Protein 2AFW (pdb70)

Nearest PDB structures (foldseek):
  2zed-assembly2_B  TM=1.003E+00  e=6.566E-69  Homo sapiens
  2zeh-assembly2_B  TM=1.003E+00  e=1.584E-68  Homo sapiens
  2zef-assembly2_B  TM=1.003E+00  e=3.205E-68  Homo sapiens
  2zeg-assembly2_B  TM=1.003E+00  e=3.022E-68  Homo sapiens
  2zee-assembly2_B  TM=1.003E+00  e=7.292E-68  Homo sapiens

GO terms:
  GO:0008270 zinc ion binding (F, IDA)
  GO:0016603 glutaminyl-peptide cyclotransferase activity (F, IDA)
  GO:0017186 peptidyl-pyroglutamic acid biosynthetic process, using glutaminyl-peptide cyclotransferase (P, IDA)
  GO:0036211 protein modification process (P, TAS)
  GO:1904724 tertiary granule lumen (C, TAS)
  GO:1904813 ficolin-1-rich granule lumen (C, TAS)
  GO:0035580 specific granule lumen (C, TAS)
  GO:0005576 extracellular region (C, TAS)
  GO:0005515 protein binding (F, IPI)
  GO:0016603 glutaminyl-peptide cyclotransferase activity (F, EXP)
  GO:0070062 extracellular exosome (C, HDA)

Sequence (646 aa):
ASAWPEEKNYHQPAILNSSALRQIAEGTSISEMWQNDLQPLLIERYPGSPGSYAARQHIMQRIQRLQADWVLEIDTFLSQTPYGYRSFSNIISTLNPTAKRHLVLACHYDSKYFSHWNNRVFVGATDSAVPCAMMLELARALDKKLLSLKPDLSLQLIFFDGEEAFLHWSPQDSLYGSRHLAAKMASTPHPPGARGTSQLHGMDLLVLLDLIGAPNPTFPNFFPNSARWFERLQAIEHELHELGLLKDHSLEGRYFQNYSYGGVIQDDHIPFLRRGVPVLHLIPSPFPEVWHTMDDNEENLDESTIDNLNKILQVFVLEYLHLASAWPEEKNYHQPAILNSSALRQIAEGTSISEMWQNDLQPLLIERYPGSPGSYAARQHIMQRIQRLQADWVLEIDTFLSQTPYGYRSFSNIISTLNPTAKRHLVLACHYDSKYFSHWNNRVFVGATDSAVPCAMMLELARALDKKLLSLKPDLSLQLIFFDGEEAFLHWSPQDSLYGSRHLAAKMASTPHPPGARGTSQLHGMDLLVLLDLIGAPNPTFPNFFPNSARWFERLQAIEHELHELGLLKDHSLEGRYFQNYSYGGVIQDDHIPFLRRGVPVLHLIPSPFPEVWHTMDDNEENLDESTIDNLNKILQVFVLEYLHL

Foldseek 3Di:
DDPVLCVLLVFFFQADDPVVLVLLLVLFDLVCLVPQQQPLQQDQQAAPDPSVVSNLVSLVVLLVVFLADKDKDWDKDWDQAPVGIGIFIKIKIWHPLQLLAEAEEEEASHWADDDDDPNFDARQRVQPSLSSSLVSRLCVSCRVVLNVSVVSYHYMYMHFHFQAFNPHDDVRRGLPRLLVVLVVQQPADGPPPDDDHTNLSRHSEYEYRGQDFAPLFAFAQEDPSCNVLLVLLVVLLVVCVVSVSAPPDDPVSDHYDHHYDDDDDDTSCVSSVVVPHHYRYNAGPPHHPCPPHSVSGDVRGDSRRSSSVSSSVSSSVCRSSVD/DDPVLVVLVVFFFQADDLVVLLVLLVLFDLVCLVPQQQPLQQDQFAAPDVSVVSNLVSLVVLLVVFLADKDWDWQWDWAQAPVGIGIWTKIKIDHPLQQQAEAEEEEASHWADDDCPVNFHGRQRVQPSLSSSLVSRLCRSCRVVNNVSVLSYHYMYMHFHFQAFNPDDDPRGGLPRLLVVLVVQQPADGPPPDDPHGNLSRHSEYEYRGQDFAPLFAFAQEDPSCNVLLVLLVVLLVVCVVSVSAPPDDPVSDRYDPHYDDDDDDTSCVSSVVVPHHYRYNAGPPHHPCPPHSPSGDVRGDSRRSSSVSSSVSSSVCRSSVD

CATH classification: 3.40.630.10

Structure (mmCIF, N/CA/C/O backbone):
data_2AFW
#
_entry.id   2AFW
#
_cell.length_a   119.132
_cell.length_b   119.132
_cell.length_c   332.826
_cell.angle_alpha   90.00
_cell.angle_beta   90.00
_cell.angle_gamma   120.00
#
_symmetry.space_group_name_H-M   'H 3 2'
#
loop_
_entity.id
_entity.type
_entity.pdbx_description
1 polymer 'Glutaminyl-peptide cyclotransferase'
2 non-polymer 'ZINC ION'
3 non-polymer 'SULFATE ION'
4 non-polymer N-[2-(1H-IMIDAZOL-4-YL)ETHYL]ACETAMIDE
5 water water
#
loop_
_atom_site.group_PDB
_atom_site.id
_atom_site.type_symbol
_atom_site.label_atom_id
_atom_site.label_alt_id
_atom_site.label_comp_id
_atom_site.label_asym_id
_atom_site.label_entity_id
_atom_site.label_seq_id
_atom_site.pdbx_PDB_ins_code
_atom_site.Cartn_x
_atom_site.Cartn_y
_atom_site.Cartn_z
_atom_site.occupancy
_atom_site.B_iso_or_equiv
_atom_site.auth_seq_id
_atom_site.auth_comp_id
_atom_site.auth_asym_id
_atom_site.auth_atom_id
_atom_site.pdbx_PDB_model_num
ATOM 1 N N . ALA A 1 1 ? -6.479 -34.105 37.029 1.00 37.88 33 ALA A N 1
ATOM 2 C CA . ALA A 1 1 ? -6.618 -32.641 36.685 1.00 37.11 33 ALA A CA 1
ATOM 3 C C . ALA A 1 1 ? -7.055 -32.449 35.217 1.00 35.85 33 ALA A C 1
ATOM 4 O O . ALA A 1 1 ? -6.198 -32.333 34.330 1.00 37.67 33 ALA A O 1
ATOM 6 N N . SER A 1 2 ? -8.371 -32.372 34.982 1.00 32.45 34 SER A N 1
ATOM 7 C CA . SER A 1 2 ? -8.959 -32.243 33.637 1.00 29.14 34 SER A CA 1
ATOM 8 C C . SER A 1 2 ? -8.366 -31.163 32.731 1.00 28.39 34 SER A C 1
ATOM 9 O O . SER A 1 2 ? -8.063 -30.069 33.167 1.00 29.39 34 SER A O 1
ATOM 12 N N . ALA A 1 3 ? -8.220 -31.488 31.460 1.00 26.16 35 ALA A N 1
ATOM 13 C CA . ALA A 1 3 ? -7.689 -30.517 30.517 1.00 26.25 35 ALA A CA 1
ATOM 14 C C . ALA A 1 3 ? -8.847 -29.869 29.741 1.00 22.83 35 ALA A C 1
ATOM 15 O O . ALA A 1 3 ? -8.619 -29.358 28.642 1.00 21.67 35 ALA A O 1
ATOM 17 N N . TRP A 1 4 ? -10.071 -29.888 30.279 1.00 21.37 36 TRP A N 1
ATOM 18 C CA . TRP A 1 4 ? -11.178 -29.340 29.479 1.00 19.65 36 TRP A CA 1
ATOM 19 C C . TRP A 1 4 ? -10.979 -27.854 29.065 1.00 18.35 36 TRP A C 1
ATOM 20 O O . TRP A 1 4 ? -11.428 -27.455 27.984 1.00 18.02 36 TRP A O 1
ATOM 31 N N . PRO A 1 5 ? -10.320 -27.051 29.908 1.00 18.45 37 PRO A N 1
ATOM 32 C CA . PRO A 1 5 ? -10.143 -25.655 29.474 1.00 17.86 37 PRO A CA 1
ATOM 33 C C . PRO A 1 5 ? -9.274 -25.522 28.226 1.00 18.20 37 PRO A C 1
ATOM 34 O O . PRO A 1 5 ? -9.169 -24.411 27.667 1.00 18.20 37 PRO A O 1
ATOM 38 N N . GLU A 1 6 ? -8.615 -26.602 27.805 1.00 17.65 38 GLU A N 1
ATOM 39 C CA . GLU A 1 6 ? -7.798 -26.555 26.585 1.00 16.73 38 GLU A CA 1
ATOM 40 C C . GLU A 1 6 ? -8.607 -26.920 25.351 1.00 16.78 38 GLU A C 1
ATOM 41 O O . GLU A 1 6 ? -8.124 -26.781 24.217 1.00 18.24 38 GLU A O 1
ATOM 47 N N . GLU A 1 7 ? -9.830 -27.414 25.556 1.00 17.07 39 GLU A N 1
ATOM 48 C CA . GLU A 1 7 ? -10.643 -27.829 24.404 1.00 16.96 39 GLU A CA 1
ATOM 49 C C . GLU A 1 7 ? -10.840 -26.694 23.382 1.00 17.11 39 GLU A C 1
ATOM 50 O O . GLU A 1 7 ? -10.829 -26.946 22.158 1.00 17.39 39 GLU A O 1
ATOM 56 N N . LYS A 1 8 ? -10.989 -25.467 23.874 1.00 16.78 40 LYS A N 1
ATOM 57 C CA . LYS A 1 8 ? -11.187 -24.331 22.957 1.00 17.82 40 LYS A CA 1
ATOM 58 C C . LYS A 1 8 ? -10.034 -24.190 21.961 1.00 17.58 40 LYS A C 1
ATOM 59 O O . LYS A 1 8 ? -10.237 -23.751 20.839 1.00 18.38 40 LYS A O 1
ATOM 65 N N . ASN A 1 9 ? -8.841 -24.615 22.344 1.00 17.43 41 ASN A N 1
ATOM 66 C CA . ASN A 1 9 ? -7.691 -24.482 21.455 1.00 18.01 41 ASN A CA 1
ATOM 67 C C . ASN A 1 9 ? -7.737 -25.422 20.237 1.00 18.46 41 ASN A C 1
ATOM 68 O O . ASN A 1 9 ? -7.098 -25.161 19.207 1.00 20.22 41 ASN A O 1
ATOM 73 N N . TYR A 1 10 ? -8.481 -26.524 20.359 1.00 17.95 42 TYR A N 1
ATOM 74 C CA . TYR A 1 10 ? -8.573 -27.524 19.293 1.00 20.00 42 TYR A CA 1
ATOM 75 C C . TYR A 1 10 ? -9.914 -27.542 18.622 1.00 17.85 42 TYR A C 1
ATOM 76 O O . TYR A 1 10 ? -10.110 -28.269 17.641 1.00 19.64 42 TYR A O 1
ATOM 85 N N . HIS A 1 11 ? -10.846 -26.754 19.152 1.00 16.01 43 HIS A N 1
ATOM 86 C CA . HIS A 1 11 ? -12.190 -26.735 18.627 1.00 16.35 43 HIS A CA 1
ATOM 87 C C . HIS A 1 11 ? -12.257 -26.332 17.168 1.00 18.20 43 HIS A C 1
ATOM 88 O O . HIS A 1 11 ? -11.635 -25.345 16.783 1.00 18.44 43 HIS A O 1
ATOM 95 N N . GLN A 1 12 ? -12.976 -27.107 16.363 1.00 18.41 44 GLN A N 1
ATOM 96 C CA . GLN A 1 12 ? -13.134 -26.825 14.935 1.00 20.03 44 GLN A CA 1
ATOM 97 C C . GLN A 1 12 ? -14.592 -26.591 14.622 1.00 18.92 44 GLN A C 1
ATOM 98 O O . GLN A 1 12 ? -15.480 -27.116 15.266 1.00 19.87 44 GLN A O 1
ATOM 104 N N . PRO A 1 13 ? -14.865 -25.769 13.606 1.00 18.88 45 PRO A N 1
ATOM 105 C CA . PRO A 1 13 ? -16.283 -25.554 13.294 1.00 19.28 45 PRO A CA 1
ATOM 106 C C . PRO A 1 13 ? -16.836 -26.704 12.437 1.00 19.50 45 PRO A C 1
ATOM 107 O O . PRO A 1 13 ? -16.068 -27.464 11.832 1.00 21.80 45 PRO A O 1
ATOM 111 N N . ALA A 1 14 ? -18.148 -26.830 12.442 1.00 19.21 46 ALA A N 1
ATOM 112 C CA . ALA A 1 14 ? -18.830 -27.798 11.569 1.00 20.12 46 ALA A CA 1
ATOM 113 C C . ALA A 1 14 ? -19.417 -26.851 10.506 1.00 19.90 46 ALA A C 1
ATOM 114 O O . ALA A 1 14 ? -20.463 -26.211 10.714 1.00 20.36 46 ALA A O 1
ATOM 116 N N . ILE A 1 15 ? -18.750 -26.814 9.362 1.00 21.58 47 ILE A N 1
ATOM 117 C CA . ILE A 1 15 ? -19.097 -25.885 8.282 1.00 21.74 47 ILE A CA 1
ATOM 118 C C . ILE A 1 15 ? -20.406 -26.174 7.549 1.00 23.09 47 ILE A C 1
ATOM 119 O O . ILE A 1 15 ? -20.712 -27.321 7.206 1.00 24.36 47 ILE A O 1
ATOM 124 N N . LEU A 1 16 ? -21.186 -25.121 7.325 1.00 22.20 48 LEU A N 1
ATOM 125 C CA . LEU A 1 16 ? -22.480 -25.257 6.662 1.00 22.90 48 LEU A CA 1
ATOM 126 C C . LEU A 1 16 ? -22.309 -25.374 5.151 1.00 23.19 48 LEU A C 1
ATOM 127 O O . LEU A 1 16 ? -21.503 -24.674 4.558 1.00 22.80 48 LEU A O 1
ATOM 132 N N . ASN A 1 17 ? -23.077 -26.273 4.541 1.00 23.84 49 ASN A N 1
ATOM 133 C CA . ASN A 1 17 ? -23.023 -26.427 3.092 1.00 23.04 49 ASN A CA 1
ATOM 134 C C . ASN A 1 17 ? -23.891 -25.349 2.456 1.00 21.58 49 ASN A C 1
ATOM 135 O O . ASN A 1 17 ? -24.555 -24.575 3.154 1.00 21.62 49 ASN A O 1
ATOM 140 N N . SER A 1 18 ? -23.902 -25.293 1.122 1.00 22.28 50 SER A N 1
ATOM 141 C CA . SER A 1 18 ? -24.683 -24.253 0.430 1.00 22.87 50 SER A CA 1
ATOM 142 C C . SER A 1 18 ? -26.155 -24.205 0.756 1.00 23.38 50 SER A C 1
ATOM 143 O O . SER A 1 18 ? -26.742 -23.137 0.896 1.00 23.53 50 SER A O 1
ATOM 146 N N . SER A 1 19 ? -26.801 -25.364 0.858 1.00 23.77 51 SER A N 1
ATOM 147 C CA . SER A 1 19 ? -28.207 -25.339 1.173 1.00 24.03 51 SER A CA 1
ATOM 148 C C . SER A 1 19 ? -28.444 -24.739 2.563 1.00 22.61 51 SER A C 1
ATOM 149 O O . SER A 1 19 ? -29.406 -23.982 2.788 1.00 22.95 51 SER A O 1
ATOM 152 N N . ALA A 1 20 ? -27.567 -25.068 3.500 1.00 23.44 52 ALA A N 1
ATOM 153 C CA . ALA A 1 20 ? -27.708 -24.556 4.854 1.00 22.23 52 ALA A CA 1
ATOM 154 C C . ALA A 1 20 ? -27.441 -23.046 4.877 1.00 20.40 52 ALA A C 1
ATOM 155 O O . ALA A 1 20 ? -28.099 -22.320 5.605 1.00 21.80 52 ALA A O 1
ATOM 157 N N . LEU A 1 21 ? -26.482 -22.587 4.081 1.00 20.78 53 LEU A N 1
ATOM 158 C CA . LEU A 1 21 ? -26.182 -21.153 4.057 1.00 19.75 53 LEU A CA 1
ATOM 159 C C . LEU A 1 21 ? -27.390 -20.410 3.497 1.00 20.49 53 LEU A C 1
ATOM 160 O O . LEU A 1 21 ? -27.774 -19.362 3.996 1.00 20.39 53 LEU A O 1
ATOM 165 N N . ARG A 1 22 ? -28.011 -20.965 2.451 1.00 21.49 54 ARG A N 1
ATOM 166 C CA . ARG A 1 22 ? -29.198 -20.312 1.928 1.00 22.58 54 ARG A CA 1
ATOM 167 C C . ARG A 1 22 ? -30.284 -20.255 2.998 1.00 21.40 54 ARG A C 1
ATOM 168 O O . ARG A 1 22 ? -30.997 -19.274 3.123 1.00 21.95 54 ARG A O 1
ATOM 176 N N . GLN A 1 23 ? -30.431 -21.329 3.776 1.00 21.26 55 GLN A N 1
ATOM 177 C CA . GLN A 1 23 ? -31.449 -21.334 4.817 1.00 22.47 55 GLN A CA 1
ATOM 178 C C . GLN A 1 23 ? -31.211 -20.227 5.853 1.00 21.31 55 GLN A C 1
ATOM 179 O O . GLN A 1 23 ? -32.124 -19.506 6.233 1.00 20.36 55 GLN A O 1
ATOM 185 N N . ILE A 1 24 ? -29.965 -20.067 6.283 1.00 20.50 56 ILE A N 1
ATOM 186 C CA . ILE A 1 24 ? -29.681 -19.037 7.258 1.00 21.23 56 ILE A CA 1
ATOM 187 C C . ILE A 1 24 ? -29.904 -17.641 6.671 1.00 19.20 56 ILE A C 1
ATOM 188 O O . ILE A 1 24 ? -30.481 -16.771 7.330 1.00 19.94 56 ILE A O 1
ATOM 193 N N . ALA A 1 25 ? -29.470 -17.428 5.427 1.00 19.89 57 ALA A N 1
ATOM 194 C CA . ALA A 1 25 ? -29.675 -16.123 4.810 1.00 20.87 57 ALA A CA 1
ATOM 195 C C . ALA A 1 25 ? -31.150 -15.796 4.757 1.00 21.98 57 ALA A C 1
ATOM 196 O O . ALA A 1 25 ? -31.562 -14.677 5.026 1.00 21.13 57 ALA A O 1
ATOM 198 N N . GLU A 1 26 ? -31.973 -16.785 4.406 1.00 21.09 58 GLU A N 1
ATOM 199 C CA . GLU A 1 26 ? -33.406 -16.554 4.336 1.00 23.92 58 GLU A CA 1
ATOM 200 C C . GLU A 1 26 ? -34.102 -16.466 5.693 1.00 23.06 58 GLU A C 1
ATOM 201 O O . GLU A 1 26 ? -35.203 -15.905 5.786 1.00 24.48 58 GLU A O 1
ATOM 207 N N . GLY A 1 27 ? -33.447 -16.958 6.752 1.00 20.44 59 GLY A N 1
ATOM 208 C CA . GLY A 1 27 ? -34.095 -17.006 8.063 1.00 22.11 59 GLY A CA 1
ATOM 209 C C . GLY A 1 27 ? -33.959 -15.811 8.982 1.00 20.98 59 GLY A C 1
ATOM 210 O O . GLY A 1 27 ? -34.500 -15.804 10.106 1.00 21.95 59 GLY A O 1
ATOM 211 N N . THR A 1 28 ? -33.215 -14.802 8.524 1.00 20.97 60 THR A N 1
ATOM 212 C CA . THR A 1 28 ? -33.056 -13.599 9.309 1.00 19.26 60 THR A CA 1
ATOM 213 C C . THR A 1 28 ? -33.773 -12.475 8.559 1.00 19.28 60 THR A C 1
ATOM 214 O O . THR A 1 28 ? -33.763 -12.431 7.314 1.00 21.96 60 THR A O 1
ATOM 218 N N . SER A 1 29 ? -34.365 -11.555 9.302 1.00 18.23 61 SER A N 1
ATOM 219 C CA . SER A 1 29 ? -35.131 -10.471 8.694 1.00 19.14 61 SER A CA 1
ATOM 220 C C . SER A 1 29 ? -34.666 -9.136 9.209 1.00 18.70 61 SER A C 1
ATOM 221 O O . SER A 1 29 ? -34.920 -8.785 10.364 1.00 18.73 61 SER A O 1
ATOM 224 N N . ILE A 1 30 ? -34.012 -8.374 8.335 1.00 18.63 62 ILE A N 1
ATOM 225 C CA . ILE A 1 30 ? -33.506 -7.086 8.781 1.00 18.58 62 ILE A CA 1
ATOM 226 C C . ILE A 1 30 ? -34.636 -6.127 9.103 1.00 19.09 62 ILE A C 1
ATOM 227 O O . ILE A 1 30 ? -34.520 -5.304 10.008 1.00 17.37 62 ILE A O 1
ATOM 232 N N . SER A 1 31 ? -35.758 -6.230 8.399 1.00 20.73 63 SER A N 1
ATOM 233 C CA . SER A 1 31 ? -36.873 -5.323 8.720 1.00 21.26 63 SER A CA 1
ATOM 234 C C . SER A 1 31 ? -37.537 -5.647 10.082 1.00 21.42 63 SER A C 1
ATOM 235 O O . SER A 1 31 ? -37.927 -4.737 10.838 1.00 20.48 63 SER A O 1
ATOM 238 N N . GLU A 1 32 ? -37.654 -6.928 10.397 1.00 20.81 64 GLU A N 1
ATOM 239 C CA . GLU A 1 32 ? -38.211 -7.321 11.694 1.00 21.85 64 GLU A CA 1
ATOM 240 C C . GLU A 1 32 ? -37.247 -6.882 12.799 1.00 19.95 64 GLU A C 1
ATOM 241 O O . GLU A 1 32 ? -37.675 -6.381 13.827 1.00 20.36 64 GLU A O 1
ATOM 247 N N . MET A 1 33 ? -35.938 -7.049 12.580 1.00 17.21 65 MET A N 1
ATOM 248 C CA . MET A 1 33 ? -34.995 -6.594 13.600 1.00 17.41 65 MET A CA 1
ATOM 249 C C . MET A 1 33 ? -35.124 -5.097 13.789 1.00 16.17 65 MET A C 1
ATOM 250 O O . MET A 1 33 ? -35.132 -4.610 14.897 1.00 18.00 65 MET A O 1
ATOM 255 N N . TRP A 1 34 ? -35.218 -4.374 12.677 1.00 17.48 66 TRP A N 1
ATOM 256 C CA . TRP A 1 34 ? -35.288 -2.934 12.718 1.00 17.40 66 TRP A CA 1
ATOM 257 C C . TRP A 1 34 ? -36.455 -2.438 13.587 1.00 18.52 66 TRP A C 1
ATOM 258 O O . TRP A 1 34 ? -36.288 -1.617 14.483 1.00 17.94 66 TRP A O 1
ATOM 269 N N . GLN A 1 35 ? -37.634 -2.989 13.318 1.00 18.44 67 GLN A N 1
ATOM 270 C CA . GLN A 1 35 ? -38.810 -2.552 14.038 1.00 19.95 67 GLN A CA 1
ATOM 271 C C . GLN A 1 35 ? -38.916 -3.088 15.458 1.00 17.65 67 GLN A C 1
ATOM 272 O O . GLN A 1 35 ? -39.228 -2.349 16.383 1.00 19.25 67 GLN A O 1
ATOM 278 N N . ASN A 1 36 ? -38.591 -4.357 15.630 1.00 19.19 68 ASN A N 1
ATOM 279 C CA . ASN A 1 36 ? -38.811 -4.995 16.904 1.00 19.22 68 ASN A CA 1
ATOM 280 C C . ASN A 1 36 ? -37.699 -5.022 17.895 1.00 19.02 68 ASN A C 1
ATOM 281 O O . ASN A 1 36 ? -37.955 -5.053 19.095 1.00 19.52 68 ASN A O 1
ATOM 286 N N . ASP A 1 37 ? -36.462 -4.967 17.394 1.00 19.50 69 ASP A N 1
ATOM 287 C CA . ASP A 1 37 ? -35.307 -5.036 18.280 1.00 18.93 69 ASP A CA 1
ATOM 288 C C . ASP A 1 37 ? -34.478 -3.754 18.337 1.00 18.12 69 ASP A C 1
ATOM 289 O O . ASP A 1 37 ? -34.032 -3.349 19.418 1.00 19.14 69 ASP A O 1
ATOM 294 N N . LEU A 1 38 ? -34.339 -3.080 17.194 1.00 17.39 70 LEU A N 1
ATOM 295 C CA . LEU A 1 38 ? -33.531 -1.868 17.153 1.00 16.39 70 LEU A CA 1
ATOM 296 C C . LEU A 1 38 ? -34.215 -0.574 17.555 1.00 17.46 70 LEU A C 1
ATOM 297 O O . LEU A 1 38 ? -33.746 0.131 18.444 1.00 17.37 70 LEU A O 1
ATOM 302 N N . GLN A 1 39 ? -35.373 -0.280 16.958 1.00 18.71 71 GLN A N 1
ATOM 303 C CA . GLN A 1 39 ? -35.987 1.000 17.255 1.00 18.70 71 GLN A CA 1
ATOM 304 C C . GLN A 1 39 ? -36.246 1.259 18.738 1.00 18.29 71 GLN A C 1
ATOM 305 O O . GLN A 1 39 ? -36.070 2.389 19.202 1.00 19.43 71 GLN A O 1
ATOM 311 N N . PRO A 1 40 ? -36.668 0.232 19.516 1.00 18.90 72 PRO A N 1
ATOM 312 C CA . PRO A 1 40 ? -36.901 0.499 20.936 1.00 18.82 72 PRO A CA 1
ATOM 313 C C . PRO A 1 40 ? -35.647 0.884 21.703 1.00 19.72 72 PRO A C 1
ATOM 314 O O . PRO A 1 40 ? -35.735 1.451 22.805 1.00 19.77 72 PRO A O 1
ATOM 318 N N . LEU A 1 41 ? -34.477 0.590 21.118 1.00 17.51 73 LEU A N 1
ATOM 319 C CA . LEU A 1 41 ? -33.214 0.939 21.782 1.00 18.09 73 LEU A CA 1
ATOM 320 C C . LEU A 1 41 ? -32.651 2.283 21.350 1.00 17.48 73 LEU A C 1
ATOM 321 O O . LEU A 1 41 ? -31.669 2.755 21.919 1.00 19.47 73 LEU A O 1
ATOM 326 N N . LEU A 1 42 ? -33.251 2.892 20.338 1.00 18.82 74 LEU A N 1
ATOM 327 C CA . LEU A 1 42 ? -32.737 4.161 19.855 1.00 18.21 74 LEU A CA 1
ATOM 328 C C . LEU A 1 42 ? -33.263 5.287 20.721 1.00 19.22 74 LEU A C 1
ATOM 329 O O . LEU A 1 42 ? -34.026 6.171 20.277 1.00 19.76 74 LEU A O 1
ATOM 334 N N . ILE A 1 43 ? -32.823 5.236 21.969 1.00 18.28 75 ILE A N 1
ATOM 335 C CA . ILE A 1 43 ? -33.193 6.179 23.010 1.00 18.73 75 ILE A CA 1
ATOM 336 C C . ILE A 1 43 ? -31.982 6.511 23.877 1.00 19.03 75 ILE A C 1
ATOM 337 O O . ILE A 1 43 ? -30.980 5.782 23.878 1.00 19.31 75 ILE A O 1
ATOM 342 N N . GLU A 1 44 ? -32.062 7.621 24.597 1.00 18.76 76 GLU A N 1
ATOM 343 C CA . GLU A 1 44 ? -31.019 8.014 25.524 1.00 18.56 76 GLU A CA 1
ATOM 344 C C . GLU A 1 44 ? -31.002 6.974 26.636 1.00 18.84 76 GLU A C 1
ATOM 345 O O . GLU A 1 44 ? -32.033 6.751 27.280 1.00 19.78 76 GLU A O 1
ATOM 351 N N . ARG A 1 45 ? -29.847 6.337 26.875 1.00 15.96 77 ARG A N 1
ATOM 352 C CA . ARG A 1 45 ? -29.819 5.241 27.857 1.00 16.64 77 ARG A CA 1
ATOM 353 C C . ARG A 1 45 ? -28.479 5.186 28.592 1.00 17.91 77 ARG A C 1
ATOM 354 O O . ARG A 1 45 ? -27.878 4.115 28.736 1.00 17.78 77 ARG A O 1
ATOM 362 N N . TYR A 1 46 ? -28.015 6.335 29.084 1.00 17.74 78 TYR A N 1
ATOM 363 C CA . TYR A 1 46 ? -26.763 6.361 29.831 1.00 17.04 78 TYR A CA 1
ATOM 364 C C . TYR A 1 46 ? -27.031 5.678 31.186 1.00 18.19 78 TYR A C 1
ATOM 365 O O . TYR A 1 46 ? -28.169 5.566 31.637 1.00 19.19 78 TYR A O 1
ATOM 374 N N . PRO A 1 47 ? -25.980 5.187 31.842 1.00 18.93 79 PRO A N 1
ATOM 375 C CA . PRO A 1 47 ? -26.215 4.499 33.114 1.00 20.05 79 PRO A CA 1
ATOM 376 C C . PRO A 1 47 ? -27.036 5.262 34.155 1.00 20.71 79 PRO A C 1
ATOM 377 O O . PRO A 1 47 ? -26.822 6.462 34.398 1.00 21.65 79 PRO A O 1
ATOM 381 N N . GLY A 1 48 ? -28.006 4.554 34.728 1.00 21.25 80 GLY A N 1
ATOM 382 C CA . GLY A 1 48 ? -28.855 5.123 35.767 1.00 21.59 80 GLY A CA 1
ATOM 383 C C . GLY A 1 48 ? -30.039 5.907 35.250 1.00 23.98 80 GLY A C 1
ATOM 384 O O . GLY A 1 48 ? -30.913 6.297 36.040 1.00 25.40 80 GLY A O 1
ATOM 385 N N . SER A 1 49 ? -30.106 6.127 33.937 1.00 22.68 81 SER A N 1
ATOM 386 C CA . SER A 1 49 ? -31.206 6.894 33.366 1.00 22.69 81 SER A CA 1
ATOM 387 C C . SER A 1 49 ? -32.461 6.054 33.182 1.00 21.99 81 SER A C 1
ATOM 388 O O . SER A 1 49 ? -32.434 4.821 33.194 1.00 21.24 81 SER A O 1
ATOM 391 N N . PRO A 1 50 ? -33.607 6.719 32.979 1.00 24.24 82 PRO A N 1
ATOM 392 C CA . PRO A 1 50 ? -34.831 5.948 32.775 1.00 22.90 82 PRO A CA 1
ATOM 393 C C . PRO A 1 50 ? -34.693 5.091 31.514 1.00 22.65 82 PRO A C 1
ATOM 394 O O . PRO A 1 50 ? -35.298 4.007 31.389 1.00 22.44 82 PRO A O 1
ATOM 398 N N . GLY A 1 51 ? -33.916 5.601 30.555 1.00 20.45 83 GLY A N 1
ATOM 399 C CA . GLY A 1 51 ? -33.734 4.891 29.298 1.00 20.15 83 GLY A CA 1
ATOM 400 C C . GLY A 1 51 ? -32.918 3.623 29.502 1.00 18.06 83 GLY A C 1
ATOM 401 O O . GLY A 1 51 ? -33.084 2.633 28.796 1.00 18.74 83 GLY A O 1
ATOM 402 N N . SER A 1 52 ? -31.998 3.677 30.444 1.00 19.12 84 SER A N 1
ATOM 403 C CA . SER A 1 52 ? -31.213 2.467 30.730 1.00 18.90 84 SER A CA 1
ATOM 404 C C . SER A 1 52 ? -32.167 1.387 31.207 1.00 20.03 84 SER A C 1
ATOM 405 O O . SER A 1 52 ? -32.083 0.224 30.792 1.00 19.09 84 SER A O 1
ATOM 408 N N . TYR A 1 53 ? -33.089 1.761 32.103 1.00 20.56 85 TYR A N 1
ATOM 409 C CA . TYR A 1 53 ? -34.043 0.774 32.588 1.00 21.85 85 TYR A CA 1
ATOM 410 C C . TYR A 1 53 ? -34.932 0.245 31.438 1.00 21.18 85 TYR A C 1
ATOM 411 O O . TYR A 1 53 ? -35.175 -0.965 31.313 1.00 20.47 85 TYR A O 1
ATOM 420 N N . ALA A 1 54 ? -35.424 1.144 30.582 1.00 19.88 86 ALA A N 1
ATOM 421 C CA . ALA A 1 54 ? -36.272 0.729 29.473 1.00 20.30 86 ALA A CA 1
ATOM 422 C C . ALA A 1 54 ? -35.524 -0.196 28.503 1.00 19.30 86 ALA A C 1
ATOM 423 O O . ALA A 1 54 ? -36.066 -1.170 28.004 1.00 19.35 86 ALA A O 1
ATOM 425 N N . ALA A 1 55 ? -34.249 0.114 28.258 1.00 18.95 87 ALA A N 1
ATOM 426 C CA . ALA A 1 55 ? -33.434 -0.698 27.347 1.00 18.27 87 ALA A CA 1
ATOM 427 C C . ALA A 1 55 ? -33.223 -2.086 27.935 1.00 17.63 87 ALA A C 1
ATOM 428 O O . ALA A 1 55 ? -33.318 -3.083 27.251 1.00 17.20 87 ALA A O 1
ATOM 430 N N . ARG A 1 56 ? -32.931 -2.129 29.224 1.00 18.29 88 ARG A N 1
ATOM 431 C CA . ARG A 1 56 ? -32.733 -3.414 29.897 1.00 19.57 88 ARG A CA 1
ATOM 432 C C . ARG A 1 56 ? -34.041 -4.245 29.856 1.00 19.15 88 ARG A C 1
ATOM 433 O O . ARG A 1 56 ? -34.024 -5.464 29.584 1.00 19.38 88 ARG A O 1
ATOM 441 N N . GLN A 1 57 ? -35.181 -3.598 30.094 1.00 20.05 89 GLN A N 1
ATOM 442 C CA . GLN A 1 57 ? -36.467 -4.330 30.046 1.00 21.85 89 GLN A CA 1
ATOM 443 C C . GLN A 1 57 ? -36.761 -4.861 28.655 1.00 20.37 89 GLN A C 1
ATOM 444 O O . GLN A 1 57 ? -37.231 -5.983 28.462 1.00 20.43 89 GLN A O 1
ATOM 450 N N . HIS A 1 58 ? -36.445 -4.058 27.658 1.00 18.04 90 HIS A N 1
ATOM 451 C CA . HIS A 1 58 ? -36.636 -4.439 26.285 1.00 18.06 90 HIS A CA 1
ATOM 452 C C . HIS A 1 58 ? -35.775 -5.667 25.928 1.00 17.39 90 HIS A C 1
ATOM 453 O O . HIS A 1 58 ? -36.240 -6.641 25.337 1.00 17.51 90 HIS A O 1
ATOM 460 N N . ILE A 1 59 ? -34.492 -5.597 26.275 1.00 17.89 91 ILE A N 1
ATOM 461 C CA . ILE A 1 59 ? -33.598 -6.698 25.981 1.00 17.31 91 ILE A CA 1
ATOM 462 C C . ILE A 1 59 ? -34.075 -7.976 26.670 1.00 18.44 91 ILE A C 1
ATOM 463 O O . ILE A 1 59 ? -34.131 -9.020 26.044 1.00 18.73 91 ILE A O 1
ATOM 468 N N . MET A 1 60 ? -34.450 -7.870 27.940 1.00 19.90 92 MET A N 1
ATOM 469 C CA . MET A 1 60 ? -34.896 -9.056 28.665 1.00 21.38 92 MET A CA 1
ATOM 470 C C . MET A 1 60 ? -36.186 -9.630 28.097 1.00 21.93 92 MET A C 1
ATOM 471 O O . MET A 1 60 ? -36.311 -10.864 27.941 1.00 22.26 92 MET A O 1
ATOM 476 N N . GLN A 1 61 ? -37.125 -8.754 27.773 1.00 21.64 93 GLN A N 1
ATOM 477 C CA . GLN A 1 61 ? -38.411 -9.180 27.216 1.00 22.31 93 GLN A CA 1
ATOM 478 C C . GLN A 1 61 ? -38.260 -9.865 25.873 1.00 21.82 93 GLN A C 1
ATOM 479 O O . GLN A 1 61 ? -38.923 -10.879 25.589 1.00 21.87 93 GLN A O 1
ATOM 485 N N . ARG A 1 62 ? -37.375 -9.329 25.029 1.00 19.61 94 ARG A N 1
ATOM 486 C CA . ARG A 1 62 ? -37.152 -9.927 23.730 1.00 19.09 94 ARG A CA 1
ATOM 487 C C . ARG A 1 62 ? -36.509 -11.320 23.831 1.00 19.23 94 ARG A C 1
ATOM 488 O O . ARG A 1 62 ? -36.808 -12.202 23.030 1.00 21.53 94 ARG A O 1
ATOM 496 N N . ILE A 1 63 ? -35.642 -11.531 24.816 1.00 18.07 95 ILE A N 1
ATOM 497 C CA . ILE A 1 63 ? -35.059 -12.848 24.989 1.00 18.76 95 ILE A CA 1
ATOM 498 C C . ILE A 1 63 ? -36.095 -13.800 25.631 1.00 19.84 95 ILE A C 1
ATOM 499 O O . ILE A 1 63 ? -36.214 -14.950 25.204 1.00 20.35 95 ILE A O 1
ATOM 504 N N . GLN A 1 64 ? -36.865 -13.273 26.586 1.00 21.39 96 GLN A N 1
ATOM 505 C CA . GLN A 1 64 ? -37.834 -14.114 27.309 1.00 25.01 96 GLN A CA 1
ATOM 506 C C . GLN A 1 64 ? -38.902 -14.721 26.435 1.00 25.27 96 GLN A C 1
ATOM 507 O O . GLN A 1 64 ? -39.388 -15.821 26.732 1.00 26.52 96 GLN A O 1
ATOM 513 N N . ARG A 1 65 ? -39.267 -14.032 25.362 1.00 24.95 97 ARG A N 1
ATOM 514 C CA . ARG A 1 65 ? -40.314 -14.549 24.476 1.00 25.13 97 ARG A CA 1
ATOM 515 C C . ARG A 1 65 ? -39.857 -15.692 23.564 1.00 25.22 97 ARG A C 1
ATOM 516 O O . ARG A 1 65 ? -40.676 -16.335 22.899 1.00 25.89 97 ARG A O 1
ATOM 524 N N . LEU A 1 66 ? -38.560 -15.974 23.533 1.00 22.65 98 LEU A N 1
ATOM 525 C CA . LEU A 1 66 ? -38.036 -17.028 22.683 1.00 21.29 98 LEU A CA 1
ATOM 526 C C . LEU A 1 66 ? -38.254 -18.427 23.288 1.00 21.58 98 LEU A C 1
ATOM 527 O O . LEU A 1 66 ? -38.434 -18.566 24.500 1.00 23.91 98 LEU A O 1
ATOM 532 N N . GLN A 1 67 ? -38.252 -19.437 22.430 1.00 22.63 99 GLN A N 1
ATOM 533 C CA . GLN A 1 67 ? -38.430 -20.823 22.871 1.00 23.12 99 GLN A CA 1
ATOM 534 C C . GLN A 1 67 ? -37.210 -21.422 23.568 1.00 24.03 99 GLN A C 1
ATOM 535 O O . GLN A 1 67 ? -37.353 -22.205 24.530 1.00 23.46 99 GLN A O 1
ATOM 541 N N . ALA A 1 68 ? -35.996 -21.082 23.108 1.00 22.17 100 ALA A N 1
ATOM 542 C CA . ALA A 1 68 ? -34.803 -21.639 23.731 1.00 20.85 100 ALA A CA 1
ATOM 543 C C . ALA A 1 68 ? -34.735 -21.298 25.218 1.00 19.72 100 ALA A C 1
ATOM 544 O O . ALA A 1 68 ? -35.278 -20.296 25.671 1.00 20.27 100 ALA A O 1
ATOM 546 N N . ASP A 1 69 ? -34.027 -22.142 25.969 1.00 20.61 101 ASP A N 1
ATOM 547 C CA . ASP A 1 69 ? -33.977 -22.064 27.422 1.00 20.79 101 ASP A CA 1
ATOM 548 C C . ASP A 1 69 ? -33.001 -21.044 28.005 1.00 20.67 101 ASP A C 1
ATOM 549 O O . ASP A 1 69 ? -32.131 -21.399 28.801 1.00 20.75 101 ASP A O 1
ATOM 554 N N . TRP A 1 70 ? -33.187 -19.774 27.635 1.00 19.07 102 TRP A N 1
ATOM 555 C CA . TRP A 1 70 ? -32.288 -18.714 28.114 1.00 18.60 102 TRP A CA 1
ATOM 556 C C . TRP A 1 70 ? -32.468 -18.441 29.595 1.00 19.76 102 TRP A C 1
ATOM 557 O O . TRP A 1 70 ? -33.602 -18.354 30.078 1.00 22.57 102 TRP A O 1
ATOM 568 N N . VAL A 1 71 ? -31.363 -18.306 30.314 1.00 18.37 103 VAL A N 1
ATOM 569 C CA . VAL A 1 71 ? -31.406 -17.971 31.719 1.00 18.70 103 VAL A CA 1
ATOM 570 C C . VAL A 1 71 ? -30.885 -16.544 31.813 1.00 20.59 103 VAL A C 1
ATOM 571 O O . VAL A 1 71 ? -29.746 -16.279 31.437 1.00 18.86 103 VAL A O 1
ATOM 575 N N . LEU A 1 72 ? -31.731 -15.636 32.265 1.00 20.09 104 LEU A N 1
ATOM 576 C CA . LEU A 1 72 ? -31.351 -14.237 32.387 1.00 22.49 104 LEU A CA 1
ATOM 577 C C . LEU A 1 72 ? -30.880 -13.880 33.775 1.00 23.91 104 LEU A C 1
ATOM 578 O O . LEU A 1 72 ? -31.463 -14.290 34.796 1.00 23.51 104 LEU A O 1
ATOM 583 N N . GLU A 1 73 ? -29.791 -13.133 33.834 1.00 24.05 105 GLU A N 1
ATOM 584 C CA . GLU A 1 73 ? -29.288 -12.661 35.116 1.00 25.12 105 GLU A CA 1
ATOM 585 C C . GLU A 1 73 ? -28.963 -11.187 34.966 1.00 25.68 105 GLU A C 1
ATOM 586 O O . GLU A 1 73 ? -28.430 -10.777 33.931 1.00 24.95 105 GLU A O 1
ATOM 592 N N . ILE A 1 74 ? -29.308 -10.396 35.974 1.00 24.11 106 ILE A N 1
ATOM 593 C CA . ILE A 1 74 ? -28.950 -8.977 35.979 1.00 24.49 106 ILE A CA 1
ATOM 594 C C . ILE A 1 74 ? -27.856 -8.847 37.026 1.00 24.42 106 ILE A C 1
ATOM 595 O O . ILE A 1 74 ? -28.050 -9.197 38.209 1.00 24.57 106 ILE A O 1
ATOM 600 N N . ASP A 1 75 ? -26.703 -8.345 36.600 1.00 22.69 107 ASP A N 1
ATOM 601 C CA . ASP A 1 75 ? -25.525 -8.185 37.427 1.00 20.56 107 ASP A CA 1
ATOM 602 C C . ASP A 1 75 ? -25.421 -6.716 37.800 1.00 22.04 107 ASP A C 1
ATOM 603 O O . ASP A 1 75 ? -24.893 -5.903 37.043 1.00 20.15 107 ASP A O 1
ATOM 608 N N . THR A 1 76 ? -25.934 -6.397 38.987 1.00 21.65 108 THR A N 1
ATOM 609 C CA . THR A 1 76 ? -25.979 -5.024 39.479 1.00 20.68 108 THR A CA 1
ATOM 610 C C . THR A 1 76 ? -24.902 -4.748 40.504 1.00 22.34 108 THR A C 1
ATOM 611 O O . THR A 1 76 ? -24.673 -5.544 41.421 1.00 22.17 108 THR A O 1
ATOM 615 N N . PHE A 1 77 ? -24.224 -3.623 40.354 1.00 19.62 109 PHE A N 1
ATOM 616 C CA . PHE A 1 77 ? -23.119 -3.279 41.227 1.00 18.99 109 PHE A CA 1
ATOM 617 C C . PHE A 1 77 ? -22.896 -1.777 41.305 1.00 20.46 109 PHE A C 1
ATOM 618 O O . PHE A 1 77 ? -23.409 -1.029 40.480 1.00 18.79 109 PHE A O 1
ATOM 626 N N . LEU A 1 78 ? -22.106 -1.379 42.293 1.00 20.99 110 LEU A N 1
ATOM 627 C CA . LEU A 1 78 ? -21.729 0.017 42.480 1.00 19.85 110 LEU A CA 1
ATOM 628 C C . LEU A 1 78 ? -20.307 0.293 42.020 1.00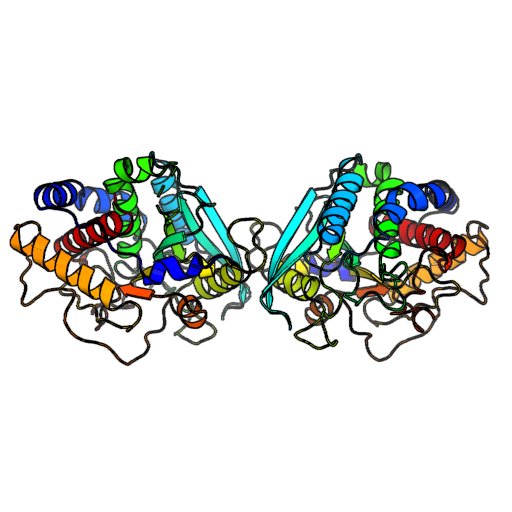 21.98 110 LEU A C 1
ATOM 629 O O . LEU A 1 78 ? -19.403 -0.566 42.123 1.00 21.43 110 LEU A O 1
ATOM 634 N N . SER A 1 79 ? -20.055 1.505 41.522 1.00 18.03 111 SER A N 1
ATOM 635 C CA . SER A 1 79 ? -18.713 1.886 41.211 1.00 17.06 111 SER A CA 1
ATOM 636 C C . SER A 1 79 ? -18.594 3.377 41.456 1.00 17.03 111 SER A C 1
ATOM 637 O O . SER A 1 79 ? -19.586 4.094 41.337 1.00 18.87 111 SER A O 1
ATOM 640 N N . GLN A 1 80 ? -17.389 3.824 41.774 1.00 17.56 112 GLN A N 1
ATOM 641 C CA . GLN A 1 80 ? -17.111 5.258 41.882 1.00 18.01 112 GLN A CA 1
ATOM 642 C C . GLN A 1 80 ? -17.068 5.745 40.420 1.00 19.96 112 GLN A C 1
ATOM 643 O O . GLN A 1 80 ? -16.664 5.000 39.508 1.00 18.55 112 GLN A O 1
ATOM 649 N N . THR A 1 81 ? -17.455 7.009 40.202 1.00 18.14 113 THR A N 1
ATOM 650 C CA . THR A 1 81 ? -17.444 7.619 38.873 1.00 18.28 113 THR A CA 1
ATOM 651 C C . THR A 1 81 ? -17.126 9.105 39.095 1.00 19.38 113 THR A C 1
ATOM 652 O O . THR A 1 81 ? -17.077 9.555 40.247 1.00 19.30 113 THR A O 1
ATOM 656 N N . PRO A 1 82 ? -16.947 9.868 38.020 1.00 19.61 114 PRO A N 1
ATOM 657 C CA . PRO A 1 82 ? -16.649 11.305 38.173 1.00 20.48 114 PRO A CA 1
ATOM 658 C C . PRO A 1 82 ? -17.775 12.019 38.871 1.00 20.37 114 PRO A C 1
ATOM 659 O O . PRO A 1 82 ? -17.577 13.135 39.385 1.00 19.78 114 PRO A O 1
ATOM 663 N N . TYR A 1 83 ? -18.942 11.393 38.878 1.00 21.57 115 TYR A N 1
ATOM 664 C CA . TYR A 1 83 ? -20.107 11.976 39.527 1.00 21.20 115 TYR A CA 1
ATOM 665 C C . TYR A 1 83 ? -20.452 11.306 40.849 1.00 22.32 115 TYR A C 1
ATOM 666 O O . TYR A 1 83 ? -21.553 11.448 41.387 1.00 24.20 115 TYR A O 1
ATOM 675 N N . GLY A 1 84 ? -19.486 10.586 41.408 1.00 19.22 116 GLY A N 1
ATOM 676 C CA . GLY A 1 84 ? -19.710 9.922 42.672 1.00 19.92 116 GLY A CA 1
ATOM 677 C C . GLY A 1 84 ? -20.161 8.484 42.479 1.00 19.78 116 GLY A C 1
ATOM 678 O O . GLY A 1 84 ? -20.227 7.984 41.336 1.00 19.08 116 GLY A O 1
ATOM 679 N N . TYR A 1 85 ? -20.505 7.829 43.577 1.00 19.82 117 TYR A N 1
ATOM 680 C CA . TYR A 1 85 ? -20.915 6.433 43.469 1.00 19.12 117 TYR A CA 1
ATOM 681 C C . TYR A 1 85 ? -22.191 6.309 42.658 1.00 19.97 117 TYR A C 1
ATOM 682 O O . TYR A 1 85 ? -23.140 7.110 42.839 1.00 22.64 117 TYR A O 1
ATOM 691 N N . ARG A 1 86 ? -22.224 5.328 41.740 1.00 18.91 118 ARG A N 1
ATOM 692 C CA . ARG A 1 86 ? -23.403 5.057 40.928 1.00 17.82 118 ARG A CA 1
ATOM 693 C C . ARG A 1 86 ? -23.623 3.557 40.767 1.00 19.05 118 ARG A C 1
ATOM 694 O O . ARG A 1 86 ? -22.689 2.767 40.965 1.00 19.54 118 ARG A O 1
ATOM 702 N N . SER A 1 87 ? -24.830 3.184 40.368 1.00 17.85 119 SER A N 1
ATOM 703 C CA . SER A 1 87 ? -25.201 1.764 40.154 1.00 19.13 119 SER A CA 1
ATOM 704 C C . SER A 1 87 ? -25.238 1.435 38.667 1.00 19.59 119 SER A C 1
ATOM 705 O O . SER A 1 87 ? -25.653 2.262 37.845 1.00 20.23 119 SER A O 1
ATOM 708 N N . PHE A 1 88 ? -24.828 0.214 38.327 1.00 18.19 120 PHE A N 1
ATOM 709 C CA . PHE A 1 88 ? -24.773 -0.249 36.939 1.00 17.35 120 PHE A CA 1
ATOM 710 C C . PHE A 1 88 ? -25.370 -1.644 36.912 1.00 18.64 120 PHE A C 1
ATOM 711 O O . PHE A 1 88 ? -25.334 -2.346 37.932 1.00 18.06 120 PHE A O 1
ATOM 719 N N . SER A 1 89 ? -25.906 -2.049 35.763 1.00 17.40 121 SER A N 1
ATOM 720 C CA . SER A 1 89 ? -26.504 -3.374 35.631 1.00 17.17 121 SER A CA 1
ATOM 721 C C . SER A 1 89 ? -26.162 -4.062 34.307 1.00 16.85 121 SER A C 1
ATOM 722 O O . SER A 1 89 ? -26.672 -3.683 33.251 1.00 16.52 121 SER A O 1
ATOM 725 N N . ASN A 1 90 ? -25.292 -5.071 34.364 1.00 16.00 122 ASN A N 1
ATOM 726 C CA . ASN A 1 90 ? -24.995 -5.833 33.159 1.00 16.01 122 ASN A CA 1
ATOM 727 C C . ASN A 1 90 ? -26.116 -6.845 32.965 1.00 18.03 122 ASN A C 1
ATOM 728 O O . ASN A 1 90 ? -26.733 -7.300 33.932 1.00 19.37 122 ASN A O 1
ATOM 733 N N . ILE A 1 91 ? -26.377 -7.214 31.727 1.00 15.76 123 ILE A N 1
ATOM 734 C CA . ILE A 1 91 ? -27.402 -8.212 31.418 1.00 15.76 123 ILE A CA 1
ATOM 735 C C . ILE A 1 91 ? -26.687 -9.439 30.862 1.00 17.29 123 ILE A C 1
ATOM 736 O O . ILE A 1 91 ? -25.940 -9.341 29.887 1.00 16.86 123 ILE A O 1
ATOM 741 N N . ILE A 1 92 ? -26.923 -10.620 31.449 1.00 17.12 124 ILE A N 1
ATOM 742 C CA . ILE A 1 92 ? -26.277 -11.825 30.953 1.00 16.50 124 ILE A CA 1
ATOM 743 C C . ILE A 1 92 ? -27.359 -12.824 30.620 1.00 18.18 124 ILE A C 1
ATOM 744 O O . ILE A 1 92 ? -28.229 -13.092 31.440 1.00 19.24 124 ILE A O 1
ATOM 749 N N . SER A 1 93 ? -27.306 -13.370 29.421 1.00 15.78 125 SER A N 1
ATOM 750 C CA . SER A 1 93 ? -28.320 -14.332 28.965 1.00 16.64 125 SER A CA 1
ATOM 751 C C . SER A 1 93 ? -27.571 -15.598 28.599 1.00 17.96 125 SER A C 1
ATOM 752 O O . SER A 1 93 ? -26.734 -15.580 27.686 1.00 16.79 125 SER A O 1
ATOM 755 N N . THR A 1 94 ? -27.893 -16.730 29.270 1.00 16.74 126 THR A N 1
ATOM 756 C CA . THR A 1 94 ? -27.097 -17.927 29.036 1.00 18.04 126 THR A CA 1
ATOM 757 C C . THR A 1 94 ? -27.902 -19.159 28.721 1.00 17.33 126 THR A C 1
ATOM 758 O O . THR A 1 94 ? -28.925 -19.392 29.369 1.00 18.68 126 THR A O 1
ATOM 762 N N . LEU A 1 95 ? -27.460 -19.912 27.718 1.00 16.19 127 LEU A N 1
ATOM 763 C CA . LEU A 1 95 ? -28.099 -21.223 27.448 1.00 16.64 127 LEU A CA 1
ATOM 764 C C . LEU A 1 95 ? -27.181 -22.232 28.162 1.00 17.59 127 LEU A C 1
ATOM 765 O O . LEU A 1 95 ? -25.940 -22.138 28.085 1.00 16.80 127 LEU A O 1
ATOM 770 N N . ASN A 1 96 ? -27.783 -23.211 28.868 1.00 17.20 128 ASN A N 1
ATOM 771 C CA . ASN A 1 96 ? -27.002 -24.238 29.588 1.00 17.37 128 ASN A CA 1
ATOM 772 C C . ASN A 1 96 ? -25.949 -23.675 30.541 1.00 18.48 128 ASN A C 1
ATOM 773 O O . ASN A 1 96 ? -24.738 -23.858 30.335 1.00 18.02 128 ASN A O 1
ATOM 778 N N . PRO A 1 97 ? -26.393 -23.016 31.621 1.00 19.84 129 PRO A N 1
ATOM 779 C CA . PRO A 1 97 ? -25.512 -22.411 32.622 1.00 21.23 129 PRO A CA 1
ATOM 780 C C . PRO A 1 97 ? -24.464 -23.332 33.185 1.00 20.92 129 PRO A C 1
ATOM 781 O O . PRO A 1 97 ? -23.375 -22.875 33.518 1.00 21.53 129 PRO A O 1
ATOM 785 N N . THR A 1 98 ? -24.765 -24.625 33.321 1.00 21.35 130 THR A N 1
ATOM 786 C CA . THR A 1 98 ? -23.749 -25.520 33.877 1.00 22.32 130 THR A CA 1
ATOM 787 C C . THR A 1 98 ? -22.815 -26.141 32.853 1.00 23.24 130 THR A C 1
ATOM 788 O O . THR A 1 98 ? -21.856 -26.810 33.226 1.00 23.47 130 THR A O 1
ATOM 792 N N . ALA A 1 99 ? -23.083 -25.921 31.569 0.00 21.71 131 ALA A N 1
ATOM 793 C CA . ALA A 1 99 ? -22.206 -26.447 30.528 0.00 20.44 131 ALA A CA 1
ATOM 794 C C . ALA A 1 99 ? -20.851 -25.820 30.838 0.00 19.38 131 ALA A C 1
ATOM 795 O O . ALA A 1 99 ? -20.790 -24.650 31.217 0.00 19.34 131 ALA A O 1
ATOM 797 N N . LYS A 1 100 ? -19.769 -26.576 30.685 1.00 17.75 132 LYS A N 1
ATOM 798 C CA . LYS A 1 100 ? -18.454 -26.026 31.015 1.00 16.67 132 LYS A CA 1
ATOM 799 C C . LYS A 1 100 ? -17.968 -24.906 30.112 1.00 16.16 132 LYS A C 1
ATOM 800 O O . LYS A 1 100 ? -17.290 -23.993 30.591 1.00 16.50 132 LYS A O 1
ATOM 806 N N . ARG A 1 101 ? -18.289 -25.011 28.826 1.00 17.17 133 ARG A N 1
ATOM 807 C CA . ARG A 1 101 ? -17.787 -24.026 27.850 1.00 16.56 133 ARG A CA 1
ATOM 808 C C . ARG A 1 101 ? -18.901 -23.238 27.201 1.00 16.70 133 ARG A C 1
ATOM 809 O O . ARG A 1 101 ? -19.978 -23.756 26.934 1.00 15.71 133 ARG A O 1
ATOM 817 N N . HIS A 1 102 ? -18.651 -21.946 26.967 1.00 16.00 134 HIS A N 1
ATOM 818 C CA . HIS A 1 102 ? -19.618 -21.150 26.223 1.00 15.22 134 HIS A CA 1
ATOM 819 C C . HIS A 1 102 ? -18.895 -20.264 25.231 1.00 15.55 134 HIS A C 1
ATOM 820 O O . HIS A 1 102 ? -17.776 -19.757 25.514 1.00 16.71 134 HIS A O 1
ATOM 827 N N . LEU A 1 103 ? -19.511 -20.141 24.069 1.00 13.73 135 LEU A N 1
ATOM 828 C CA . LEU A 1 103 ? -19.094 -19.152 23.052 1.00 14.60 135 LEU A CA 1
ATOM 829 C C . LEU A 1 103 ? -19.867 -17.924 23.556 1.00 14.76 135 LEU A C 1
ATOM 830 O O . LEU A 1 103 ? -21.062 -18.031 23.883 1.00 14.81 135 LEU A O 1
ATOM 835 N N . VAL A 1 104 ? -19.199 -16.760 23.640 1.00 14.00 136 VAL A N 1
ATOM 836 C CA . VAL A 1 104 ? -19.858 -15.567 24.193 1.00 14.18 136 VAL A CA 1
ATOM 837 C C . VAL A 1 104 ? -19.910 -14.429 23.179 1.00 14.56 136 VAL A C 1
ATOM 838 O O . VAL A 1 104 ? -18.896 -14.107 22.590 1.00 15.64 136 VAL A O 1
ATOM 842 N N . LEU A 1 105 ? -21.110 -13.905 22.935 1.00 14.57 137 LEU A N 1
ATOM 843 C CA . LEU A 1 105 ? -21.284 -12.727 22.061 1.00 15.02 137 LEU A CA 1
ATOM 844 C C . LEU A 1 105 ? -21.597 -11.587 23.015 1.00 15.53 137 LEU A C 1
ATOM 845 O O . LEU A 1 105 ? -22.359 -11.753 23.973 1.00 15.25 137 LEU A O 1
ATOM 850 N N . ALA A 1 106 ? -21.029 -10.412 22.765 1.00 12.85 138 ALA A N 1
ATOM 851 C CA . ALA A 1 106 ? -21.266 -9.300 23.686 1.00 12.79 138 ALA A CA 1
ATOM 852 C C . ALA A 1 106 ? -21.236 -7.966 22.982 1.00 12.62 138 ALA A C 1
ATOM 853 O O . ALA A 1 106 ? -20.735 -7.857 21.853 1.00 12.59 138 ALA A O 1
ATOM 855 N N . CYS A 1 107 ? -21.817 -6.987 23.665 1.00 12.46 139 CYS A N 1
ATOM 856 C CA . CYS A 1 107 ? -21.788 -5.576 23.232 1.00 13.48 139 CYS A CA 1
ATOM 857 C C . CYS A 1 107 ? -22.122 -4.725 24.447 1.00 12.57 139 CYS A C 1
ATOM 858 O O . CYS A 1 107 ? -22.387 -5.268 25.527 1.00 13.16 139 CYS A O 1
ATOM 861 N N . HIS A 1 108 ? -22.069 -3.398 24.327 1.00 11.54 140 HIS A N 1
ATOM 862 C CA . HIS A 1 108 ? -22.500 -2.577 25.454 1.00 12.44 140 HIS A CA 1
ATOM 863 C C . HIS A 1 108 ? -23.891 -1.987 25.132 1.00 12.57 140 HIS A C 1
ATOM 864 O O . HIS A 1 108 ? -24.161 -1.631 23.973 1.00 13.88 140 HIS A O 1
ATOM 871 N N . TYR A 1 109 ? -24.776 -1.908 26.127 1.00 12.47 141 TYR A N 1
ATOM 872 C CA . TYR A 1 109 ? -26.121 -1.359 25.857 1.00 13.59 141 TYR A CA 1
ATOM 873 C C . TYR A 1 109 ? -26.332 0.065 26.390 1.00 13.87 141 TYR A C 1
ATOM 874 O O . TYR A 1 109 ? -27.386 0.675 26.109 1.00 14.80 141 TYR A O 1
ATOM 883 N N . ASP A 1 110 ? -25.379 0.605 27.149 1.00 14.21 142 ASP A N 1
ATOM 884 C CA . ASP A 1 110 ? -25.490 1.997 27.590 1.00 14.93 142 ASP A CA 1
ATOM 885 C C . ASP A 1 110 ? -25.172 2.904 26.401 1.00 14.84 142 ASP A C 1
ATOM 886 O O . ASP A 1 110 ? -24.535 2.489 25.447 1.00 15.71 142 ASP A O 1
ATOM 891 N N . SER A 1 111 ? -25.653 4.140 26.463 1.00 14.94 143 SER A N 1
ATOM 892 C CA . SER A 1 111 ? -25.275 5.135 25.451 1.00 14.28 143 SER A CA 1
ATOM 893 C C . SER A 1 111 ? -24.499 6.196 26.234 1.00 14.21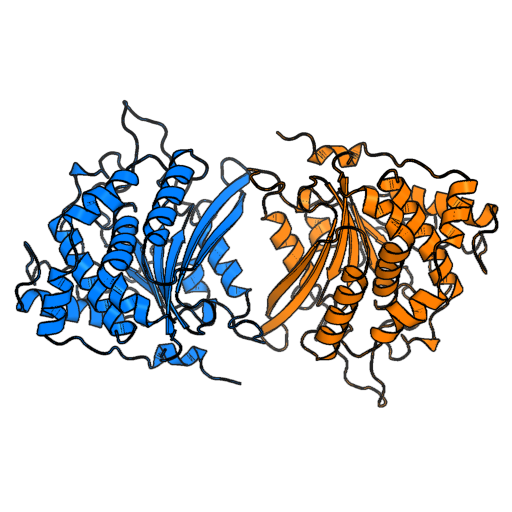 143 SER A C 1
ATOM 894 O O . SER A 1 111 ? -24.727 6.422 27.423 1.00 15.00 143 SER A O 1
ATOM 897 N N . LYS A 1 112 ? -23.550 6.828 25.553 1.00 13.53 144 LYS A N 1
ATOM 898 C CA . LYS A 1 112 ? -22.698 7.863 26.179 1.00 14.85 144 LYS A CA 1
ATOM 899 C C . LYS A 1 112 ? -23.512 9.078 26.630 1.00 17.08 144 LYS A C 1
ATOM 900 O O . LYS A 1 112 ? -24.386 9.581 25.901 1.00 16.40 144 LYS A O 1
ATOM 906 N N . TYR A 1 113 ? -23.220 9.529 27.845 1.00 18.26 145 TYR A N 1
ATOM 907 C CA . TYR A 1 113 ? -23.920 10.694 28.372 1.00 19.19 145 TYR A CA 1
ATOM 908 C C . TYR A 1 113 ? -23.526 12.022 27.711 1.00 20.30 145 TYR A C 1
ATOM 909 O O . TYR A 1 113 ? -22.346 12.339 27.572 1.00 20.28 145 TYR A O 1
ATOM 918 N N . PHE A 1 114 ? -24.544 12.774 27.305 1.00 21.31 146 PHE A N 1
ATOM 919 C CA . PHE A 1 114 ? -24.367 14.121 26.734 1.00 23.52 146 PHE A CA 1
ATOM 920 C C . PHE A 1 114 ? -25.571 14.941 27.196 1.00 24.88 146 PHE A C 1
ATOM 921 O O . PHE A 1 114 ? -26.689 14.447 27.212 1.00 26.97 146 PHE A O 1
ATOM 929 N N . SER A 1 115 ? -25.353 16.184 27.585 1.00 27.34 147 SER A N 1
ATOM 930 C CA . SER A 1 115 ? -26.496 17.018 27.957 1.00 30.41 147 SER A CA 1
ATOM 931 C C . SER A 1 115 ? -27.212 17.305 26.596 1.00 32.46 147 SER A C 1
ATOM 932 O O . SER A 1 115 ? -26.572 17.317 25.545 1.00 32.92 147 SER A O 1
ATOM 935 N N . HIS A 1 116 ? -28.526 17.503 26.579 1.00 36.14 148 HIS A N 1
ATOM 936 C CA . HIS A 1 116 ? -29.183 17.742 25.281 1.00 39.05 148 HIS A CA 1
ATOM 937 C C . HIS A 1 116 ? -28.640 18.999 24.627 1.00 40.12 148 HIS A C 1
ATOM 938 O O . HIS A 1 116 ? -28.522 20.033 25.270 1.00 41.52 148 HIS A O 1
ATOM 945 N N . TRP A 1 117 ? -28.317 18.903 23.344 1.00 40.53 149 TRP A N 1
ATOM 946 C CA . TRP A 1 117 ? -27.747 20.043 22.644 1.00 41.39 149 TRP A CA 1
ATOM 947 C C . TRP A 1 117 ? -28.601 20.426 21.443 1.00 41.18 149 TRP A C 1
ATOM 948 O O . TRP A 1 117 ? -28.679 19.698 20.449 1.00 41.06 149 TRP A O 1
ATOM 959 N N . ASN A 1 118 ? -29.255 21.578 21.547 1.00 41.30 150 ASN A N 1
ATOM 960 C CA . ASN A 1 118 ? -30.084 22.061 20.462 1.00 39.86 150 ASN A CA 1
ATOM 961 C C . ASN A 1 118 ? -31.172 21.057 20.098 1.00 38.11 150 ASN A C 1
ATOM 962 O O . ASN A 1 118 ? -31.379 20.727 18.934 1.00 36.85 150 ASN A O 1
ATOM 967 N N . ASN A 1 119 ? -31.862 20.585 21.129 1.00 36.97 151 ASN A N 1
ATOM 968 C CA . ASN A 1 119 ? -32.955 19.639 21.005 1.00 37.13 151 ASN A CA 1
ATOM 969 C C . ASN A 1 119 ? -32.558 18.291 20.433 1.00 34.95 151 ASN A C 1
ATOM 970 O O . ASN A 1 119 ? -33.417 17.527 20.005 1.00 35.31 151 ASN A O 1
ATOM 975 N N . ARG A 1 120 ? -31.260 18.004 20.397 1.00 31.74 152 ARG A N 1
ATOM 976 C CA . ARG A 1 120 ? -30.827 16.687 19.905 1.00 29.28 152 ARG A CA 1
ATOM 977 C C . ARG A 1 120 ? -30.350 15.864 21.085 1.00 26.48 152 ARG A C 1
ATOM 978 O O . ARG A 1 120 ? -29.804 16.406 22.057 1.00 25.08 152 ARG A O 1
ATOM 986 N N . VAL A 1 121 ? -30.557 14.554 20.980 1.00 23.23 153 VAL A N 1
ATOM 987 C CA . VAL A 1 121 ? -30.184 13.625 22.030 1.00 23.08 153 VAL A CA 1
ATOM 988 C C . VAL A 1 121 ? -29.293 12.527 21.422 1.00 19.69 153 VAL A C 1
ATOM 989 O O . VAL A 1 121 ? -29.569 12.057 20.333 1.00 21.16 153 VAL A O 1
ATOM 993 N N . PHE A 1 122 ? -28.257 12.106 22.145 1.00 18.88 154 PHE A N 1
ATOM 994 C CA . PHE A 1 122 ? -27.358 11.073 21.635 1.00 16.92 154 PHE A CA 1
ATOM 995 C C . PHE A 1 122 ? -27.941 9.674 21.876 1.00 16.94 154 PHE A C 1
ATOM 996 O O . PHE A 1 122 ? -28.188 9.275 23.024 1.00 19.09 154 PHE A O 1
ATOM 1004 N N . VAL A 1 123 ? -28.180 8.953 20.799 1.00 15.90 155 VAL A N 1
ATOM 1005 C CA . VAL A 1 123 ? -28.720 7.603 20.949 1.00 17.61 155 VAL A CA 1
ATOM 1006 C C . VAL A 1 123 ? -27.763 6.499 20.560 1.00 16.56 155 VAL A C 1
ATOM 1007 O O . VAL A 1 123 ? -28.152 5.327 20.593 1.00 18.24 155 VAL A O 1
ATOM 1011 N N . GLY A 1 124 ? -26.543 6.840 20.160 1.00 16.03 156 GLY A N 1
ATOM 1012 C CA . GLY A 1 124 ? -25.578 5.774 19.862 1.00 16.03 156 GLY A CA 1
ATOM 1013 C C . GLY A 1 124 ? -26.107 4.661 18.978 1.00 14.05 156 GLY A C 1
ATOM 1014 O O . GLY A 1 124 ? -26.104 3.484 19.366 1.00 14.99 156 GLY A O 1
ATOM 1015 N N . ALA A 1 125 ? -26.537 4.994 17.761 1.00 13.75 157 ALA A N 1
ATOM 1016 C CA . ALA A 1 125 ? -27.102 3.974 16.893 1.00 13.42 157 ALA A CA 1
ATOM 1017 C C . ALA A 1 125 ? -26.118 2.864 16.558 1.00 15.09 157 ALA A C 1
ATOM 1018 O O . ALA A 1 125 ? -26.460 1.690 16.668 1.00 14.55 157 ALA A O 1
ATOM 1020 N N . THR A 1 126 ? -24.899 3.222 16.138 1.00 13.88 158 THR A N 1
ATOM 1021 C CA . THR A 1 126 ? -23.914 2.183 15.851 1.00 13.17 158 THR A CA 1
ATOM 1022 C C . THR A 1 126 ? -23.202 1.812 17.173 1.00 12.45 158 THR A C 1
ATOM 1023 O O . THR A 1 126 ? -22.545 0.760 17.262 1.00 12.76 158 THR A O 1
ATOM 1027 N N . ASP A 1 127 ? -23.380 2.650 18.184 1.00 12.80 159 ASP A N 1
ATOM 1028 C CA . ASP A 1 127 ? -22.624 2.591 19.420 1.00 12.93 159 ASP A CA 1
ATOM 1029 C C . ASP A 1 127 ? -23.503 2.566 20.690 1.00 12.93 159 ASP A C 1
ATOM 1030 O O . ASP A 1 127 ? -23.603 3.566 21.400 1.00 13.27 159 ASP A O 1
ATOM 1035 N N . SER A 1 128 ? -24.081 1.398 21.047 1.00 13.07 160 SER A N 1
ATOM 1036 C CA . SER A 1 128 ? -24.032 0.193 20.220 1.00 12.99 160 SER A CA 1
ATOM 1037 C C . SER A 1 128 ? -25.439 -0.412 20.116 1.00 13.22 160 SER A C 1
ATOM 1038 O O . SER A 1 128 ? -25.637 -1.627 20.286 1.00 12.90 160 SER A O 1
ATOM 1041 N N . ALA A 1 129 ? -26.407 0.427 19.762 1.00 13.21 161 ALA A N 1
ATOM 1042 C CA . ALA A 1 129 ? -27.788 -0.088 19.627 1.00 13.62 161 ALA A CA 1
ATOM 1043 C C . ALA A 1 129 ? -27.864 -1.146 18.545 1.00 13.75 161 ALA A C 1
ATOM 1044 O O . ALA A 1 129 ? -28.548 -2.174 18.708 1.00 14.66 161 ALA A O 1
ATOM 1046 N N . VAL A 1 130 ? -27.140 -0.958 17.426 1.00 13.31 162 VAL A N 1
ATOM 1047 C CA . VAL A 1 130 ? -27.178 -1.960 16.362 1.00 12.58 162 VAL A CA 1
ATOM 1048 C C . VAL A 1 130 ? -26.591 -3.281 16.855 1.00 14.16 162 VAL A C 1
ATOM 1049 O O . VAL A 1 130 ? -27.203 -4.321 16.671 1.00 14.17 162 VAL A O 1
ATOM 1053 N N . PRO A 1 131 ? -25.392 -3.277 17.456 1.00 13.51 163 PRO A N 1
ATOM 1054 C CA . PRO A 1 131 ? -24.851 -4.542 17.967 1.00 12.56 163 PRO A CA 1
ATOM 1055 C C . PRO A 1 131 ? -25.885 -5.223 18.899 1.00 13.18 163 PRO A C 1
ATOM 1056 O O . PRO A 1 131 ? -26.043 -6.454 18.816 1.00 13.86 163 PRO A O 1
ATOM 1060 N N . CYS A 1 132 ? -26.548 -4.452 19.768 1.00 13.83 164 CYS A N 1
ATOM 1061 C CA . CYS A 1 132 ? -27.566 -5.073 20.666 1.00 13.77 164 CYS A CA 1
ATOM 1062 C C . CYS A 1 132 ? -28.642 -5.753 19.857 1.00 14.97 164 CYS A C 1
ATOM 1063 O O . CYS A 1 132 ? -29.006 -6.904 20.125 1.00 14.70 164 CYS A O 1
ATOM 1066 N N . ALA A 1 133 ? -29.164 -5.030 18.868 1.00 14.14 165 ALA A N 1
ATOM 1067 C CA . ALA A 1 133 ? -30.236 -5.571 18.026 1.00 13.83 165 ALA A CA 1
ATOM 1068 C C . ALA A 1 133 ? -29.774 -6.773 17.215 1.00 14.49 165 ALA A C 1
ATOM 1069 O O . ALA A 1 133 ? -30.571 -7.685 16.972 1.00 17.38 165 ALA A O 1
ATOM 1071 N N . MET A 1 134 ? -28.496 -6.789 16.785 1.00 14.38 166 MET A N 1
ATOM 1072 C CA . MET A 1 134 ? -27.985 -7.923 16.041 1.00 14.05 166 MET A CA 1
ATOM 1073 C C . MET A 1 134 ? -27.954 -9.170 16.944 1.00 13.68 166 MET A C 1
ATOM 1074 O O . MET A 1 134 ? -28.191 -10.279 16.480 1.00 14.81 166 MET A O 1
ATOM 1079 N N . MET A 1 135 ? -27.591 -8.994 18.210 1.00 14.57 167 MET A N 1
ATOM 1080 C CA . MET A 1 135 ? -27.548 -10.141 19.113 1.00 13.49 167 MET A CA 1
ATOM 1081 C C . MET A 1 135 ? -28.978 -10.647 19.361 1.00 14.49 167 MET A C 1
ATOM 1082 O O . MET A 1 135 ? -29.193 -11.871 19.388 1.00 15.44 167 MET A O 1
ATOM 1087 N N . LEU A 1 136 ? -29.932 -9.719 19.478 1.00 14.50 168 LEU A N 1
ATOM 1088 C CA . LEU A 1 136 ? -31.328 -10.122 19.705 1.00 15.42 168 LEU A CA 1
ATOM 1089 C C . LEU A 1 136 ? -31.867 -10.805 18.470 1.00 16.40 168 LEU A C 1
ATOM 1090 O O . LEU A 1 136 ? -32.576 -11.816 18.580 1.00 17.20 168 LEU A O 1
ATOM 1095 N N . GLU A 1 137 ? -31.557 -10.282 17.288 1.00 15.85 169 GLU A N 1
ATOM 1096 C CA . GLU A 1 137 ? -32.033 -10.917 16.058 1.00 16.51 169 GLU A CA 1
ATOM 1097 C C . GLU A 1 137 ? -31.384 -12.281 15.857 1.00 16.84 169 GLU A C 1
ATOM 1098 O O . GLU A 1 137 ? -32.016 -13.197 15.312 1.00 16.67 169 GLU A O 1
ATOM 1104 N N . LEU A 1 138 ? -30.131 -12.452 16.297 1.00 15.88 170 LEU A N 1
ATOM 1105 C CA . LEU A 1 138 ? -29.475 -13.753 16.145 1.00 14.42 170 LEU A CA 1
ATOM 1106 C C . LEU A 1 138 ? -30.210 -14.766 17.060 1.00 16.55 170 LEU A C 1
ATOM 1107 O O . LEU A 1 138 ? -30.484 -15.903 16.644 1.00 16.92 170 LEU A O 1
ATOM 1112 N N . ALA A 1 139 ? -30.537 -14.335 18.266 1.00 16.11 171 ALA A N 1
ATOM 1113 C CA . ALA A 1 139 ? -31.222 -15.241 19.208 1.00 15.99 171 ALA A CA 1
ATOM 1114 C C . ALA A 1 139 ? -32.567 -15.621 18.608 1.00 17.00 171 ALA A C 1
ATOM 1115 O O . ALA A 1 139 ? -32.976 -16.805 18.694 1.00 17.30 171 ALA A O 1
ATOM 1117 N N . ARG A 1 140 ? -33.250 -14.659 17.994 1.00 16.93 172 ARG A N 1
ATOM 1118 C CA . ARG A 1 140 ? -34.561 -14.951 17.390 1.00 18.52 172 ARG A CA 1
ATOM 1119 C C . ARG A 1 140 ? -34.437 -15.841 16.158 1.00 19.70 172 ARG A C 1
ATOM 1120 O O . ARG A 1 140 ? -35.108 -16.879 16.049 1.00 19.83 172 ARG A O 1
ATOM 1128 N N . ALA A 1 141 ? -33.576 -15.460 15.205 1.00 17.34 173 ALA A N 1
ATOM 1129 C CA . ALA A 1 141 ? -33.440 -16.220 13.967 1.00 17.98 173 ALA A CA 1
ATOM 1130 C C . ALA A 1 141 ? -32.991 -17.654 14.179 1.00 18.92 173 ALA A C 1
ATOM 1131 O O . ALA A 1 141 ? -33.390 -18.573 13.427 1.00 21.11 173 ALA A O 1
ATOM 1133 N N . LEU A 1 142 ? -32.126 -17.853 15.171 1.00 18.45 174 LEU A N 1
ATOM 1134 C CA . LEU A 1 142 ? -31.606 -19.192 15.439 1.00 18.50 174 LEU A CA 1
ATOM 1135 C C . LEU A 1 142 ? -32.339 -19.928 16.565 1.00 17.84 174 LEU A C 1
ATOM 1136 O O . LEU A 1 142 ? -31.862 -20.980 17.016 1.00 18.88 174 LEU A O 1
ATOM 1141 N N . ASP A 1 143 ? -33.478 -19.394 16.983 1.00 19.05 175 ASP A N 1
ATOM 1142 C CA . ASP A 1 143 ? -34.207 -19.963 18.121 1.00 19.62 175 ASP A CA 1
ATOM 1143 C C . ASP A 1 143 ? -34.476 -21.468 18.013 1.00 19.78 175 ASP A C 1
ATOM 1144 O O . ASP A 1 143 ? -34.178 -22.215 18.946 1.00 18.89 175 ASP A O 1
ATOM 1149 N N . LYS A 1 144 ? -34.995 -21.923 16.881 1.00 21.35 176 LYS A N 1
ATOM 1150 C CA . LYS A 1 144 ? -35.252 -23.366 16.805 1.00 23.00 176 LYS A CA 1
ATOM 1151 C C . LYS A 1 144 ? -34.001 -24.207 16.952 1.00 23.69 176 LYS A C 1
ATOM 1152 O O . LYS A 1 144 ? -34.004 -25.245 17.632 1.00 25.42 176 LYS A O 1
ATOM 1158 N N . LYS A 1 145 ? -32.909 -23.768 16.345 1.00 22.58 177 LYS A N 1
ATOM 1159 C CA . LYS A 1 145 ? -31.657 -24.508 16.469 1.00 22.52 177 LYS A CA 1
ATOM 1160 C C . LYS A 1 145 ? -31.113 -24.438 17.878 1.00 23.11 177 LYS A C 1
ATOM 1161 O O . LYS A 1 145 ? -30.621 -25.452 18.430 1.00 23.26 177 LYS A O 1
ATOM 1167 N N . LEU A 1 146 ? -31.196 -23.260 18.487 1.00 21.44 178 LEU A N 1
ATOM 1168 C CA . LEU A 1 146 ? -30.711 -23.108 19.845 1.00 21.20 178 LEU A CA 1
ATOM 1169 C C . LEU A 1 146 ? -31.541 -23.910 20.863 1.00 21.88 178 LEU A C 1
ATOM 1170 O O . LEU A 1 146 ? -30.995 -24.366 21.877 1.00 20.98 178 LEU A O 1
ATOM 1175 N N . LEU A 1 147 ? -32.830 -24.076 20.583 1.00 23.26 179 LEU A N 1
ATOM 1176 C CA . LEU A 1 147 ? -33.720 -24.849 21.466 1.00 24.32 179 LEU A CA 1
ATOM 1177 C C . LEU A 1 147 ? -33.212 -26.285 21.569 1.00 24.89 179 LEU A C 1
ATOM 1178 O O . LEU A 1 147 ? -33.407 -26.955 22.590 1.00 24.52 179 LEU A O 1
ATOM 1183 N N . SER A 1 148 ? -32.529 -26.761 20.533 1.00 24.31 180 SER A N 1
ATOM 1184 C CA . SER A 1 148 ? -32.011 -28.130 20.558 1.00 26.07 180 SER A CA 1
ATOM 1185 C C . SER A 1 148 ? -30.885 -28.342 21.565 1.00 28.25 180 SER A C 1
ATOM 1186 O O . SER A 1 148 ? -30.549 -29.476 21.894 1.00 26.30 180 SER A O 1
ATOM 1189 N N . LEU A 1 149 ? -30.294 -27.255 22.067 1.00 26.40 181 LEU A N 1
ATOM 1190 C CA . LEU A 1 149 ? -29.230 -27.387 23.056 1.00 27.53 181 LEU A CA 1
ATOM 1191 C C . LEU A 1 149 ? -29.784 -27.708 24.454 1.00 28.87 181 LEU A C 1
ATOM 1192 O O . LEU A 1 149 ? -29.013 -28.040 25.363 1.00 28.63 181 LEU A O 1
ATOM 1197 N N . LYS A 1 150 ? -31.102 -27.593 24.620 1.00 31.03 182 LYS A N 1
ATOM 1198 C CA . LYS A 1 150 ? -31.763 -27.822 25.912 1.00 34.94 182 LYS A CA 1
ATOM 1199 C C . LYS A 1 150 ? -31.539 -29.263 26.349 1.00 37.21 182 LYS A C 1
ATOM 1200 O O . LYS A 1 150 ? -31.139 -29.482 27.517 1.00 39.45 182 LYS A O 1
ATOM 1206 N N . PRO A 1 157 ? -19.102 -32.553 23.284 1.00 41.46 189 PRO A N 1
ATOM 1207 C CA . PRO A 1 157 ? -19.113 -31.074 23.114 1.00 38.73 189 PRO A CA 1
ATOM 1208 C C . PRO A 1 157 ? -19.973 -30.342 24.169 1.00 35.50 189 PRO A C 1
ATOM 1209 O O . PRO A 1 157 ? -21.090 -29.912 23.850 1.00 34.40 189 PRO A O 1
ATOM 1213 N N . ASP A 1 158 ? -19.452 -30.210 25.406 1.00 31.42 190 ASP A N 1
ATOM 1214 C CA . ASP A 1 158 ? -20.147 -29.537 26.524 1.00 27.12 190 ASP A CA 1
ATOM 1215 C C . ASP A 1 158 ? -19.975 -28.021 26.332 1.00 23.56 190 ASP A C 1
ATOM 1216 O O . ASP A 1 158 ? -19.359 -27.340 27.142 1.00 22.00 190 ASP A O 1
ATOM 1221 N N . LEU A 1 159 ? -20.611 -27.530 25.286 1.00 20.80 191 LEU A N 1
ATOM 1222 C CA . LEU A 1 159 ? -20.450 -26.157 24.806 1.00 19.08 191 LEU A CA 1
ATOM 1223 C C . LEU A 1 159 ? -21.795 -25.546 24.422 1.00 18.69 191 LEU A C 1
ATOM 1224 O O . LEU A 1 159 ? -22.569 -26.146 23.678 1.00 19.56 191 LEU A O 1
ATOM 1229 N N . SER A 1 160 ? -22.047 -24.325 24.902 1.00 16.84 192 SER A N 1
ATOM 1230 C CA . SER A 1 160 ? -23.286 -23.657 24.567 1.00 16.67 192 SER A CA 1
ATOM 1231 C C . SER A 1 160 ? -23.039 -22.166 24.281 1.00 17.29 192 SER A C 1
ATOM 1232 O O . SER A 1 160 ? -21.914 -21.780 23.994 1.00 16.12 192 SER A O 1
ATOM 1235 N N . LEU A 1 161 ? -24.087 -21.369 24.389 1.00 16.88 193 LEU A N 1
ATOM 1236 C CA . LEU A 1 161 ? -24.004 -19.943 24.008 1.00 15.66 193 LEU A CA 1
ATOM 1237 C C . LEU A 1 161 ? -24.369 -19.006 25.128 1.00 16.48 193 LEU A C 1
ATOM 1238 O O . LEU A 1 161 ? -25.257 -19.314 25.918 1.00 16.86 193 LEU A O 1
ATOM 1243 N N . GLN A 1 162 ? -23.704 -17.845 25.204 1.00 15.50 194 GLN A N 1
ATOM 1244 C CA . GLN A 1 162 ? -24.021 -16.823 26.196 1.00 14.31 194 GLN A CA 1
ATOM 1245 C C . GLN A 1 162 ? -23.952 -15.460 25.512 1.00 14.25 194 GLN A C 1
ATOM 1246 O O . GLN A 1 162 ? -23.105 -15.253 24.644 1.00 14.28 194 GLN A O 1
ATOM 1252 N N . LEU A 1 163 ? -24.871 -14.585 25.882 1.00 14.81 195 LEU A N 1
ATOM 1253 C CA . LEU A 1 163 ? -24.860 -13.189 25.377 1.00 14.63 195 LEU A CA 1
ATOM 1254 C C . LEU A 1 163 ? -24.626 -12.296 26.589 1.00 15.52 195 LEU A C 1
ATOM 1255 O O . LEU A 1 163 ? -25.225 -12.501 27.663 1.00 16.06 195 LEU A O 1
ATOM 1260 N N . ILE A 1 164 ? -23.766 -11.281 26.441 1.00 13.70 196 ILE A N 1
ATOM 1261 C CA . ILE A 1 164 ? -23.581 -10.341 27.525 1.00 13.63 196 ILE A CA 1
ATOM 1262 C C . ILE A 1 164 ? -23.825 -8.924 26.967 1.00 13.39 196 ILE A C 1
ATOM 1263 O O . ILE A 1 164 ? -23.286 -8.563 25.903 1.00 14.58 196 ILE A O 1
ATOM 1268 N N . PHE A 1 165 ? -24.695 -8.164 27.628 1.00 14.10 197 PHE A N 1
ATOM 1269 C CA . PHE A 1 165 ? -24.924 -6.747 27.270 1.00 13.38 197 PHE A CA 1
ATOM 1270 C C . PHE A 1 165 ? -24.351 -5.944 28.443 1.00 14.05 197 PHE A C 1
ATOM 1271 O O . PHE A 1 165 ? -24.921 -5.887 29.535 1.00 15.55 197 PHE A O 1
ATOM 1279 N N . PHE A 1 166 ? -23.197 -5.307 28.221 1.00 13.53 198 PHE A N 1
ATOM 1280 C CA . PHE A 1 166 ? -22.514 -4.548 29.273 1.00 12.54 198 PHE A CA 1
ATOM 1281 C C . PHE A 1 166 ? -23.082 -3.161 29.502 1.00 14.05 198 PHE A C 1
ATOM 1282 O O . PHE A 1 166 ? -23.447 -2.484 28.554 1.00 13.93 198 PHE A O 1
ATOM 1290 N N . ASP A 1 167 ? -23.202 -2.788 30.766 1.00 13.25 199 ASP A N 1
ATOM 1291 C CA . ASP A 1 167 ? -23.609 -1.417 31.088 1.00 14.80 199 ASP A CA 1
ATOM 1292 C C . ASP A 1 167 ? -22.296 -0.648 31.275 1.00 14.52 199 ASP A C 1
ATOM 1293 O O . ASP A 1 167 ? -21.201 -1.207 31.475 1.00 14.35 199 ASP A O 1
ATOM 1298 N N . GLY A 1 168 ? -22.404 0.669 31.196 1.00 15.27 200 GLY A N 1
ATOM 1299 C CA . GLY A 1 168 ? -21.256 1.518 31.476 1.00 14.88 200 GLY A CA 1
ATOM 1300 C C . GLY A 1 168 ? -19.978 1.354 30.698 1.00 14.10 200 GLY A C 1
ATOM 1301 O O . GLY A 1 168 ? -18.889 1.569 31.228 1.00 15.96 200 GLY A O 1
ATOM 1302 N N . GLU A 1 169 ? -20.074 1.030 29.419 1.00 13.65 201 GLU A N 1
ATOM 1303 C CA . GLU A 1 169 ? -18.840 0.921 28.651 1.00 12.86 201 GLU A CA 1
ATOM 1304 C C . GLU A 1 169 ? -18.245 2.320 28.491 1.00 14.56 201 GLU A C 1
ATOM 1305 O O . GLU A 1 169 ? -17.025 2.499 28.543 1.00 14.70 201 GLU A O 1
ATOM 1311 N N . GLU A 1 170 ? -19.135 3.301 28.315 1.00 14.21 202 GLU A N 1
ATOM 1312 C CA . GLU A 1 170 ? -18.653 4.655 28.038 1.00 14.46 202 GLU A CA 1
ATOM 1313 C C . GLU A 1 170 ? -18.183 5.443 29.254 1.00 14.20 202 GLU A C 1
ATOM 1314 O O . GLU A 1 170 ? -18.640 5.224 30.366 1.00 16.32 202 GLU A O 1
ATOM 1320 N N . ALA A 1 171 ? -17.255 6.368 29.009 1.00 16.24 203 ALA A N 1
ATOM 1321 C CA . ALA A 1 171 ? -16.829 7.267 30.062 1.00 16.52 203 ALA A CA 1
ATOM 1322 C C . ALA A 1 171 ? -17.971 8.272 30.292 1.00 17.31 203 ALA A C 1
ATOM 1323 O O . ALA A 1 171 ? -18.701 8.632 29.352 1.00 18.79 203 ALA A O 1
ATOM 1325 N N . PHE A 1 172 ? -18.130 8.725 31.541 1.00 17.92 204 PHE A N 1
ATOM 1326 C CA . PHE A 1 172 ? -19.114 9.770 31.828 1.00 21.14 204 PHE A CA 1
ATOM 1327 C C . PHE A 1 172 ? -18.548 11.093 31.326 1.00 23.41 204 PHE A C 1
ATOM 1328 O O . PHE A 1 172 ? -19.319 11.971 30.950 1.00 24.73 204 PHE A O 1
ATOM 1336 N N . LEU A 1 173 ? -17.223 11.242 31.342 1.00 25.99 205 LEU A N 1
ATOM 1337 C CA . LEU A 1 173 ? -16.555 12.453 30.798 1.00 29.13 205 LEU A CA 1
ATOM 1338 C C . LEU A 1 173 ? -15.864 12.059 29.493 1.00 30.82 205 LEU A C 1
ATOM 1339 O O . LEU A 1 173 ? -16.525 11.574 28.576 1.00 31.91 205 LEU A O 1
ATOM 1344 N N . HIS A 1 174 ? -14.556 12.300 29.355 1.00 31.68 206 HIS A N 1
ATOM 1345 C CA . HIS A 1 174 ? -13.847 11.816 28.166 1.00 32.47 206 HIS A CA 1
ATOM 1346 C C . HIS A 1 174 ? -13.121 10.561 28.708 1.00 31.49 206 HIS A C 1
ATOM 1347 O O . HIS A 1 174 ? -12.856 10.458 29.909 1.00 29.46 206 HIS A O 1
ATOM 1354 N N . TRP A 1 175 ? -12.832 9.590 27.848 1.00 32.37 207 TRP A N 1
ATOM 1355 C CA . TRP A 1 175 ? -12.157 8.373 28.318 1.00 32.70 207 TRP A CA 1
ATOM 1356 C C . TRP A 1 175 ? -10.972 8.586 29.259 1.00 31.96 207 TRP A C 1
ATOM 1357 O O . TRP A 1 175 ? -10.166 9.508 29.100 1.00 31.35 207 TRP A O 1
ATOM 1368 N N . SER A 1 176 ? -10.874 7.716 30.254 1.00 29.44 208 SER A N 1
ATOM 1369 C CA . SER A 1 176 ? -9.734 7.719 31.144 1.00 29.89 208 SER A CA 1
ATOM 1370 C C . SER A 1 176 ? -9.802 6.303 31.703 1.00 27.89 208 SER A C 1
ATOM 1371 O O . SER A 1 176 ? -10.849 5.659 31.649 1.00 28.16 208 SER A O 1
ATOM 1374 N N . PRO A 1 177 ? -8.690 5.793 32.234 1.00 28.06 209 PRO A N 1
ATOM 1375 C CA . PRO A 1 177 ? -8.636 4.432 32.796 1.00 28.65 209 PRO A CA 1
ATOM 1376 C C . PRO A 1 177 ? -9.658 4.140 33.859 1.00 29.51 209 PRO A C 1
ATOM 1377 O O . PRO A 1 177 ? -10.178 3.031 33.922 1.00 31.71 209 PRO A O 1
ATOM 1381 N N . GLN A 1 178 ? -9.960 5.124 34.712 1.00 28.45 210 GLN A N 1
ATOM 1382 C CA . GLN A 1 178 ? -10.918 4.896 35.775 1.00 28.86 210 GLN A CA 1
ATOM 1383 C C . GLN A 1 178 ? -12.345 5.208 35.355 1.00 26.06 210 GLN A C 1
ATOM 1384 O O . GLN A 1 178 ? -13.293 4.730 35.966 1.00 29.41 210 GLN A O 1
ATOM 1390 N N . ASP A 1 179 ? -12.508 6.013 34.316 1.00 22.61 211 ASP A N 1
ATOM 1391 C CA . ASP A 1 179 ? -13.862 6.381 33.894 1.00 20.36 211 ASP A CA 1
ATOM 1392 C C . ASP A 1 179 ? -14.128 5.760 32.533 1.00 19.95 211 ASP A C 1
ATOM 1393 O O . ASP A 1 179 ? -13.958 6.383 31.503 1.00 18.87 211 ASP A O 1
ATOM 1398 N N . SER A 1 180 ? -14.471 4.472 32.551 1.00 19.46 212 SER A N 1
ATOM 1399 C CA . SER A 1 180 ? -14.800 3.730 31.333 1.00 18.97 212 SER A CA 1
ATOM 1400 C C . SER A 1 180 ? -14.896 2.262 31.722 1.00 17.23 212 SER A C 1
ATOM 1401 O O . SER A 1 180 ? -14.425 1.866 32.782 1.00 17.77 212 SER A O 1
ATOM 1404 N N . LEU A 1 181 ? -15.534 1.481 30.870 1.00 14.78 213 LEU A N 1
ATOM 1405 C CA . LEU A 1 181 ? -15.615 0.020 31.059 1.00 14.63 213 LEU A CA 1
ATOM 1406 C C . LEU A 1 181 ? -16.086 -0.409 32.451 1.00 16.29 213 LEU A C 1
ATOM 1407 O O . LEU A 1 181 ? -15.595 -1.417 33.002 1.00 16.28 213 LEU A O 1
ATOM 1412 N N . TYR A 1 182 ? -17.074 0.277 32.995 1.00 14.92 214 TYR A N 1
ATOM 1413 C CA . TYR A 1 182 ? -17.535 -0.073 34.344 1.00 14.86 214 TYR A CA 1
ATOM 1414 C C . TYR A 1 182 ? -18.083 -1.499 34.424 1.00 15.37 214 TYR A C 1
ATOM 1415 O O . TYR A 1 182 ? -17.698 -2.271 35.314 1.00 15.76 214 TYR A O 1
ATOM 1424 N N . GLY A 1 183 ? -18.969 -1.823 33.489 1.00 14.49 215 GLY A N 1
ATOM 1425 C CA . GLY A 1 183 ? -19.610 -3.144 33.482 1.00 13.76 215 GLY A CA 1
ATOM 1426 C C . GLY A 1 183 ? -18.691 -4.294 33.187 1.00 16.67 215 GLY A C 1
ATOM 1427 O O . GLY A 1 183 ? -18.745 -5.358 33.854 1.00 16.67 215 GLY A O 1
ATOM 1428 N N . SER A 1 184 ? -17.829 -4.112 32.188 1.00 14.55 216 SER A N 1
ATOM 1429 C CA . SER A 1 184 ? -16.910 -5.207 31.840 1.00 14.37 216 SER A CA 1
ATOM 1430 C C . SER A 1 184 ? -15.811 -5.393 32.868 1.00 15.73 216 SER A C 1
ATOM 1431 O O . SER A 1 184 ? -15.432 -6.530 33.157 1.00 16.47 216 SER A O 1
ATOM 1434 N N . ARG A 1 185 ? -15.296 -4.322 33.464 1.00 15.11 217 ARG A N 1
ATOM 1435 C CA . ARG A 1 185 ? -14.264 -4.518 34.480 1.00 16.49 217 ARG A CA 1
ATOM 1436 C C . ARG A 1 185 ? -14.879 -5.289 35.646 1.00 16.34 217 ARG A C 1
ATOM 1437 O O . ARG A 1 185 ? -14.255 -6.205 36.208 1.00 17.53 217 ARG A O 1
ATOM 1445 N N . HIS A 1 186 ? -16.096 -4.935 36.023 1.00 15.00 218 HIS A N 1
ATOM 1446 C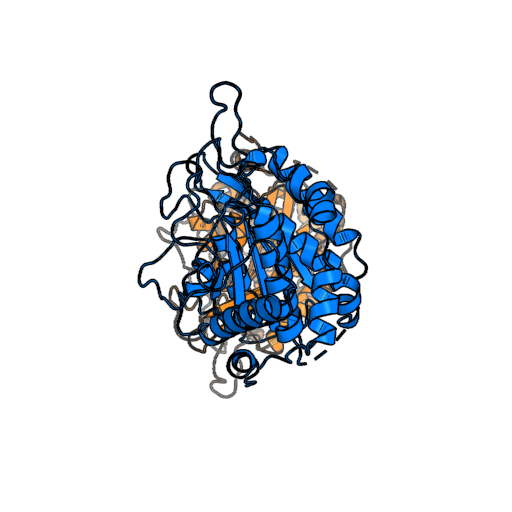 CA . HIS A 1 186 ? -16.740 -5.625 37.115 1.00 15.96 218 HIS A CA 1
ATOM 1447 C C . HIS A 1 186 ? -17.031 -7.086 36.790 1.00 17.59 218 HIS A C 1
ATOM 1448 O O . HIS A 1 186 ? -16.723 -7.982 37.603 1.00 16.89 218 HIS A O 1
ATOM 1455 N N . LEU A 1 187 ? -17.611 -7.337 35.619 1.00 16.25 219 LEU A N 1
ATOM 1456 C CA . LEU A 1 187 ? -18.024 -8.712 35.309 1.00 14.78 219 LEU A CA 1
ATOM 1457 C C . LEU A 1 187 ? -16.819 -9.592 35.067 1.00 16.10 219 LEU A C 1
ATOM 1458 O O . LEU A 1 187 ? -16.846 -10.791 35.428 1.00 15.96 219 LEU A O 1
ATOM 1463 N N . ALA A 1 188 ? -15.780 -9.080 34.422 1.00 14.91 220 ALA A N 1
ATOM 1464 C CA . ALA A 1 188 ? -14.570 -9.924 34.210 1.00 15.45 220 ALA A CA 1
ATOM 1465 C C . ALA A 1 188 ? -13.979 -10.355 35.561 1.00 17.32 220 ALA A C 1
ATOM 1466 O O . ALA A 1 188 ? -13.572 -11.515 35.729 1.00 16.63 220 ALA A O 1
ATOM 1468 N N . ALA A 1 189 ? -13.936 -9.440 36.520 1.00 16.50 221 ALA A N 1
ATOM 1469 C CA . ALA A 1 189 ? -13.387 -9.787 37.837 1.00 17.97 221 ALA A CA 1
ATOM 1470 C C . ALA A 1 189 ? -14.314 -10.789 38.544 1.00 19.05 221 ALA A C 1
ATOM 1471 O O . ALA A 1 189 ? -13.834 -11.745 39.195 1.00 18.97 221 ALA A O 1
ATOM 1473 N N . LYS A 1 190 ? -15.621 -10.600 38.393 1.00 17.35 222 LYS A N 1
ATOM 1474 C CA . LYS A 1 190 ? -16.565 -11.503 39.032 1.00 17.79 222 LYS A CA 1
ATOM 1475 C C . LYS A 1 190 ? -16.430 -12.897 38.410 1.00 19.51 222 LYS A C 1
ATOM 1476 O O . LYS A 1 190 ? -16.345 -13.919 39.131 1.00 18.92 222 LYS A O 1
ATOM 1482 N N . MET A 1 191 ? -16.400 -12.977 37.082 1.00 17.32 223 MET A N 1
ATOM 1483 C CA . MET A 1 191 ? -16.283 -14.297 36.436 1.00 17.99 223 MET A CA 1
ATOM 1484 C C . MET A 1 191 ? -14.958 -14.979 36.752 1.00 18.97 223 MET A C 1
ATOM 1485 O O . MET A 1 191 ? -14.930 -16.218 36.919 1.00 19.03 223 MET A O 1
ATOM 1490 N N . ALA A 1 192 ? -13.884 -14.202 36.862 1.00 17.76 224 ALA A N 1
ATOM 1491 C CA . ALA A 1 192 ? -12.563 -14.752 37.148 1.00 17.72 224 ALA A CA 1
ATOM 1492 C C . ALA A 1 192 ? -12.530 -15.349 38.544 1.00 19.30 224 ALA A C 1
ATOM 1493 O O . ALA A 1 192 ? -11.680 -16.204 38.806 1.00 19.39 224 ALA A O 1
ATOM 1495 N N . SER A 1 193 ? -13.408 -14.882 39.419 1.00 17.97 225 SER A N 1
ATOM 1496 C CA . SER A 1 193 ? -13.409 -15.364 40.803 1.00 19.20 225 SER A CA 1
ATOM 1497 C C . SER A 1 193 ? -14.579 -16.275 41.124 1.00 18.35 225 SER A C 1
ATOM 1498 O O . SER A 1 193 ? -14.848 -16.532 42.280 1.00 20.07 225 SER A O 1
ATOM 1501 N N . THR A 1 194 ? -15.264 -16.765 40.086 1.00 17.13 226 THR A N 1
ATOM 1502 C CA . THR A 1 194 ? -16.395 -17.677 40.254 1.00 17.92 226 THR A CA 1
ATOM 1503 C C . THR A 1 194 ? -16.040 -19.077 39.735 1.00 18.31 226 THR A C 1
ATOM 1504 O O . THR A 1 194 ? -15.774 -19.267 38.550 1.00 17.89 226 THR A O 1
ATOM 1508 N N . PRO A 1 195 ? -16.013 -20.088 40.629 1.00 17.17 227 PRO A N 1
ATOM 1509 C CA . PRO A 1 195 ? -15.675 -21.418 40.099 1.00 16.24 227 PRO A CA 1
ATOM 1510 C C . PRO A 1 195 ? -16.667 -21.885 39.062 1.00 15.80 227 PRO A C 1
ATOM 1511 O O . PRO A 1 195 ? -17.880 -21.629 39.172 1.00 16.74 227 PRO A O 1
ATOM 1515 N N . HIS A 1 196 ? -16.170 -22.619 38.069 1.00 14.47 228 HIS A N 1
ATOM 1516 C CA . HIS A 1 196 ? -17.009 -23.157 37.022 1.00 16.74 228 HIS A CA 1
ATOM 1517 C C . HIS A 1 196 ? -16.362 -24.403 36.434 1.00 16.74 228 HIS A C 1
ATOM 1518 O O . HIS A 1 196 ? -15.175 -24.444 36.209 1.00 16.28 228 HIS A O 1
ATOM 1525 N N . PRO A 1 197 ? -17.155 -25.465 36.223 1.00 17.36 229 PRO A N 1
ATOM 1526 C CA . PRO A 1 197 ? -18.584 -25.558 36.511 1.00 19.56 229 PRO A CA 1
ATOM 1527 C C . PRO A 1 197 ? -18.798 -25.581 38.043 1.00 19.44 229 PRO A C 1
ATOM 1528 O O . PRO A 1 197 ? -17.839 -25.633 38.797 1.00 19.74 229 PRO A O 1
ATOM 1532 N N . PRO A 1 198 ? -20.052 -25.482 38.506 1.00 20.89 230 PRO A N 1
ATOM 1533 C CA . PRO A 1 198 ? -20.358 -25.500 39.945 1.00 21.71 230 PRO A CA 1
ATOM 1534 C C . PRO A 1 198 ? -19.595 -26.625 40.642 1.00 20.75 230 PRO A C 1
ATOM 1535 O O . PRO A 1 198 ? -19.582 -27.764 40.148 1.00 22.58 230 PRO A O 1
ATOM 1539 N N . GLY A 1 199 ? -18.935 -26.297 41.751 1.00 20.13 231 GLY A N 1
ATOM 1540 C CA . GLY A 1 199 ? -18.184 -27.284 42.496 1.00 20.86 231 GLY A CA 1
ATOM 1541 C C . GLY A 1 199 ? -16.728 -27.434 42.117 1.00 21.53 231 GLY A C 1
ATOM 1542 O O . GLY A 1 199 ? -15.977 -28.148 42.772 1.00 22.20 231 GLY A O 1
ATOM 1543 N N . ALA A 1 200 ? -16.291 -26.749 41.051 1.00 18.78 232 ALA A N 1
ATOM 1544 C CA . ALA A 1 200 ? -14.916 -26.889 40.623 1.00 18.25 232 ALA A CA 1
ATOM 1545 C C . ALA A 1 200 ? -13.918 -26.377 41.645 1.00 17.77 232 ALA A C 1
ATOM 1546 O O . ALA A 1 200 ? -14.168 -25.381 42.347 1.00 19.09 232 ALA A O 1
ATOM 1548 N N . ARG A 1 201 ? -12.769 -27.039 41.684 1.00 19.77 233 ARG A N 1
ATOM 1549 C CA . ARG A 1 201 ? -11.717 -26.667 42.606 1.00 20.90 233 ARG A CA 1
ATOM 1550 C C . ARG A 1 201 ? -10.777 -25.590 42.102 1.00 18.96 233 ARG A C 1
ATOM 1551 O O . ARG A 1 201 ? -10.304 -24.793 42.902 1.00 21.03 233 ARG A O 1
ATOM 1559 N N . GLY A 1 202 ? -10.527 -25.556 40.788 1.00 18.72 234 GLY A N 1
ATOM 1560 C CA . GLY A 1 202 ? -9.510 -24.646 40.303 1.00 17.60 234 GLY A CA 1
ATOM 1561 C C . GLY A 1 202 ? -9.729 -23.981 38.963 1.00 17.87 234 GLY A C 1
ATOM 1562 O O . GLY A 1 202 ? -8.803 -23.384 38.402 1.00 19.74 234 GLY A O 1
ATOM 1563 N N . THR A 1 203 ? -10.952 -24.062 38.468 1.00 16.76 235 THR A N 1
ATOM 1564 C CA . THR A 1 203 ? -11.270 -23.426 37.187 1.00 18.52 235 THR A CA 1
ATOM 1565 C C . THR A 1 203 ? -12.397 -22.416 37.392 1.00 17.78 235 THR A C 1
ATOM 1566 O O . THR A 1 203 ? -13.283 -22.602 38.217 1.00 16.56 235 THR A O 1
ATOM 1570 N N . SER A 1 204 ? -12.362 -21.341 36.598 1.00 16.31 236 SER A N 1
ATOM 1571 C CA . SER A 1 204 ? -13.350 -20.271 36.742 1.00 16.33 236 SER A CA 1
ATOM 1572 C C . SER A 1 204 ? -14.276 -20.122 35.535 1.00 16.16 236 SER A C 1
ATOM 1573 O O . SER A 1 204 ? -14.109 -20.794 34.520 1.00 17.25 236 SER A O 1
ATOM 1576 N N . GLN A 1 205 ? -15.233 -19.208 35.665 1.00 17.06 237 GLN A N 1
ATOM 1577 C CA . GLN A 1 205 ? -16.119 -18.924 34.538 1.00 17.25 237 GLN A CA 1
ATOM 1578 C C . GLN A 1 205 ? -15.291 -18.379 33.384 1.00 16.89 237 GLN A C 1
ATOM 1579 O O . GLN A 1 205 ? -15.681 -18.553 32.236 1.00 17.32 237 GLN A O 1
ATOM 1585 N N . LEU A 1 206 ? -14.164 -17.693 33.652 1.00 17.39 238 LEU A N 1
ATOM 1586 C CA . LEU A 1 206 ? -13.325 -17.233 32.512 1.00 16.59 238 LEU A CA 1
ATOM 1587 C C . LEU A 1 206 ? -12.676 -18.401 31.775 1.00 17.39 238 LEU A C 1
ATOM 1588 O O . LEU A 1 206 ? -12.531 -18.391 30.558 1.00 19.09 238 LEU A O 1
ATOM 1593 N N . HIS A 1 207 ? -12.285 -19.450 32.484 1.00 17.53 239 HIS A N 1
ATOM 1594 C CA . HIS A 1 207 ? -11.723 -20.583 31.763 1.00 18.73 239 HIS A CA 1
ATOM 1595 C C . HIS A 1 207 ? -12.773 -21.196 30.821 1.00 17.95 239 HIS A C 1
ATOM 1596 O O . HIS A 1 207 ? -12.429 -21.809 29.814 1.00 17.40 239 HIS A O 1
ATOM 1603 N N . GLY A 1 208 ? -14.032 -21.029 31.210 1.00 17.28 240 GLY A N 1
ATOM 1604 C CA . GLY A 1 208 ? -15.157 -21.537 30.431 1.00 18.31 240 GLY A CA 1
ATOM 1605 C C . GLY A 1 208 ? -15.460 -20.693 29.189 1.00 18.77 240 GLY A C 1
ATOM 1606 O O . GLY A 1 208 ? -16.195 -21.132 28.326 1.00 18.01 240 GLY A O 1
ATOM 1607 N N . MET A 1 209 ? -14.911 -19.486 29.114 1.00 17.32 241 MET A N 1
ATOM 1608 C CA . MET A 1 209 ? -15.207 -18.624 27.956 1.00 16.82 241 MET A CA 1
ATOM 1609 C C . MET A 1 209 ? -14.332 -19.044 26.797 1.00 15.89 241 MET A C 1
ATOM 1610 O O . MET A 1 209 ? -13.139 -18.692 26.736 1.00 17.36 241 MET A O 1
ATOM 1615 N N . ASP A 1 210 ? -14.914 -19.763 25.850 1.00 14.76 242 ASP A N 1
ATOM 1616 C CA . ASP A 1 210 ? -14.150 -20.250 24.721 1.00 15.33 242 ASP A CA 1
ATOM 1617 C C . ASP A 1 210 ? -13.572 -19.101 23.889 1.00 15.04 242 ASP A C 1
ATOM 1618 O O . ASP A 1 210 ? -12.432 -19.124 23.466 1.00 16.69 242 ASP A O 1
ATOM 1623 N N . LEU A 1 211 ? -14.418 -18.094 23.684 1.00 14.95 243 LEU A N 1
ATOM 1624 C CA . LEU A 1 211 ? -14.067 -16.988 22.797 1.00 14.25 243 LEU A CA 1
ATOM 1625 C C . LEU A 1 211 ? -15.083 -15.910 23.081 1.00 14.19 243 LEU A C 1
ATOM 1626 O O . LEU A 1 211 ? -16.291 -16.198 23.180 1.00 14.60 243 LEU A O 1
ATOM 1631 N N . LEU A 1 212 ? -14.598 -14.673 23.225 1.00 14.93 244 LEU A N 1
ATOM 1632 C CA . LEU A 1 212 ? -15.475 -13.532 23.446 1.00 14.48 244 LEU A CA 1
ATOM 1633 C C . LEU A 1 212 ? -15.540 -12.760 22.117 1.00 14.45 244 LEU A C 1
ATOM 1634 O O . LEU A 1 212 ? -14.539 -12.243 21.694 1.00 14.23 244 LEU A O 1
ATOM 1639 N N . VAL A 1 213 ? -16.701 -12.773 21.474 1.00 12.75 245 VAL A N 1
ATOM 1640 C CA . VAL A 1 213 ? -16.914 -12.064 20.192 1.00 12.33 245 VAL A CA 1
ATOM 1641 C C . VAL A 1 213 ? -17.600 -10.764 20.587 1.00 12.42 245 VAL A C 1
ATOM 1642 O O . VAL A 1 213 ? -18.808 -10.748 20.936 1.00 13.37 245 VAL A O 1
ATOM 1646 N N . LEU A 1 214 ? -16.853 -9.653 20.552 1.00 13.57 246 LEU A N 1
ATOM 1647 C CA . LEU A 1 214 ? -17.383 -8.363 21.003 1.00 12.49 246 LEU A CA 1
ATOM 1648 C C . LEU A 1 214 ? -17.729 -7.491 19.803 1.00 12.44 246 LEU A C 1
ATOM 1649 O O . LEU A 1 214 ? -16.857 -7.180 19.003 1.00 14.48 246 LEU A O 1
ATOM 1654 N N . LEU A 1 215 ? -18.998 -7.153 19.679 1.00 12.71 247 LEU A N 1
ATOM 1655 C CA . LEU A 1 215 ? -19.505 -6.312 18.567 1.00 12.53 247 LEU A CA 1
ATOM 1656 C C . LEU A 1 215 ? -19.562 -4.877 19.068 1.00 12.71 247 LEU A C 1
ATOM 1657 O O . LEU A 1 215 ? -20.124 -4.608 20.120 1.00 14.02 247 LEU A O 1
ATOM 1662 N N . ASP A 1 216 ? -19.005 -3.944 18.290 1.00 11.88 248 ASP A N 1
ATOM 1663 C CA . ASP A 1 216 ? -19.052 -2.534 18.725 1.00 12.40 248 ASP A CA 1
ATOM 1664 C C . ASP A 1 216 ? -18.931 -1.645 17.477 1.00 11.53 248 ASP A C 1
ATOM 1665 O O . ASP A 1 216 ? -18.211 -1.964 16.523 1.00 12.96 248 ASP A O 1
ATOM 1670 N N . LEU A 1 217 ? -19.696 -0.548 17.471 1.00 12.30 249 LEU A N 1
ATOM 1671 C CA . LEU A 1 217 ? -19.636 0.467 16.391 1.00 11.58 249 LEU A CA 1
ATOM 1672 C C . LEU A 1 217 ? -19.968 -0.075 15.035 1.00 13.57 249 LEU A C 1
ATOM 1673 O O . LEU A 1 217 ? -19.317 0.224 14.045 1.00 13.72 249 LEU A O 1
ATOM 1678 N N . ILE A 1 218 ? -21.016 -0.900 14.985 1.00 12.55 250 ILE A N 1
ATOM 1679 C CA . ILE A 1 218 ? -21.432 -1.522 13.742 1.00 13.12 250 ILE A CA 1
ATOM 1680 C C . ILE A 1 218 ? -22.699 -0.855 13.235 1.00 13.87 250 ILE A C 1
ATOM 1681 O O . ILE A 1 218 ? -23.572 -0.497 14.041 1.00 14.03 250 ILE A O 1
ATOM 1686 N N . GLY A 1 219 ? -22.762 -0.662 11.914 1.00 12.69 251 GLY A N 1
ATOM 1687 C CA . GLY A 1 219 ? -23.972 -0.088 11.332 1.00 13.93 251 GLY A CA 1
ATOM 1688 C C . GLY A 1 219 ? -23.693 0.980 10.299 1.00 14.71 251 GLY A C 1
ATOM 1689 O O . GLY A 1 219 ? -24.600 1.382 9.577 1.00 15.65 251 GLY A O 1
ATOM 1690 N N . ALA A 1 220 ? -22.457 1.479 10.244 1.00 13.79 252 ALA A N 1
ATOM 1691 C CA . ALA A 1 220 ? -22.116 2.482 9.224 1.00 14.11 252 ALA A CA 1
ATOM 1692 C C . ALA A 1 220 ? -21.718 1.772 7.910 1.00 14.99 252 ALA A C 1
ATOM 1693 O O . ALA A 1 220 ? -21.472 0.557 7.869 1.00 15.03 252 ALA A O 1
ATOM 1695 N N . PRO A 1 221 ? -21.659 2.524 6.798 1.00 14.29 253 PRO A N 1
ATOM 1696 C CA . PRO A 1 221 ? -21.277 1.955 5.509 1.00 15.30 253 PRO A CA 1
ATOM 1697 C C . PRO A 1 221 ? -19.790 1.563 5.472 1.00 14.84 253 PRO A C 1
ATOM 1698 O O . PRO A 1 221 ? -18.930 2.178 6.136 1.00 16.06 253 PRO A O 1
ATOM 1702 N N . ASN A 1 222 ? -19.495 0.543 4.670 1.00 14.18 254 ASN A N 1
ATOM 1703 C CA . ASN A 1 222 ? -18.119 0.124 4.426 1.00 15.84 254 ASN A CA 1
ATOM 1704 C C . ASN A 1 222 ? -17.217 -0.122 5.604 1.00 14.98 254 ASN A C 1
ATOM 1705 O O . ASN A 1 222 ? -16.093 0.366 5.636 1.00 15.52 254 ASN A O 1
ATOM 1710 N N . PRO A 1 223 ? -17.680 -0.876 6.606 1.00 12.93 255 PRO A N 1
ATOM 1711 C CA . PRO A 1 223 ? -16.804 -1.146 7.752 1.00 13.88 255 PRO A CA 1
ATOM 1712 C C . PRO A 1 223 ? -15.617 -2.060 7.353 1.00 13.32 255 PRO A C 1
ATOM 1713 O O . PRO A 1 223 ? -15.761 -2.931 6.483 1.00 15.44 255 PRO A O 1
ATOM 1717 N N . THR A 1 224 ? -14.465 -1.858 7.983 1.00 14.36 256 THR A N 1
ATOM 1718 C CA . THR A 1 224 ? -13.373 -2.787 7.759 1.00 15.00 256 THR A CA 1
ATOM 1719 C C . THR A 1 224 ? -12.915 -3.222 9.138 1.00 15.16 256 THR A C 1
ATOM 1720 O O . THR A 1 224 ? -12.474 -2.417 9.937 1.00 14.86 256 THR A O 1
ATOM 1724 N N . PHE A 1 225 ? -13.007 -4.528 9.410 1.00 14.98 257 PHE A N 1
ATOM 1725 C CA . PHE A 1 225 ? -12.625 -5.096 10.719 1.00 15.75 257 PHE A CA 1
ATOM 1726 C C . PHE A 1 225 ? -11.229 -5.724 10.632 1.00 16.41 257 PHE A C 1
ATOM 1727 O O . PHE A 1 225 ? -11.016 -6.619 9.826 1.00 19.07 257 PHE A O 1
ATOM 1735 N N . PRO A 1 226 ? -10.285 -5.235 11.441 1.00 17.03 258 PRO A N 1
ATOM 1736 C CA . PRO A 1 226 ? -8.921 -5.778 11.429 1.00 18.49 258 PRO A CA 1
ATOM 1737 C C . PRO A 1 226 ? -8.894 -7.118 12.173 1.00 14.66 258 PRO A C 1
ATOM 1738 O O . PRO A 1 226 ? -9.731 -7.376 13.054 1.00 16.46 258 PRO A O 1
ATOM 1742 N N . ASN A 1 227 ? -7.879 -7.923 11.847 1.00 16.28 259 ASN A N 1
ATOM 1743 C CA . ASN A 1 227 ? -7.654 -9.205 12.545 1.00 16.15 259 ASN A CA 1
ATOM 1744 C C . ASN A 1 227 ? -6.674 -8.842 13.692 1.00 14.79 259 ASN A C 1
ATOM 1745 O O . ASN A 1 227 ? -5.428 -8.889 13.540 1.00 18.57 259 ASN A O 1
ATOM 1750 N N . PHE A 1 228 ? -7.223 -8.478 14.844 1.00 15.34 260 PHE A N 1
ATOM 1751 C CA . PHE A 1 228 ? -6.425 -7.980 15.939 1.00 15.45 260 PHE A CA 1
ATOM 1752 C C . PHE A 1 228 ? -5.491 -8.907 16.689 1.00 16.63 260 PHE A C 1
ATOM 1753 O O . PHE A 1 228 ? -4.394 -8.494 17.068 1.00 18.44 260 PHE A O 1
ATOM 1761 N N . PHE A 1 229 ? -5.912 -10.158 16.894 1.00 15.51 261 PHE A N 1
ATOM 1762 C CA . PHE A 1 229 ? -5.166 -11.032 17.811 1.00 16.92 261 PHE A CA 1
ATOM 1763 C C . PHE A 1 229 ? -4.770 -12.359 17.236 1.00 16.01 261 PHE A C 1
ATOM 1764 O O . PHE A 1 229 ? -5.603 -13.071 16.664 1.00 16.40 261 PHE A O 1
ATOM 1772 N N . PRO A 1 230 ? -3.503 -12.762 17.437 1.00 15.49 262 PRO A N 1
ATOM 1773 C CA . PRO A 1 230 ? -3.081 -14.041 16.883 1.00 16.45 262 PRO A CA 1
ATOM 1774 C C . PRO A 1 230 ? -3.824 -15.241 17.431 1.00 14.57 262 PRO A C 1
ATOM 1775 O O . PRO A 1 230 ? -4.014 -16.217 16.684 1.00 15.77 262 PRO A O 1
ATOM 1779 N N . ASN A 1 231 ? -4.255 -15.162 18.684 1.00 15.26 263 ASN A N 1
ATOM 1780 C CA . ASN A 1 231 ? -4.919 -16.324 19.262 1.00 16.05 263 ASN A CA 1
ATOM 1781 C C . ASN A 1 231 ? -6.365 -16.476 18.845 1.00 17.29 263 ASN A C 1
ATOM 1782 O O . ASN A 1 231 ? -7.025 -17.455 19.259 1.00 18.78 263 ASN A O 1
ATOM 1787 N N . SER A 1 232 ? -6.864 -15.551 18.024 1.00 15.77 264 SER A N 1
ATOM 1788 C CA . SER A 1 232 ? -8.220 -15.735 17.476 1.00 14.00 264 SER A CA 1
ATOM 1789 C C . SER A 1 232 ? -8.193 -15.563 15.954 1.00 14.40 264 SER A C 1
ATOM 1790 O O . SER A 1 232 ? -9.242 -15.562 15.293 1.00 14.36 264 SER A O 1
ATOM 1793 N N . ALA A 1 233 ? -6.995 -15.462 15.375 1.00 15.67 265 ALA A N 1
ATOM 1794 C CA . ALA A 1 233 ? -6.868 -15.275 13.930 1.00 14.00 265 ALA A CA 1
ATOM 1795 C C . ALA A 1 233 ? -7.574 -16.366 13.135 1.00 16.87 265 ALA A C 1
ATOM 1796 O O . ALA A 1 233 ? -8.127 -16.099 12.065 1.00 15.62 265 ALA A O 1
ATOM 1798 N N . ARG A 1 234 ? -7.548 -17.609 13.624 1.00 14.23 266 ARG A N 1
ATOM 1799 C CA . ARG A 1 234 ? -8.216 -18.647 12.856 1.00 15.36 266 ARG A CA 1
ATOM 1800 C C . ARG A 1 234 ? -9.734 -18.453 12.787 1.00 14.39 266 ARG A C 1
ATOM 1801 O O . ARG A 1 234 ? -10.386 -18.889 11.832 1.00 16.68 266 ARG A O 1
ATOM 1809 N N . TRP A 1 235 ? -10.297 -17.787 13.785 1.00 14.04 267 TRP A N 1
ATOM 1810 C CA . TRP A 1 235 ? -11.728 -17.539 13.766 1.00 14.58 267 TRP A CA 1
ATOM 1811 C C . TRP A 1 235 ? -12.020 -16.324 12.900 1.00 15.44 267 TRP A C 1
ATOM 1812 O O . TRP A 1 235 ? -13.081 -16.264 12.240 1.00 14.63 267 TRP A O 1
ATOM 1823 N N . PHE A 1 236 ? -11.100 -15.364 12.905 1.00 15.18 268 PHE A N 1
ATOM 1824 C CA . PHE A 1 236 ? -11.253 -14.234 11.991 1.00 15.25 268 PHE A CA 1
ATOM 1825 C C . PHE A 1 236 ? -11.242 -14.803 10.555 1.00 15.47 268 PHE A C 1
ATOM 1826 O O . PHE A 1 236 ? -12.035 -14.368 9.696 1.00 15.10 268 PHE A O 1
ATOM 1834 N N . GLU A 1 237 ? -10.369 -15.788 10.282 1.00 14.56 269 GLU A N 1
ATOM 1835 C CA . GLU A 1 237 ? -10.334 -16.376 8.937 1.00 16.79 269 GLU A CA 1
ATOM 1836 C C . GLU A 1 237 ? -11.648 -17.065 8.587 1.00 17.38 269 GLU A C 1
ATOM 1837 O O . GLU A 1 237 ? -12.040 -17.101 7.381 1.00 16.55 269 GLU A O 1
ATOM 1843 N N . ARG A 1 238 ? -12.315 -17.639 9.598 1.00 15.54 270 ARG A N 1
ATOM 1844 C CA . ARG A 1 238 ? -13.621 -18.258 9.350 1.00 14.45 270 ARG A CA 1
ATOM 1845 C C . ARG A 1 238 ? -14.618 -17.169 8.952 1.00 16.57 270 ARG A C 1
ATOM 1846 O O . ARG A 1 238 ? -15.406 -17.394 8.023 1.00 16.30 270 ARG A O 1
ATOM 1854 N N . LEU A 1 239 ? -14.583 -16.001 9.617 1.00 15.84 271 LEU A N 1
ATOM 1855 C CA . LEU A 1 239 ? -15.497 -14.918 9.222 1.00 14.92 271 LEU A CA 1
ATOM 1856 C C . LEU A 1 239 ? -15.217 -14.529 7.772 1.00 14.87 271 LEU A C 1
ATOM 1857 O O . LEU A 1 239 ? -16.163 -14.286 7.025 1.00 15.42 271 LEU A O 1
ATOM 1862 N N . GLN A 1 240 ? -13.944 -14.464 7.375 1.00 15.17 272 GLN A N 1
ATOM 1863 C CA . GLN A 1 240 ? -13.605 -14.138 5.989 1.00 15.27 272 GLN A CA 1
ATOM 1864 C C . GLN A 1 240 ? -14.162 -15.151 5.037 1.00 16.59 272 GLN A C 1
ATOM 1865 O O . GLN A 1 240 ? -14.667 -14.789 3.992 1.00 17.64 272 GLN A O 1
ATOM 1871 N N . ALA A 1 241 ? -14.068 -16.431 5.393 1.00 15.77 273 ALA A N 1
ATOM 1872 C CA . ALA A 1 241 ? -14.533 -17.515 4.535 1.00 15.70 273 ALA A CA 1
ATOM 1873 C C . ALA A 1 241 ? -16.049 -17.536 4.398 1.00 15.72 273 ALA A C 1
ATOM 1874 O O . ALA A 1 241 ? -16.593 -17.828 3.328 1.00 17.21 273 ALA A O 1
ATOM 1876 N N . ILE A 1 242 ? -16.721 -17.276 5.515 1.00 14.98 274 ILE A N 1
ATOM 1877 C CA . ILE A 1 242 ? -18.167 -17.219 5.530 1.00 14.02 274 ILE A CA 1
ATOM 1878 C C . ILE A 1 242 ? -18.626 -16.042 4.647 1.00 15.08 274 ILE A C 1
ATOM 1879 O O . ILE A 1 242 ? -19.530 -16.170 3.834 1.00 15.96 274 ILE A O 1
ATOM 1884 N N . GLU A 1 243 ? -17.997 -14.892 4.844 1.00 15.08 275 GLU A N 1
ATOM 1885 C CA . GLU A 1 243 ? -18.367 -13.723 4.031 1.00 15.27 275 GLU A CA 1
ATOM 1886 C C . GLU A 1 243 ? -18.138 -14.047 2.553 1.00 16.01 275 GLU A C 1
ATOM 1887 O O . GLU A 1 243 ? -18.962 -13.704 1.702 1.00 16.56 275 GLU A O 1
ATOM 1893 N N . HIS A 1 244 ? -17.023 -14.700 2.250 1.00 15.50 276 HIS A N 1
ATOM 1894 C CA . HIS A 1 244 ? -16.715 -14.991 0.863 1.00 16.84 276 HIS A CA 1
ATOM 1895 C C . HIS A 1 244 ? -17.739 -15.934 0.254 1.00 18.40 276 HIS A C 1
ATOM 1896 O O . HIS A 1 244 ? -18.238 -15.707 -0.865 1.00 17.02 276 HIS A O 1
ATOM 1903 N N . GLU A 1 245 ? -18.081 -16.995 0.992 1.00 17.86 277 GLU A N 1
ATOM 1904 C CA . GLU A 1 245 ? -19.039 -17.953 0.428 1.00 18.83 277 GLU A CA 1
ATOM 1905 C C . GLU A 1 245 ? -20.441 -17.402 0.336 1.00 18.20 277 GLU A C 1
ATOM 1906 O O . GLU A 1 245 ? -21.140 -17.655 -0.656 1.00 18.47 277 GLU A O 1
ATOM 1912 N N . LEU A 1 246 ? -20.891 -16.670 1.353 1.00 16.14 278 LEU A N 1
ATOM 1913 C CA . LEU A 1 246 ? -22.206 -16.056 1.264 1.00 15.67 278 LEU A CA 1
ATOM 1914 C C . LEU A 1 246 ? -22.211 -15.124 0.052 1.00 16.03 278 LEU A C 1
ATOM 1915 O O . LEU A 1 246 ? -23.219 -15.031 -0.653 1.00 16.89 278 LEU A O 1
ATOM 1920 N N . HIS A 1 247 ? -21.115 -14.385 -0.144 1.00 16.86 279 HIS A N 1
ATOM 1921 C CA . HIS A 1 247 ? -21.029 -13.489 -1.306 1.00 17.00 279 HIS A CA 1
ATOM 1922 C C . HIS A 1 247 ? -21.172 -14.283 -2.619 1.00 19.23 279 HIS A C 1
ATOM 1923 O O . HIS A 1 247 ? -21.996 -13.931 -3.482 1.00 19.32 279 HIS A O 1
ATOM 1930 N N . GLU A 1 248 ? -20.385 -15.349 -2.756 1.00 18.60 280 GLU A N 1
ATOM 1931 C CA . GLU A 1 248 ? -20.389 -16.147 -4.009 1.00 20.37 280 GLU A CA 1
ATOM 1932 C C . GLU A 1 248 ? -21.734 -16.804 -4.320 1.00 20.51 280 GLU A C 1
ATOM 1933 O O . GLU A 1 248 ? -22.069 -16.994 -5.498 1.00 22.51 280 GLU A O 1
ATOM 1939 N N . LEU A 1 249 ? -22.502 -17.131 -3.282 1.00 20.13 281 LEU A N 1
ATOM 1940 C CA . LEU A 1 249 ? -23.811 -17.761 -3.420 1.00 20.98 281 LEU A CA 1
ATOM 1941 C C . LEU A 1 249 ? -24.889 -16.727 -3.695 1.00 21.52 281 LEU A C 1
ATOM 1942 O O . LEU A 1 249 ? -26.072 -17.055 -3.832 1.00 22.07 281 LEU A O 1
ATOM 1947 N N . GLY A 1 250 ? -24.476 -15.463 -3.778 1.00 19.61 282 GLY A N 1
ATOM 1948 C CA . GLY A 1 250 ? -25.441 -14.395 -4.030 1.00 19.86 282 GLY A CA 1
ATOM 1949 C C . GLY A 1 250 ? -26.392 -14.110 -2.894 1.00 18.74 282 GLY A C 1
ATOM 1950 O O . GLY A 1 250 ? -27.512 -13.643 -3.091 1.00 20.75 282 GLY A O 1
ATOM 1951 N N . LEU A 1 251 ? -25.919 -14.341 -1.666 1.00 17.80 283 LEU A N 1
ATOM 1952 C CA . LEU A 1 251 ? -26.730 -14.174 -0.476 1.00 17.61 283 LEU A CA 1
ATOM 1953 C C . LEU A 1 251 ? -26.506 -12.878 0.314 1.00 17.78 283 LEU A C 1
ATOM 1954 O O . LEU A 1 251 ? -27.158 -12.647 1.346 1.00 18.60 283 LEU A O 1
ATOM 1959 N N . LEU A 1 252 ? -25.611 -12.023 -0.182 1.00 17.14 284 LEU A N 1
ATOM 1960 C CA . LEU A 1 252 ? -25.379 -10.719 0.457 1.00 17.35 284 LEU A CA 1
ATOM 1961 C C . LEU A 1 252 ? -25.980 -9.649 -0.478 1.00 17.97 284 LEU A C 1
ATOM 1962 O O . LEU A 1 252 ? -26.218 -9.914 -1.672 1.00 19.16 284 LEU A O 1
ATOM 1967 N N . LYS A 1 253 ? -26.276 -8.491 0.095 1.00 15.46 285 LYS A N 1
ATOM 1968 C CA . LYS A 1 253 ? -26.856 -7.368 -0.634 1.00 15.76 285 LYS A CA 1
ATOM 1969 C C . LYS A 1 253 ? -25.880 -6.186 -0.766 1.00 15.98 285 LYS A C 1
ATOM 1970 O O . LYS A 1 253 ? -25.229 -5.788 0.211 1.00 16.96 285 LYS A O 1
ATOM 1976 N N . ASP A 1 254 ? -25.796 -5.634 -1.984 1.00 18.41 286 ASP A N 1
ATOM 1977 C CA . ASP A 1 254 ? -24.940 -4.451 -2.267 1.00 18.02 286 ASP A CA 1
ATOM 1978 C C . ASP A 1 254 ? -23.557 -4.708 -1.671 1.00 16.79 286 ASP A C 1
ATOM 1979 O O . ASP A 1 254 ? -23.028 -3.902 -0.883 1.00 19.81 286 ASP A O 1
ATOM 1984 N N . HIS A 1 255 ? -22.966 -5.818 -2.088 1.00 15.64 287 HIS A N 1
ATOM 1985 C CA . HIS A 1 255 ? -21.680 -6.257 -1.521 1.00 14.63 287 HIS A CA 1
ATOM 1986 C C . HIS A 1 255 ? -20.682 -6.686 -2.576 1.00 14.53 287 HIS A C 1
ATOM 1987 O O . HIS A 1 255 ? -21.065 -7.333 -3.566 1.00 16.29 287 HIS A O 1
ATOM 1994 N N . SER A 1 256 ? -19.428 -6.271 -2.437 1.00 15.09 288 SER A N 1
ATOM 1995 C CA . SER A 1 256 ? -18.397 -6.724 -3.372 1.00 16.19 288 SER A CA 1
ATOM 1996 C C . SER A 1 256 ? -17.203 -7.249 -2.556 1.00 16.27 288 SER A C 1
ATOM 1997 O O . SER A 1 256 ? -17.004 -6.853 -1.408 1.00 16.46 288 SER A O 1
ATOM 2000 N N . LEU A 1 257 ? -16.403 -8.116 -3.156 1.00 16.27 289 LEU A N 1
ATOM 2001 C CA . LEU A 1 257 ? -15.226 -8.620 -2.444 1.00 17.18 289 LEU A CA 1
ATOM 2002 C C . LEU A 1 257 ? -14.186 -7.509 -2.271 1.00 17.93 289 LEU A C 1
ATOM 2003 O O . LEU A 1 257 ? -13.492 -7.433 -1.257 1.00 18.70 289 LEU A O 1
ATOM 2008 N N . GLU A 1 258 ? -14.042 -6.629 -3.264 1.00 17.31 290 GLU A N 1
ATOM 2009 C CA . GLU A 1 258 ? -13.134 -5.500 -3.069 1.00 19.77 290 GLU A CA 1
ATOM 2010 C C . GLU A 1 258 ? -13.549 -4.678 -1.848 1.00 19.27 290 GLU A C 1
ATOM 2011 O O . GLU A 1 258 ? -12.691 -4.137 -1.136 1.00 21.93 290 GLU A O 1
ATOM 2017 N N . GLY A 1 259 ? -14.856 -4.574 -1.596 1.00 16.49 291 GLY A N 1
ATOM 2018 C CA . GLY A 1 259 ? -15.342 -3.837 -0.436 1.00 17.34 291 GLY A CA 1
ATOM 2019 C C . GLY A 1 259 ? -15.754 -4.743 0.715 1.00 16.00 291 GLY A C 1
ATOM 2020 O O . GLY A 1 259 ? -16.650 -4.383 1.489 1.00 18.24 291 GLY A O 1
ATOM 2021 N N . ARG A 1 260 ? -15.063 -5.878 0.865 1.00 16.98 292 ARG A N 1
ATOM 2022 C CA . ARG A 1 260 ? -15.440 -6.835 1.929 1.00 16.94 292 ARG A CA 1
ATOM 2023 C C . ARG A 1 260 ? -15.164 -6.243 3.301 1.00 16.98 292 ARG A C 1
ATOM 2024 O O . ARG A 1 260 ? -14.349 -5.301 3.472 1.00 16.51 292 ARG A O 1
ATOM 2032 N N . TYR A 1 261 ? -15.830 -6.801 4.298 1.00 14.93 293 TYR A N 1
ATOM 2033 C CA . TYR A 1 261 ? -15.695 -6.303 5.645 1.00 14.55 293 TYR A CA 1
ATOM 2034 C C . TYR A 1 261 ? -14.504 -6.882 6.405 1.00 15.35 293 TYR A C 1
ATOM 2035 O O . TYR A 1 261 ? -13.909 -6.211 7.234 1.00 16.06 293 TYR A O 1
ATOM 2044 N N . PHE A 1 262 ? -14.171 -8.138 6.130 1.00 16.44 294 PHE A N 1
ATOM 2045 C CA . PHE A 1 262 ? -13.079 -8.781 6.866 1.00 18.82 294 PHE A CA 1
ATOM 2046 C C . PHE A 1 262 ? -11.878 -8.872 5.955 1.00 21.56 294 PHE A C 1
ATOM 2047 O O . PHE A 1 262 ? -11.731 -9.785 5.158 1.00 21.94 294 PHE A O 1
ATOM 2055 N N . GLN A 1 263 ? -10.995 -7.899 6.090 1.00 26.85 295 GLN A N 1
ATOM 2056 C CA . GLN A 1 263 ? -9.871 -7.879 5.190 1.00 31.35 295 GLN A CA 1
ATOM 2057 C C . GLN A 1 263 ? -8.636 -8.452 5.794 1.00 34.26 295 GLN A C 1
ATOM 2058 O O . GLN A 1 263 ? -8.579 -8.726 6.969 1.00 35.11 295 GLN A O 1
ATOM 2064 N N . ASN A 1 264 ? -7.640 -8.660 4.957 1.00 38.67 296 ASN A N 1
ATOM 2065 C CA . ASN A 1 264 ? -6.401 -9.204 5.440 1.00 41.68 296 ASN A CA 1
ATOM 2066 C C . ASN A 1 264 ? -5.565 -8.036 5.916 1.00 43.70 296 ASN A C 1
ATOM 2067 O O . ASN A 1 264 ? -4.976 -7.304 5.111 1.00 44.25 296 ASN A O 1
ATOM 2072 N N . TYR A 1 265 ? -5.598 -7.817 7.229 1.00 44.40 297 TYR A N 1
ATOM 2073 C CA . TYR A 1 265 ? -4.811 -6.761 7.842 1.00 46.00 297 TYR A CA 1
ATOM 2074 C C . TYR A 1 265 ? -4.963 -6.760 9.351 1.00 45.87 297 TYR A C 1
ATOM 2075 O O . TYR A 1 265 ? -6.052 -6.948 9.905 1.00 44.33 297 TYR A O 1
ATOM 2084 N N . SER A 1 266 ? -3.830 -6.610 10.012 1.00 47.00 298 SER A N 1
ATOM 2085 C CA . SER A 1 266 ? -3.812 -6.587 11.454 1.00 47.87 298 SER A CA 1
ATOM 2086 C C . SER A 1 266 ? -3.887 -5.149 11.888 1.00 47.54 298 SER A C 1
ATOM 2087 O O . SER A 1 266 ? -4.058 -4.233 11.076 1.00 47.44 298 SER A O 1
ATOM 2090 N N . TYR A 1 267 ? -3.753 -4.960 13.183 1.00 46.56 299 TYR A N 1
ATOM 2091 C CA . TYR A 1 267 ? -3.804 -3.646 13.754 1.00 47.36 299 TYR A CA 1
ATOM 2092 C C . TYR A 1 267 ? -3.045 -3.821 15.061 1.00 47.85 299 TYR A C 1
ATOM 2093 O O . TYR A 1 267 ? -3.593 -4.327 16.043 1.00 50.20 299 TYR A O 1
ATOM 2102 N N . GLY A 1 268 ? -1.774 -3.432 15.046 1.00 47.49 300 GLY A N 1
ATOM 2103 C CA . GLY A 1 268 ? -0.922 -3.578 16.215 1.00 46.85 300 GLY A CA 1
ATOM 2104 C C . GLY A 1 268 ? -1.309 -2.783 17.448 1.00 46.05 300 GLY A C 1
ATOM 2105 O O . GLY A 1 268 ? -0.990 -3.183 18.576 1.00 46.89 300 GLY A O 1
ATOM 2106 N N . GLY A 1 269 ? -1.993 -1.659 17.240 1.00 44.45 301 GLY A N 1
ATOM 2107 C CA . GLY A 1 269 ? -2.392 -0.813 18.350 1.00 42.43 301 GLY A CA 1
ATOM 2108 C C . GLY A 1 269 ? -3.389 -1.450 19.291 1.00 40.96 301 GLY A C 1
ATOM 2109 O O . GLY A 1 269 ? -3.865 -2.574 19.084 1.00 41.09 301 GLY A O 1
ATOM 2110 N N . VAL A 1 270 ? -3.719 -0.722 20.344 1.00 38.09 302 VAL A N 1
ATOM 2111 C CA . VAL A 1 270 ? -4.668 -1.235 21.297 1.00 35.41 302 VAL A CA 1
ATOM 2112 C C . VAL A 1 270 ? -5.920 -0.369 21.226 1.00 31.77 302 VAL A C 1
ATOM 2113 O O . VAL A 1 270 ? -5.828 0.852 21.167 1.00 32.18 302 VAL A O 1
ATOM 2117 N N . ILE A 1 271 ? -7.094 -0.985 21.206 1.00 28.01 303 ILE A N 1
ATOM 2118 C CA . ILE A 1 271 ? -8.301 -0.177 21.230 1.00 24.38 303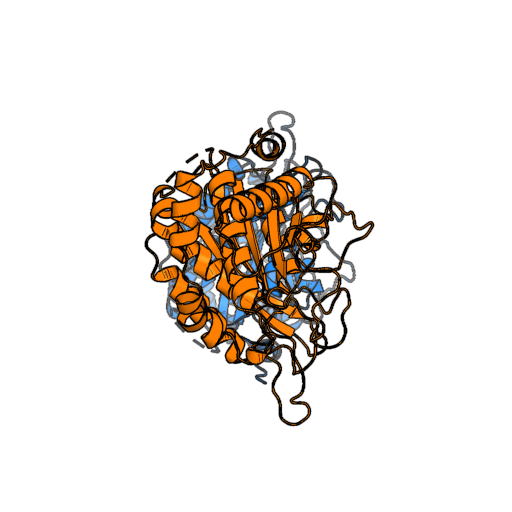 ILE A CA 1
ATOM 2119 C C . ILE A 1 271 ? -8.913 -0.509 22.598 1.00 23.71 303 ILE A C 1
ATOM 2120 O O . ILE A 1 271 ? -9.041 -1.687 22.961 1.00 26.77 303 ILE A O 1
ATOM 2125 N N . GLN A 1 272 ? -9.214 0.497 23.395 1.00 20.48 304 GLN A N 1
ATOM 2126 C CA . GLN A 1 272 ? -9.828 0.229 24.686 1.00 20.87 304 GLN A CA 1
ATOM 2127 C C . GLN A 1 272 ? -11.307 -0.060 24.452 1.00 18.87 304 GLN A C 1
ATOM 2128 O O . GLN A 1 272 ? -12.004 0.712 23.794 1.00 19.69 304 GLN A O 1
ATOM 2134 N N . ASP A 1 273 ? -11.783 -1.188 24.979 1.00 16.03 305 ASP A N 1
ATOM 2135 C CA . ASP A 1 273 ? -13.187 -1.550 24.848 1.00 14.25 305 ASP A CA 1
ATOM 2136 C C . ASP A 1 273 ? -13.454 -2.638 25.904 1.00 15.00 305 ASP A C 1
ATOM 2137 O O . ASP A 1 273 ? -12.559 -3.059 26.641 1.00 14.32 305 ASP A O 1
ATOM 2142 N N . ASP A 1 274 ? -14.692 -3.085 25.949 1.00 12.60 306 ASP A N 1
ATOM 2143 C CA . ASP A 1 274 ? -15.143 -4.087 26.927 1.00 13.61 306 ASP A CA 1
ATOM 2144 C C . ASP A 1 274 ? -14.393 -5.407 26.925 1.00 15.03 306 ASP A C 1
ATOM 2145 O O . ASP A 1 274 ? -14.518 -6.173 27.897 1.00 14.92 306 ASP A O 1
ATOM 2150 N N . HIS A 1 275 ? -13.649 -5.693 25.863 1.00 13.54 307 HIS A N 1
ATOM 2151 C CA . HIS A 1 275 ? -12.904 -6.950 25.873 1.00 15.04 307 HIS A CA 1
ATOM 2152 C C . HIS A 1 275 ? -11.649 -6.858 26.714 1.00 15.84 307 HIS A C 1
ATOM 2153 O O . HIS A 1 275 ? -11.095 -7.882 27.105 1.00 16.07 307 HIS A O 1
ATOM 2160 N N . ILE A 1 276 ? -11.174 -5.656 26.992 1.00 13.48 308 ILE A N 1
ATOM 2161 C CA . ILE A 1 276 ? -9.896 -5.511 27.697 1.00 15.52 308 ILE A CA 1
ATOM 2162 C C . ILE A 1 276 ? -9.780 -6.250 29.037 1.00 16.47 308 ILE A C 1
ATOM 2163 O O . ILE A 1 276 ? -8.797 -6.942 29.260 1.00 16.66 308 ILE A O 1
ATOM 2168 N N . PRO A 1 277 ? -10.771 -6.129 29.921 1.00 15.21 309 PRO A N 1
ATOM 2169 C CA . PRO A 1 277 ? -10.663 -6.832 31.228 1.00 15.31 309 PRO A CA 1
ATOM 2170 C C . PRO A 1 277 ? -10.648 -8.348 31.056 1.00 17.00 309 PRO A C 1
ATOM 2171 O O . PRO A 1 277 ? -10.181 -9.068 31.959 1.00 17.97 309 PRO A O 1
ATOM 2175 N N . PHE A 1 278 ? -11.185 -8.840 29.937 1.00 17.06 310 PHE A N 1
ATOM 2176 C CA . PHE A 1 278 ? -11.219 -10.278 29.673 1.00 16.61 310 PHE A CA 1
ATOM 2177 C C . PHE A 1 278 ? -9.919 -10.717 29.029 1.00 17.44 310 PHE A C 1
ATOM 2178 O O . PHE A 1 278 ? -9.281 -11.707 29.473 1.00 17.66 310 PHE A O 1
ATOM 2186 N N . LEU A 1 279 ? -9.490 -9.964 28.017 1.00 16.93 311 LEU A N 1
ATOM 2187 C CA . LEU A 1 279 ? -8.226 -10.236 27.328 1.00 17.26 311 LEU A CA 1
ATOM 2188 C C . LEU A 1 279 ? -7.068 -10.233 28.346 1.00 18.49 311 LEU A C 1
ATOM 2189 O O . LEU A 1 279 ? -6.200 -11.139 28.304 1.00 19.58 311 LEU A O 1
ATOM 2194 N N . ARG A 1 280 ? -7.053 -9.295 29.291 1.00 18.63 312 ARG A N 1
ATOM 2195 C CA . ARG A 1 280 ? -5.920 -9.254 30.229 1.00 21.05 312 ARG A CA 1
ATOM 2196 C C . ARG A 1 280 ? -5.979 -10.357 31.273 1.00 21.77 312 ARG A C 1
ATOM 2197 O O . ARG A 1 280 ? -5.076 -10.493 32.110 1.00 23.02 312 ARG A O 1
ATOM 2205 N N . ARG A 1 281 ? -7.049 -11.136 31.254 1.00 19.85 313 ARG A N 1
ATOM 2206 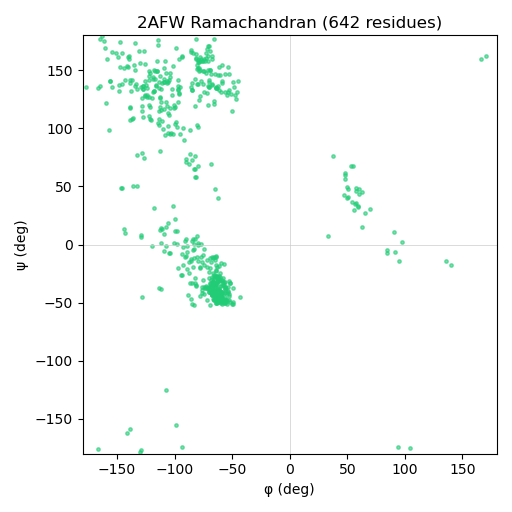C CA . ARG A 1 281 ? -7.168 -12.276 32.150 1.00 20.96 313 ARG A CA 1
ATOM 2207 C C . ARG A 1 281 ? -7.074 -13.575 31.343 1.00 22.20 313 ARG A C 1
ATOM 2208 O O . ARG A 1 281 ? -7.422 -14.655 31.848 1.00 25.10 313 ARG A O 1
ATOM 2216 N N . GLY A 1 282 ? -6.645 -13.454 30.088 1.00 19.58 314 GLY A N 1
ATOM 2217 C CA . GLY A 1 282 ? -6.428 -14.613 29.231 1.00 20.76 314 GLY A CA 1
ATOM 2218 C C . GLY A 1 282 ? -7.532 -15.158 28.351 1.00 20.09 314 GLY A C 1
ATOM 2219 O O . GLY A 1 282 ? -7.406 -16.230 27.764 1.00 23.65 314 GLY A O 1
ATOM 2220 N N . VAL A 1 283 ? -8.617 -14.421 28.219 1.00 16.94 315 VAL A N 1
ATOM 2221 C CA . VAL A 1 283 ? -9.708 -14.907 27.397 1.00 15.52 315 VAL A CA 1
ATOM 2222 C C . VAL A 1 283 ? -9.442 -14.542 25.929 1.00 16.72 315 VAL A C 1
ATOM 2223 O O . VAL A 1 283 ? -9.095 -13.400 25.645 1.00 15.80 315 VAL A O 1
ATOM 2227 N N . PRO A 1 284 ? -9.609 -15.491 24.984 1.00 14.96 316 PRO A N 1
ATOM 2228 C CA . PRO A 1 284 ? -9.405 -15.203 23.558 1.00 15.53 316 PRO A CA 1
ATOM 2229 C C . PRO A 1 284 ? -10.576 -14.295 23.120 1.00 15.18 316 PRO A C 1
ATOM 2230 O O . PRO A 1 284 ? -11.740 -14.529 23.447 1.00 15.82 316 PRO A O 1
ATOM 2234 N N . VAL A 1 285 ? -10.240 -13.269 22.351 1.00 15.82 317 VAL A N 1
ATOM 2235 C CA . VAL A 1 285 ? -11.222 -12.284 21.894 1.00 14.06 317 VAL A CA 1
ATOM 2236 C C . VAL A 1 285 ? -11.210 -12.149 20.385 1.00 13.30 317 VAL A C 1
ATOM 2237 O O . VAL A 1 285 ? -10.145 -12.120 19.779 1.00 15.48 317 VAL A O 1
ATOM 2241 N N . LEU A 1 286 ? -12.396 -12.078 19.788 1.00 12.86 318 LEU A N 1
ATOM 2242 C CA . LEU A 1 286 ? -12.546 -11.761 18.368 1.00 14.90 318 LEU A CA 1
ATOM 2243 C C . LEU A 1 286 ? -13.264 -10.395 18.508 1.00 14.96 318 LEU A C 1
ATOM 2244 O O . LEU A 1 286 ? -14.459 -10.306 18.896 1.00 14.52 318 LEU A O 1
ATOM 2249 N N . HIS A 1 287 ? -12.543 -9.307 18.202 1.00 13.75 319 HIS A N 1
ATOM 2250 C CA . HIS A 1 287 ? -13.071 -7.963 18.410 1.00 14.83 319 HIS A CA 1
ATOM 2251 C C . HIS A 1 287 ? -13.635 -7.401 17.122 1.00 15.36 319 HIS A C 1
ATOM 2252 O O . HIS A 1 287 ? -12.913 -6.956 16.228 1.00 15.15 319 HIS A O 1
ATOM 2259 N N . LEU A 1 288 ? -14.968 -7.451 17.033 1.00 13.13 320 LEU A N 1
ATOM 2260 C CA . LEU A 1 288 ? -15.664 -6.959 15.840 1.00 13.15 320 LEU A CA 1
ATOM 2261 C C . LEU A 1 288 ? -16.007 -5.501 15.981 1.00 13.56 320 LEU A C 1
ATOM 2262 O O . LEU A 1 288 ? -17.158 -5.094 16.193 1.00 14.24 320 LEU A O 1
ATOM 2267 N N . ILE A 1 289 ? -14.939 -4.708 15.913 1.00 13.73 321 ILE A N 1
ATOM 2268 C CA . ILE A 1 289 ? -15.042 -3.229 15.924 1.00 13.75 321 ILE A CA 1
ATOM 2269 C C . ILE A 1 289 ? -14.321 -2.791 14.663 1.00 13.08 321 ILE A C 1
ATOM 2270 O O . ILE A 1 289 ? -13.263 -3.325 14.325 1.00 14.30 321 ILE A O 1
ATOM 2275 N N . PRO A 1 290 ? -14.915 -1.870 13.905 1.00 14.45 322 PRO A N 1
ATOM 2276 C CA . PRO A 1 290 ? -14.226 -1.437 12.683 1.00 15.34 322 PRO A CA 1
ATOM 2277 C C . PRO A 1 290 ? -13.119 -0.433 12.927 1.00 15.07 322 PRO A C 1
ATOM 2278 O O . PRO A 1 290 ? -13.091 0.216 13.968 1.00 16.47 322 PRO A O 1
ATOM 2282 N N . SER A 1 291 ? -12.188 -0.377 11.972 1.00 15.49 323 SER A N 1
ATOM 2283 C CA . SER A 1 291 ? -11.114 0.629 12.032 1.00 17.12 323 SER A CA 1
ATOM 2284 C C . SER A 1 291 ? -10.961 1.135 10.601 1.00 16.84 323 SER A C 1
ATOM 2285 O O . SER A 1 291 ? -10.624 0.387 9.701 1.00 18.37 323 SER A O 1
ATOM 2288 N N . PRO A 1 292 ? -11.209 2.428 10.370 1.00 16.57 324 PRO A N 1
ATOM 2289 C CA . PRO A 1 292 ? -11.611 3.465 11.322 1.00 15.57 324 PRO A CA 1
ATOM 2290 C C . PRO A 1 292 ? -13.019 3.325 11.877 1.00 14.79 324 PRO A C 1
ATOM 2291 O O . PRO A 1 292 ? -13.832 2.561 11.372 1.00 15.03 324 PRO A O 1
ATOM 2295 N N . PHE A 1 293 ? -13.282 4.079 12.935 1.00 14.70 325 PHE A N 1
ATOM 2296 C CA . PHE A 1 293 ? -14.621 4.101 13.516 1.00 15.32 325 PHE A CA 1
ATOM 2297 C C . PHE A 1 293 ? -15.570 4.845 12.551 1.00 16.37 325 PHE A C 1
ATOM 2298 O O . PHE A 1 293 ? -15.132 5.567 11.646 1.00 16.72 325 PHE A O 1
ATOM 2306 N N . PRO A 1 294 ? -16.894 4.662 12.702 1.00 13.87 326 PRO A N 1
ATOM 2307 C CA . PRO A 1 294 ? -17.862 5.361 11.837 1.00 14.08 326 PRO A CA 1
ATOM 2308 C C . PRO A 1 294 ? -17.565 6.870 11.874 1.00 13.35 326 PRO A C 1
ATOM 2309 O O . PRO A 1 294 ? -17.158 7.407 12.910 1.00 13.96 326 PRO A O 1
ATOM 2313 N N . GLU A 1 295 ? -17.803 7.546 10.751 1.00 13.78 327 GLU A N 1
ATOM 2314 C CA . GLU A 1 295 ? -17.565 8.974 10.713 1.00 15.63 327 GLU A CA 1
ATOM 2315 C C . GLU A 1 295 ? -18.401 9.722 11.753 1.00 15.48 327 GLU A C 1
ATOM 2316 O O . GLU A 1 295 ? -17.993 10.771 12.244 1.00 17.22 327 GLU A O 1
ATOM 2322 N N . VAL A 1 296 ? -19.589 9.211 12.063 1.00 14.62 328 VAL A N 1
ATOM 2323 C CA . VAL A 1 296 ? -20.473 9.870 13.045 1.00 14.84 328 VAL A CA 1
ATOM 2324 C C . VAL A 1 296 ? -20.135 9.559 14.503 1.00 13.35 328 VAL A C 1
ATOM 2325 O O . VAL A 1 296 ? -20.837 10.007 15.412 1.00 14.75 328 VAL A O 1
ATOM 2329 N N . TRP A 1 297 ? -19.039 8.827 14.743 1.00 13.04 329 TRP A N 1
ATOM 2330 C CA . TRP A 1 297 ? -18.660 8.453 16.103 1.00 13.22 329 TRP A CA 1
ATOM 2331 C C . TRP A 1 297 ? -18.704 9.583 17.138 1.00 13.53 329 TRP A C 1
ATOM 2332 O O . TRP A 1 297 ? -18.115 10.664 16.963 1.00 14.98 329 TRP A O 1
ATOM 2343 N N . HIS A 1 298 ? -19.449 9.336 18.199 1.00 13.69 330 HIS A N 1
ATOM 2344 C CA . HIS A 1 298 ? -19.609 10.277 19.321 1.00 14.77 330 HIS A CA 1
ATOM 2345 C C . HIS A 1 298 ? -20.135 11.657 18.932 1.00 16.71 330 HIS A C 1
ATOM 2346 O O . HIS A 1 298 ? -19.792 12.683 19.528 1.00 16.86 330 HIS A O 1
ATOM 2353 N N . THR A 1 299 ? -21.004 11.616 17.951 1.00 16.74 331 THR A N 1
ATOM 2354 C CA . THR A 1 299 ? -21.639 12.783 17.410 1.00 18.21 331 THR A CA 1
ATOM 2355 C C . THR A 1 299 ? -23.173 12.553 17.463 1.00 16.21 331 THR A C 1
ATOM 2356 O O . THR A 1 299 ? -23.627 11.401 17.446 1.00 16.36 331 THR A O 1
ATOM 2360 N N . MET A 1 300 ? -23.978 13.626 17.496 1.00 17.35 332 MET A N 1
ATOM 2361 C CA . MET A 1 300 ? -25.433 13.436 17.464 1.00 16.94 332 MET A CA 1
ATOM 2362 C C . MET A 1 300 ? -25.911 12.814 16.154 1.00 17.39 332 MET A C 1
ATOM 2363 O O . MET A 1 300 ? -27.053 12.354 16.041 1.00 19.46 332 MET A O 1
ATOM 2368 N N . ASP A 1 301 ? -25.037 12.791 15.145 1.00 16.10 333 ASP A N 1
ATOM 2369 C CA . ASP A 1 301 ? -25.392 12.161 13.899 1.00 16.19 333 ASP A CA 1
ATOM 2370 C C . ASP A 1 301 ? -25.260 10.624 13.958 1.00 16.30 333 ASP A C 1
ATOM 2371 O O . ASP A 1 301 ? -25.514 9.982 12.961 1.00 15.55 333 ASP A O 1
ATOM 2376 N N . ASP A 1 302 ? -24.868 10.047 15.106 1.00 14.99 334 ASP A N 1
ATOM 2377 C CA . ASP A 1 302 ? -24.825 8.570 15.183 1.00 15.28 334 ASP A CA 1
ATOM 2378 C C . ASP A 1 302 ? -26.251 8.159 15.478 1.00 15.28 334 ASP A C 1
ATOM 2379 O O . ASP A 1 302 ? -26.615 7.816 16.616 1.00 15.67 334 ASP A O 1
ATOM 2384 N N . ASN A 1 303 ? -27.062 8.229 14.431 1.00 15.70 335 ASN A N 1
ATOM 2385 C CA . ASN A 1 303 ? -28.482 8.000 14.530 1.00 15.21 335 ASN A CA 1
ATOM 2386 C C . ASN A 1 303 ? -29.014 6.979 13.509 1.00 16.22 335 ASN A C 1
ATOM 2387 O O . ASN A 1 303 ? -28.255 6.360 12.750 1.00 15.96 335 ASN A O 1
ATOM 2392 N N . GLU A 1 304 ? -30.337 6.780 13.509 1.00 15.80 336 GLU A N 1
ATOM 2393 C CA . GLU A 1 304 ? -30.964 5.833 12.614 1.00 16.82 336 GLU A CA 1
ATOM 2394 C C . GLU A 1 304 ? -30.762 6.132 11.142 1.00 17.37 336 GLU A C 1
ATOM 2395 O O . GLU A 1 304 ? -30.511 5.232 10.346 1.00 16.85 336 GLU A O 1
ATOM 2401 N N . GLU A 1 305 ? -30.870 7.416 10.792 1.00 18.17 337 GLU A N 1
ATOM 2402 C CA . GLU A 1 305 ? -30.745 7.814 9.402 1.00 19.93 337 GLU A CA 1
ATOM 2403 C C . GLU A 1 305 ? -29.386 7.462 8.794 1.00 17.91 337 GLU A C 1
ATOM 2404 O O . GLU A 1 305 ? -29.293 7.142 7.586 1.00 19.44 337 GLU A O 1
ATOM 2410 N N . ASN A 1 306 ? -28.332 7.469 9.611 1.00 16.91 338 ASN A N 1
ATOM 2411 C CA . ASN A 1 306 ? -27.019 7.177 9.065 1.00 16.35 338 ASN A CA 1
ATOM 2412 C C . ASN A 1 306 ? -26.624 5.712 9.079 1.00 15.33 338 ASN A C 1
ATOM 2413 O O . ASN A 1 306 ? -25.499 5.367 8.711 1.00 15.81 338 ASN A O 1
ATOM 2418 N N . LEU A 1 307 ? -27.546 4.841 9.496 1.00 15.64 339 LEU A N 1
ATOM 2419 C CA . LEU A 1 307 ? -27.257 3.406 9.479 1.00 15.17 339 LEU A CA 1
ATOM 2420 C C . LEU A 1 307 ? -27.407 2.882 8.055 1.00 15.79 339 LEU A C 1
ATOM 2421 O O . LEU A 1 307 ? -28.204 3.414 7.252 1.00 17.74 339 LEU A O 1
ATOM 2426 N N . ASP A 1 308 ? -26.655 1.820 7.748 1.00 14.70 340 ASP A N 1
ATOM 2427 C CA . ASP A 1 308 ? -26.636 1.173 6.432 1.00 14.67 340 ASP A CA 1
ATOM 2428 C C . ASP A 1 308 ? -27.304 -0.188 6.605 1.00 17.04 340 ASP A C 1
ATOM 2429 O O . ASP A 1 308 ? -26.717 -1.145 7.096 1.00 15.79 340 ASP A O 1
ATOM 2434 N N . GLU A 1 309 ? -28.568 -0.235 6.215 1.00 17.16 341 GLU A N 1
ATOM 2435 C CA . GLU A 1 309 ? -29.371 -1.436 6.379 1.00 18.61 341 GLU A CA 1
ATOM 2436 C C . GLU A 1 309 ? -28.793 -2.710 5.762 1.00 17.29 341 GLU A C 1
ATOM 2437 O O . GLU A 1 309 ? -28.719 -3.766 6.418 1.00 17.18 341 GLU A O 1
ATOM 2443 N N . SER A 1 310 ? -28.371 -2.641 4.506 1.00 15.91 342 SER A N 1
ATOM 2444 C CA . SER A 1 310 ? -27.867 -3.851 3.885 1.00 15.32 342 SER A CA 1
ATOM 2445 C C . SER A 1 310 ? -26.583 -4.338 4.514 1.00 15.14 342 SER A C 1
ATOM 2446 O O . SER A 1 310 ? -26.353 -5.550 4.550 1.00 15.19 342 SER A O 1
ATOM 2449 N N . THR A 1 311 ? -25.745 -3.418 5.001 1.00 15.62 343 THR A N 1
ATOM 2450 C CA . THR A 1 311 ? -24.494 -3.863 5.645 1.00 14.98 343 THR A CA 1
ATOM 2451 C C . THR A 1 311 ? -24.811 -4.630 6.941 1.00 14.11 343 THR A C 1
ATOM 2452 O O . THR A 1 311 ? -24.181 -5.686 7.219 1.00 15.33 343 THR A O 1
ATOM 2456 N N . ILE A 1 312 ? -25.758 -4.113 7.712 1.00 13.47 344 ILE A N 1
ATOM 2457 C CA . ILE A 1 312 ? -26.163 -4.770 8.956 1.00 13.71 344 ILE A CA 1
ATOM 2458 C C . ILE A 1 312 ? -26.778 -6.148 8.618 1.00 14.18 344 ILE A C 1
ATOM 2459 O O . ILE A 1 312 ? -26.464 -7.152 9.263 1.00 14.27 344 ILE A O 1
ATOM 2464 N N . ASP A 1 313 ? -27.632 -6.191 7.594 1.00 14.92 345 ASP A N 1
ATOM 2465 C CA . ASP A 1 313 ? -28.250 -7.461 7.163 1.00 14.87 345 ASP A CA 1
ATOM 2466 C C . ASP A 1 313 ? -27.170 -8.475 6.815 1.00 14.92 345 ASP A C 1
ATOM 2467 O O . ASP A 1 313 ? -27.215 -9.646 7.244 1.00 14.94 345 ASP A O 1
ATOM 2472 N N . ASN A 1 314 ? -26.188 -8.049 6.021 1.00 14.08 346 ASN A N 1
ATOM 2473 C CA . ASN A 1 314 ? -25.088 -8.935 5.610 1.00 13.29 346 ASN A CA 1
ATOM 2474 C C . ASN A 1 314 ? -24.318 -9.443 6.845 1.00 13.67 346 ASN A C 1
ATOM 2475 O O . ASN A 1 314 ? -23.969 -10.620 6.897 1.00 14.72 346 ASN A O 1
ATOM 2480 N N . LEU A 1 315 ? -24.012 -8.540 7.772 1.00 13.57 347 LEU A N 1
ATOM 2481 C CA . LEU A 1 315 ? -23.259 -8.923 8.977 1.00 13.31 347 LEU A CA 1
ATOM 2482 C C . LEU A 1 315 ? -24.105 -9.863 9.838 1.00 13.68 347 LEU A C 1
ATOM 2483 O O . LEU A 1 315 ? -23.549 -10.734 10.490 1.00 15.13 347 LEU A O 1
ATOM 2488 N N . ASN A 1 316 ? -25.425 -9.698 9.836 1.00 14.73 348 ASN A N 1
ATOM 2489 C CA . ASN A 1 316 ? -26.286 -10.612 10.623 1.00 15.43 348 ASN A CA 1
ATOM 2490 C C . ASN A 1 316 ? -26.127 -12.023 10.038 1.00 15.83 348 ASN A C 1
ATOM 2491 O O . ASN A 1 316 ? -25.992 -13.023 10.775 1.00 15.60 348 ASN A O 1
ATOM 2496 N N . LYS A 1 317 ? -26.136 -12.112 8.716 1.00 14.66 349 LYS A N 1
ATOM 2497 C CA . LYS A 1 317 ? -25.999 -13.443 8.098 1.00 14.58 349 LYS A CA 1
ATOM 2498 C C . LYS A 1 317 ? -24.655 -14.037 8.413 1.00 15.82 349 LYS A C 1
ATOM 2499 O O . LYS A 1 317 ? -24.546 -15.223 8.760 1.00 15.98 349 LYS A O 1
ATOM 2505 N N . ILE A 1 318 ? -23.594 -13.230 8.301 1.00 13.27 350 ILE A N 1
ATOM 2506 C CA . ILE A 1 318 ? -22.279 -13.755 8.574 1.00 13.25 350 ILE A CA 1
ATOM 2507 C C . ILE A 1 318 ? -22.132 -14.244 10.017 1.00 13.75 350 ILE A C 1
ATOM 2508 O O . ILE A 1 318 ? -21.549 -15.324 10.262 1.00 14.19 350 ILE A O 1
ATOM 2513 N N . LEU A 1 319 ? -22.611 -13.446 10.959 1.00 14.24 351 LEU A N 1
ATOM 2514 C CA . LEU A 1 319 ? -22.488 -13.763 12.375 1.00 14.05 351 LEU A CA 1
ATOM 2515 C C . LEU A 1 319 ? -23.326 -14.996 12.735 1.00 15.11 351 LEU A C 1
ATOM 2516 O O . LEU A 1 319 ? -22.872 -15.841 13.512 1.00 14.35 351 LEU A O 1
ATOM 2521 N N . GLN A 1 320 ? -24.535 -15.066 12.185 1.00 15.66 352 GLN A N 1
ATOM 2522 C CA . GLN A 1 320 ? -25.362 -16.239 12.481 1.00 14.92 352 GLN A CA 1
ATOM 2523 C C . GLN A 1 320 ? -24.720 -17.524 11.932 1.00 14.31 352 GLN A C 1
ATOM 2524 O O . GLN A 1 320 ? -24.697 -18.556 12.636 1.00 16.29 352 GLN A O 1
ATOM 2530 N N . VAL A 1 321 ? -24.166 -17.508 10.724 1.00 13.75 353 VAL A N 1
ATOM 2531 C CA . VAL A 1 321 ? -23.488 -18.689 10.226 1.00 14.13 353 VAL A CA 1
ATOM 2532 C C . VAL A 1 321 ? -22.289 -19.003 11.156 1.00 15.80 353 VAL A C 1
ATOM 2533 O O . VAL A 1 321 ? -22.060 -20.142 11.518 1.00 15.80 353 VAL A O 1
ATOM 2537 N N . PHE A 1 322 ? -21.523 -17.973 11.547 1.00 13.62 354 PHE A N 1
ATOM 2538 C CA . PHE A 1 322 ? -20.379 -18.218 12.427 1.00 14.98 354 PHE A CA 1
ATOM 2539 C C . PHE A 1 322 ? -20.780 -18.923 13.710 1.00 13.91 354 PHE A C 1
ATOM 2540 O O . PHE A 1 322 ? -20.119 -19.890 14.117 1.00 15.38 354 PHE A O 1
ATOM 2548 N N . VAL A 1 323 ? -21.859 -18.461 14.323 1.00 14.53 355 VAL A N 1
ATOM 2549 C CA . VAL A 1 323 ? -22.296 -19.039 15.600 1.00 12.75 355 VAL A CA 1
ATOM 2550 C C . VAL A 1 323 ? -22.774 -20.481 15.391 1.00 16.19 355 VAL A C 1
ATOM 2551 O O . VAL A 1 323 ? -22.433 -21.365 16.189 1.00 15.54 355 VAL A O 1
ATOM 2555 N N . LEU A 1 324 ? -23.545 -20.719 14.330 1.00 15.51 356 LEU A N 1
ATOM 2556 C CA . LEU A 1 324 ? -23.996 -22.102 14.108 1.00 16.42 356 LEU A CA 1
ATOM 2557 C C . LEU A 1 324 ? -22.829 -23.021 13.847 1.00 16.85 356 LEU A C 1
ATOM 2558 O O . LEU A 1 324 ? -22.806 -24.130 14.376 1.00 16.79 356 LEU A O 1
ATOM 2563 N N . GLU A 1 325 ? -21.860 -22.598 13.042 1.00 14.96 357 GLU A N 1
ATOM 2564 C CA . GLU A 1 325 ? -20.709 -23.430 12.769 1.00 15.35 357 GLU A CA 1
ATOM 2565 C C . GLU A 1 325 ? -19.895 -23.705 14.036 1.00 16.26 357 GLU A C 1
ATOM 2566 O O . GLU A 1 325 ? -19.384 -24.824 14.225 1.00 16.66 357 GLU A O 1
ATOM 2572 N N . TYR A 1 326 ? -19.779 -22.705 14.912 1.00 15.01 358 TYR A N 1
ATOM 2573 C CA . TYR A 1 326 ? -18.999 -22.880 16.125 1.00 15.48 358 TYR A CA 1
ATOM 2574 C C . TYR A 1 326 ? -19.692 -23.887 17.046 1.00 16.13 358 TYR A C 1
ATOM 2575 O O . TYR A 1 326 ? -19.046 -24.781 17.593 1.00 17.48 358 TYR A O 1
ATOM 2584 N N . LEU A 1 327 ? -21.008 -23.778 17.161 1.00 15.47 359 LEU A N 1
ATOM 2585 C CA . LEU A 1 327 ? -21.766 -24.640 18.057 1.00 16.45 359 LEU A CA 1
ATOM 2586 C C . LEU A 1 327 ? -22.121 -25.991 17.455 1.00 18.91 359 LEU A C 1
ATOM 2587 O O . LEU A 1 327 ? -22.650 -26.833 18.190 1.00 20.59 359 LEU A O 1
ATOM 2592 N N . HIS A 1 328 ? -21.802 -26.214 16.180 1.00 19.07 360 HIS A N 1
ATOM 2593 C CA . HIS A 1 328 ? -22.126 -27.469 15.463 1.00 20.93 360 HIS A CA 1
ATOM 2594 C C . HIS A 1 328 ? -23.631 -27.649 15.391 1.00 21.75 360 HIS A C 1
ATOM 2595 O O . HIS A 1 328 ? -24.159 -28.751 15.646 1.00 24.91 360 HIS A O 1
ATOM 2602 N N . LEU A 1 329 ? -24.326 -26.570 15.052 1.00 20.80 361 LEU A N 1
ATOM 2603 C CA . LEU A 1 329 ? -25.779 -26.589 14.907 1.00 20.18 361 LEU A CA 1
ATOM 2604 C C . LEU A 1 329 ? -26.233 -26.363 13.467 1.00 21.96 361 LEU A C 1
ATOM 2605 O O . LEU A 1 329 ? -27.461 -26.497 13.215 1.00 25.40 361 LEU A O 1
ATOM 2611 N N . ALA B 1 1 ? -28.251 11.181 49.276 1.00 48.30 33 ALA B N 1
ATOM 2612 C CA . ALA B 1 1 ? -27.968 11.824 50.597 1.00 48.03 33 ALA B CA 1
ATOM 2613 C C . ALA B 1 1 ? -28.761 11.118 51.682 1.00 47.75 33 ALA B C 1
ATOM 2614 O O . ALA B 1 1 ? -29.473 11.761 52.464 1.00 47.69 33 ALA B O 1
ATOM 2616 N N . SER B 1 2 ? -28.639 9.792 51.717 1.00 46.89 34 SER B N 1
ATOM 2617 C CA . SER B 1 2 ? -29.340 8.986 52.707 1.00 45.16 34 SER B CA 1
ATOM 2618 C C . SER B 1 2 ? -28.828 9.217 54.117 1.00 43.40 34 SER B C 1
ATOM 2619 O O . SER B 1 2 ? -27.619 9.293 54.366 1.00 43.44 34 SER B O 1
ATOM 2622 N N . ALA B 1 3 ? -29.764 9.316 55.049 1.00 41.23 35 ALA B N 1
ATOM 2623 C CA . ALA B 1 3 ? -29.399 9.540 56.428 1.00 38.99 35 ALA B CA 1
ATOM 2624 C C . ALA B 1 3 ? -29.133 8.242 57.176 1.00 37.13 35 ALA B C 1
ATOM 2625 O O . ALA B 1 3 ? -28.386 8.240 58.144 1.00 36.70 35 ALA B O 1
ATOM 2627 N N . TRP B 1 4 ? -29.710 7.133 56.725 1.00 35.06 36 TRP B N 1
ATOM 2628 C CA . TRP B 1 4 ? -29.524 5.897 57.470 1.00 33.14 36 TRP B CA 1
ATOM 2629 C C . TRP B 1 4 ? -28.089 5.413 57.740 1.00 31.36 36 TRP B C 1
ATOM 2630 O O . TRP B 1 4 ? -27.827 4.823 58.790 1.00 31.54 36 TRP B O 1
ATOM 2641 N N . PRO B 1 5 ? -27.131 5.669 56.836 1.00 29.72 37 PRO B N 1
ATOM 2642 C CA . PRO B 1 5 ? -25.781 5.177 57.167 1.00 29.71 37 PRO B CA 1
ATOM 2643 C C . PRO B 1 5 ? -25.157 5.869 58.374 1.00 30.11 37 PRO B C 1
ATOM 2644 O O . PRO B 1 5 ? -24.120 5.441 58.900 1.00 28.01 37 PRO B O 1
ATOM 2648 N N . GLU B 1 6 ? -25.785 6.955 58.813 1.00 29.41 38 GLU B N 1
ATOM 2649 C CA . GLU B 1 6 ? -25.256 7.701 59.949 1.00 29.07 38 GLU B CA 1
ATOM 2650 C C . GLU B 1 6 ? -25.848 7.251 61.271 1.00 28.13 38 GLU B C 1
ATOM 2651 O O . GLU B 1 6 ? -25.308 7.553 62.330 1.00 28.53 38 GLU B O 1
ATOM 2657 N N . GLU B 1 7 ? -26.966 6.545 61.207 1.00 28.81 39 GLU B N 1
ATOM 2658 C CA . GLU B 1 7 ? -27.642 6.115 62.420 1.00 30.21 39 GLU B CA 1
ATOM 2659 C C . GLU B 1 7 ? -26.726 5.364 63.389 1.00 29.95 39 GLU B C 1
ATOM 2660 O O . GLU B 1 7 ? -26.891 5.481 64.602 1.00 27.63 39 GLU B O 1
ATOM 2666 N N . LYS B 1 8 ? -25.730 4.636 62.876 1.00 29.89 40 LYS B N 1
ATOM 2667 C CA . LYS B 1 8 ? -24.818 3.917 63.777 1.00 30.25 40 LYS B CA 1
ATOM 2668 C C . LYS B 1 8 ? -24.085 4.840 64.763 1.00 31.44 40 LYS B C 1
ATOM 2669 O O . LYS B 1 8 ? -23.742 4.438 65.881 1.00 29.49 40 LYS B O 1
ATOM 2675 N N . ASN B 1 9 ? -23.832 6.083 64.361 1.00 30.44 41 ASN B N 1
ATOM 2676 C CA . ASN B 1 9 ? -23.143 6.999 65.250 1.00 32.21 41 ASN B CA 1
ATOM 2677 C C . ASN B 1 9 ? -23.971 7.341 66.484 1.00 31.31 41 ASN B C 1
ATOM 2678 O O . ASN B 1 9 ? -23.406 7.635 67.529 1.00 33.25 41 ASN B O 1
ATOM 2683 N N . TYR B 1 10 ? -25.298 7.307 66.363 1.00 31.16 42 TYR B N 1
ATOM 2684 C CA . TYR B 1 10 ? -26.180 7.679 67.475 1.00 32.22 42 TYR B CA 1
ATOM 2685 C C . TYR B 1 10 ? -26.891 6.514 68.132 1.00 31.30 42 TYR B C 1
ATOM 2686 O O . TYR B 1 10 ? -27.660 6.709 69.072 1.00 32.08 42 TYR B O 1
ATOM 2695 N N . HIS B 1 11 ? -26.670 5.303 67.637 1.00 29.49 43 HIS B N 1
ATOM 2696 C CA . HIS B 1 11 ? -27.367 4.156 68.202 1.00 28.18 43 HIS B CA 1
ATOM 2697 C C . HIS B 1 11 ? -26.993 3.896 69.659 1.00 27.62 43 HIS B C 1
ATOM 2698 O O . HIS B 1 11 ? -25.830 3.951 70.039 1.00 29.53 43 HIS B O 1
ATOM 2705 N N . GLN B 1 12 ? -28.008 3.650 70.476 1.00 29.82 44 GLN B N 1
ATOM 2706 C CA . GLN B 1 12 ? -27.806 3.381 71.894 1.00 30.07 44 GLN B CA 1
ATOM 2707 C C . GLN B 1 12 ? -28.402 2.027 72.250 1.00 29.20 44 GLN B C 1
ATOM 2708 O O . GLN B 1 12 ? -29.381 1.594 71.660 1.00 29.20 44 GLN B O 1
ATOM 2714 N N . PRO B 1 13 ? -27.817 1.345 73.242 1.00 29.95 45 PRO B N 1
ATOM 2715 C CA . PRO B 1 13 ? -28.371 0.043 73.629 1.00 31.44 45 PRO B CA 1
ATOM 2716 C C . PRO B 1 13 ? -29.601 0.230 74.529 1.00 32.51 45 PRO B C 1
ATOM 2717 O O . PRO B 1 13 ? -29.784 1.314 75.119 1.00 33.86 45 PRO B O 1
ATOM 2721 N N . ALA B 1 14 ? -30.442 -0.801 74.590 1.00 32.91 46 ALA B N 1
ATOM 2722 C CA . ALA B 1 14 ? -31.623 -0.837 75.462 1.00 33.61 46 ALA B CA 1
ATOM 2723 C C . ALA B 1 14 ? -31.170 -1.869 76.512 1.00 34.79 46 ALA B C 1
ATOM 2724 O O . ALA B 1 14 ? -31.301 -3.094 76.323 1.00 34.45 46 ALA B O 1
ATOM 2726 N N . ILE B 1 15 ? -30.623 -1.352 77.609 1.00 35.36 47 ILE B N 1
ATOM 2727 C CA . ILE B 1 15 ? -30.058 -2.163 78.678 1.00 36.50 47 ILE B CA 1
ATOM 2728 C C . ILE B 1 15 ? -31.036 -3.086 79.407 1.00 37.12 47 ILE B C 1
ATOM 2729 O O . ILE B 1 15 ? -32.171 -2.713 79.712 1.00 36.57 47 ILE B O 1
ATOM 2734 N N . LEU B 1 16 ? -30.593 -4.320 79.647 1.00 36.55 48 LEU B N 1
ATOM 2735 C CA . LEU B 1 16 ? -31.431 -5.317 80.305 1.00 37.07 48 LEU B CA 1
ATOM 2736 C C . LEU B 1 16 ? -31.394 -5.147 81.814 1.00 36.67 48 LEU B C 1
ATOM 2737 O O . LEU B 1 16 ? -30.349 -4.818 82.377 1.00 36.48 48 LEU B O 1
ATOM 2742 N N . ASN B 1 17 ? -32.534 -5.359 82.471 1.00 38.40 49 ASN B N 1
ATOM 2743 C CA . ASN B 1 17 ? -32.568 -5.241 83.930 1.00 38.97 49 ASN B CA 1
ATOM 2744 C C . ASN B 1 17 ? -32.149 -6.571 84.550 1.00 39.51 49 ASN B C 1
ATOM 2745 O O . ASN B 1 17 ? -32.067 -7.593 83.848 1.00 37.51 49 ASN B O 1
ATOM 2750 N N . SER B 1 18 ? -31.886 -6.541 85.861 1.00 39.34 50 SER B N 1
ATOM 2751 C CA . SER B 1 18 ? -31.447 -7.716 86.617 1.00 39.35 50 SER B CA 1
ATOM 2752 C C . SER B 1 18 ? -32.208 -8.984 86.269 1.00 39.08 50 SER B C 1
ATOM 2753 O O . SER B 1 18 ? -31.607 -10.043 86.079 1.00 39.20 50 SER B O 1
ATOM 2756 N N . SER B 1 19 ? -33.529 -8.877 86.175 1.00 38.13 51 SER B N 1
ATOM 2757 C CA . SER B 1 19 ? -34.371 -10.023 85.862 1.00 38.38 51 SER B CA 1
ATOM 2758 C C . SER B 1 19 ? -34.148 -10.577 84.456 1.00 38.17 51 SER B C 1
ATOM 2759 O O . SER B 1 19 ? -34.144 -11.798 84.244 1.00 37.63 51 SER B O 1
ATOM 2762 N N . ALA B 1 20 ? -33.997 -9.673 83.493 1.00 36.82 52 ALA B N 1
ATOM 2763 C CA . ALA B 1 20 ? -33.781 -10.089 82.111 1.00 36.22 52 ALA B CA 1
ATOM 2764 C C . ALA B 1 20 ? -32.411 -10.763 82.036 1.00 35.63 52 ALA B C 1
ATOM 2765 O O . ALA B 1 20 ? -32.236 -11.749 81.323 1.00 35.49 52 ALA B O 1
ATOM 2767 N N . LEU B 1 21 ? -31.449 -10.220 82.769 1.00 34.63 53 LEU B N 1
ATOM 2768 C CA . LEU B 1 21 ? -30.108 -10.788 82.791 1.00 34.76 53 LEU B CA 1
ATOM 2769 C C . LEU B 1 21 ? -30.146 -12.225 83.326 1.00 36.60 53 LEU B C 1
ATOM 2770 O O . LEU B 1 21 ? -29.422 -13.104 82.835 1.00 35.17 53 LEU B O 1
ATOM 2775 N N . ARG B 1 22 ? -30.995 -12.479 84.326 1.00 36.47 54 ARG B N 1
ATOM 2776 C CA . ARG B 1 22 ? -31.077 -13.825 84.876 1.00 36.29 54 ARG B CA 1
ATOM 2777 C C . ARG B 1 22 ? -31.667 -14.739 83.815 1.00 35.70 54 ARG B C 1
ATOM 2778 O O . ARG B 1 22 ? -31.234 -15.892 83.659 1.00 34.38 54 ARG B O 1
ATOM 2786 N N . GLN B 1 23 ? -32.649 -14.223 83.083 1.00 33.93 55 GLN B N 1
ATOM 2787 C CA . GLN B 1 23 ? -33.307 -14.979 82.028 1.00 34.87 55 GLN B CA 1
ATOM 2788 C C . GLN B 1 23 ? -32.258 -15.409 80.993 1.00 34.20 55 GLN B C 1
ATOM 2789 O O . GLN B 1 23 ? -32.228 -16.561 80.561 1.00 33.58 55 GLN B O 1
ATOM 2795 N N . ILE B 1 24 ? -31.389 -14.476 80.620 1.00 33.38 56 ILE B N 1
ATOM 2796 C CA . ILE B 1 24 ? -30.375 -14.785 79.614 1.00 33.26 56 ILE B CA 1
ATOM 2797 C C . ILE B 1 24 ? -29.367 -15.801 80.111 1.00 32.44 56 ILE B C 1
ATOM 2798 O O . ILE B 1 24 ? -29.052 -16.771 79.402 1.00 33.00 56 ILE B O 1
ATOM 2803 N N . ALA B 1 25 ? -28.870 -15.591 81.325 1.00 31.96 57 ALA B N 1
ATOM 2804 C CA . ALA B 1 25 ? -27.886 -16.496 81.907 1.00 31.76 57 ALA B CA 1
ATOM 2805 C C . ALA B 1 25 ? -28.426 -17.923 81.962 1.00 32.62 57 ALA B C 1
ATOM 2806 O O . ALA B 1 25 ? -27.673 -18.888 81.772 1.00 30.18 57 ALA B O 1
ATOM 2808 N N . GLU B 1 26 ? -29.730 -18.059 82.191 1.00 33.78 58 GLU B N 1
ATOM 2809 C CA . GLU B 1 26 ? -30.368 -19.372 82.269 1.00 35.64 58 GLU B CA 1
ATOM 2810 C C . GLU B 1 26 ? -30.823 -19.907 80.922 1.00 34.40 58 GLU B C 1
ATOM 2811 O O . GLU B 1 26 ? -31.126 -21.092 80.793 1.00 34.78 58 GLU B O 1
ATOM 2817 N N . GLY B 1 27 ? -30.880 -19.039 79.917 1.00 32.13 59 GLY B N 1
ATOM 2818 C CA . GLY B 1 27 ? -31.347 -19.466 78.609 1.00 30.40 59 GLY B CA 1
ATOM 2819 C C . GLY B 1 27 ? -30.300 -20.127 77.728 1.00 28.41 59 GLY B C 1
ATOM 2820 O O . GLY B 1 27 ? -30.634 -20.725 76.705 1.00 28.69 59 GLY B O 1
ATOM 2821 N N . THR B 1 28 ? -29.049 -20.034 78.145 1.00 27.91 60 THR B N 1
ATOM 2822 C CA . THR B 1 28 ? -27.961 -20.623 77.363 1.00 27.27 60 THR B CA 1
ATOM 2823 C C . THR B 1 28 ? -27.375 -21.858 78.064 1.00 27.24 60 THR B C 1
ATOM 2824 O O . THR B 1 28 ? -27.189 -21.882 79.298 1.00 27.39 60 THR B O 1
ATOM 2828 N N . SER B 1 29 ? -27.073 -22.878 77.264 1.00 25.69 61 SER B N 1
ATOM 2829 C CA . SER B 1 29 ? -26.541 -24.125 77.799 1.00 25.31 61 SER B CA 1
ATOM 2830 C C . SER B 1 29 ? -25.189 -24.470 77.204 1.00 23.50 61 SER B C 1
ATOM 2831 O O . SER B 1 29 ? -25.117 -24.864 76.028 1.00 25.81 61 SER B O 1
ATOM 2834 N N . ILE B 1 30 ? -24.142 -24.335 78.010 1.00 23.76 62 ILE B N 1
ATOM 2835 C CA . ILE B 1 30 ? -22.782 -24.631 77.555 1.00 22.58 62 ILE B CA 1
ATOM 2836 C C . ILE B 1 30 ? -22.630 -26.119 77.188 1.00 24.87 62 ILE B C 1
ATOM 2837 O O . ILE B 1 30 ? -21.865 -26.482 76.284 1.00 22.80 62 ILE B O 1
ATOM 2842 N N . SER B 1 31 ? -23.356 -27.004 77.876 1.00 24.60 63 SER B N 1
ATOM 2843 C CA . SER B 1 31 ? -23.238 -28.430 77.544 1.00 25.25 63 SER B CA 1
ATOM 2844 C C . SER B 1 31 ? -23.924 -28.763 76.218 1.00 23.92 63 SER B C 1
ATOM 2845 O O . SER B 1 31 ? -23.449 -29.614 75.465 1.00 24.56 63 SER B O 1
ATOM 2848 N N . GLU B 1 32 ? -25.045 -28.110 75.914 1.00 24.16 64 GLU B N 1
ATOM 2849 C CA . GLU B 1 32 ? -25.732 -28.362 74.670 1.00 24.37 64 GLU B CA 1
ATOM 2850 C C . GLU B 1 32 ? -24.871 -27.788 73.527 1.00 22.40 64 GLU B C 1
ATOM 2851 O O . GLU B 1 32 ? -24.788 -28.385 72.442 1.00 23.19 64 GLU B O 1
ATOM 2857 N N . MET B 1 33 ? -24.251 -26.639 73.770 1.00 21.70 65 MET B N 1
ATOM 2858 C CA . MET B 1 33 ? -23.402 -26.073 72.705 1.00 20.86 65 MET B CA 1
ATOM 2859 C C . MET B 1 33 ? -22.224 -27.044 72.458 1.00 21.38 65 MET B C 1
ATOM 2860 O O . MET B 1 33 ? -21.864 -27.340 71.311 1.00 21.24 65 MET B O 1
ATOM 2865 N N . TRP B 1 34 ? -21.621 -27.527 73.543 1.00 20.81 66 TRP B N 1
ATOM 2866 C CA . TRP B 1 34 ? -20.467 -28.428 73.429 1.00 20.45 66 TRP B CA 1
ATOM 2867 C C . TRP B 1 34 ? -20.780 -29.626 72.567 1.00 23.00 66 TRP B C 1
ATOM 2868 O O . TRP B 1 34 ? -20.080 -29.961 71.602 1.00 20.44 66 TRP B O 1
ATOM 2879 N N . GLN B 1 35 ? -21.878 -30.290 72.888 1.00 22.31 67 GLN B N 1
ATOM 2880 C CA . GLN B 1 35 ? -22.233 -31.476 72.151 1.00 22.82 67 GLN B CA 1
ATOM 2881 C C . GLN B 1 35 ? -22.798 -31.279 70.748 1.00 20.56 67 GLN B C 1
ATOM 2882 O O . GLN B 1 35 ? -22.441 -31.975 69.786 1.00 22.40 67 GLN B O 1
ATOM 2888 N N . ASN B 1 36 ? -23.685 -30.297 70.625 1.00 21.09 68 ASN B N 1
ATOM 2889 C CA . ASN B 1 36 ? -24.407 -30.128 69.390 1.00 21.01 68 ASN B CA 1
ATOM 2890 C C . ASN B 1 36 ? -23.828 -29.139 68.394 1.00 20.32 68 ASN B C 1
ATOM 2891 O O . ASN B 1 36 ? -24.041 -29.301 67.190 1.00 20.75 68 ASN B O 1
ATOM 2896 N N . ASP B 1 37 ? -23.089 -28.157 68.896 1.00 20.73 69 ASP B N 1
ATOM 2897 C CA . ASP B 1 37 ? -22.514 -27.148 67.996 1.00 20.55 69 ASP B CA 1
ATOM 2898 C C . ASP B 1 37 ? -21.006 -27.197 67.864 1.00 19.75 69 ASP B C 1
ATOM 2899 O O . ASP B 1 37 ? -20.503 -27.034 66.746 1.00 19.68 69 ASP B O 1
ATOM 2904 N N . LEU B 1 38 ? -20.301 -27.460 68.959 1.00 18.01 70 LEU B N 1
ATOM 2905 C CA . LEU B 1 38 ? -18.852 -27.489 68.958 1.00 16.06 70 LEU B CA 1
ATOM 2906 C C . LEU B 1 38 ? -18.193 -28.775 68.504 1.00 18.82 70 LEU B C 1
ATOM 2907 O O . LEU B 1 38 ? -17.342 -28.761 67.644 1.00 16.93 70 LEU B O 1
ATOM 2912 N N . GLN B 1 39 ? -18.582 -29.902 69.084 1.00 17.13 71 GLN B N 1
ATOM 2913 C CA . GLN B 1 39 ? -17.880 -31.097 68.722 1.00 18.05 71 GLN B CA 1
ATOM 2914 C C . GLN B 1 39 ? -17.840 -31.451 67.231 1.00 17.65 71 GLN B C 1
ATOM 2915 O O . GLN B 1 39 ? -16.789 -31.907 66.754 1.00 16.73 71 GLN B O 1
ATOM 2921 N N . PRO B 1 40 ? -18.940 -31.239 66.464 1.00 17.01 72 PRO B N 1
ATOM 2922 C CA . PRO B 1 40 ? -18.893 -31.580 65.040 1.00 17.50 72 PRO B CA 1
ATOM 2923 C C . PRO B 1 40 ? -17.870 -30.745 64.264 1.00 16.21 72 PRO B C 1
ATOM 2924 O O . PRO B 1 40 ? -17.465 -31.121 63.182 1.00 17.39 72 PRO B O 1
ATOM 2928 N N . LEU B 1 41 ? -17.477 -29.624 64.843 1.00 16.61 73 LEU B N 1
ATOM 2929 C CA . LEU B 1 41 ? -16.513 -28.727 64.179 1.00 15.61 73 LEU B CA 1
ATOM 2930 C C . LEU B 1 41 ? -15.060 -29.014 64.523 1.00 16.95 73 LEU B C 1
ATOM 2931 O O . LEU B 1 41 ? -14.166 -28.445 63.908 1.00 16.42 73 LEU B O 1
ATOM 2936 N N . LEU B 1 42 ? -14.797 -29.858 65.524 1.00 15.94 74 LEU B N 1
ATOM 2937 C CA . LEU B 1 42 ? -13.421 -30.147 65.941 1.00 15.48 74 LEU B CA 1
ATOM 2938 C C . LEU B 1 42 ? -12.832 -31.220 65.045 1.00 16.61 74 LEU B C 1
ATOM 2939 O O . LEU B 1 42 ? -12.482 -32.336 65.468 1.00 17.51 74 LEU B O 1
ATOM 2944 N N . ILE B 1 43 ? -12.703 -30.840 63.786 1.00 15.57 75 ILE B N 1
ATOM 2945 C CA . ILE B 1 43 ? -12.209 -31.691 62.713 1.00 15.37 75 ILE B CA 1
ATOM 2946 C C . ILE B 1 43 ? -11.281 -30.874 61.803 1.00 16.41 75 ILE B C 1
ATOM 2947 O O . ILE B 1 43 ? -11.310 -29.632 61.822 1.00 16.20 75 ILE B O 1
ATOM 2952 N N . GLU B 1 44 ? -10.431 -31.560 61.051 1.00 15.58 76 GLU B N 1
ATOM 2953 C CA . GLU B 1 44 ? -9.528 -30.918 60.083 1.00 14.78 76 GLU B CA 1
ATOM 2954 C C . GLU B 1 44 ? -10.452 -30.317 59.020 1.00 15.17 76 GLU B C 1
ATOM 2955 O O . GLU B 1 44 ? -11.213 -31.036 58.362 1.00 15.15 76 GLU B O 1
ATOM 2961 N N . ARG B 1 45 ? -10.376 -28.983 58.824 1.00 14.87 77 ARG B N 1
ATOM 2962 C CA . ARG B 1 45 ? -11.289 -28.313 57.915 1.00 14.28 77 ARG B CA 1
ATOM 2963 C C . ARG B 1 45 ? -10.651 -27.132 57.172 1.00 14.87 77 ARG B C 1
ATOM 2964 O O . ARG B 1 45 ? -11.245 -26.051 57.042 1.00 15.00 77 ARG B O 1
ATOM 2972 N N . TYR B 1 46 ? -9.490 -27.402 56.614 1.00 15.16 78 TYR B N 1
ATOM 2973 C CA . TYR B 1 46 ? -8.832 -26.351 55.823 1.00 15.04 78 TYR B CA 1
ATOM 2974 C C . TYR B 1 46 ? -9.590 -26.190 54.509 1.00 15.54 78 TYR B C 1
ATOM 2975 O O . TYR B 1 46 ? -10.343 -27.064 54.065 1.00 14.76 78 TYR B O 1
ATOM 2984 N N . PRO B 1 47 ? -9.422 -25.045 53.839 1.00 15.95 79 PRO B N 1
ATOM 2985 C CA . PRO B 1 47 ? -10.171 -24.834 52.601 1.00 15.46 79 PRO B CA 1
ATOM 2986 C C . PRO B 1 47 ? -10.045 -25.903 51.543 1.00 17.20 79 PRO B C 1
ATOM 2987 O O . PRO B 1 47 ? -8.937 -26.361 51.266 1.00 17.46 79 PRO B O 1
ATOM 2991 N N . GLY B 1 48 ? -11.200 -26.331 51.016 1.00 17.35 80 GLY B N 1
ATOM 2992 C CA . GLY B 1 48 ? -11.269 -27.355 49.980 1.00 17.01 80 GLY B CA 1
ATOM 2993 C C . GLY B 1 48 ? -11.239 -28.793 50.485 1.00 18.08 80 GLY B C 1
ATOM 2994 O O . GLY B 1 48 ? -11.385 -29.742 49.696 1.00 17.13 80 GLY B O 1
ATOM 2995 N N . SER B 1 49 ? -11.058 -28.956 51.786 1.00 16.05 81 SER B N 1
ATOM 2996 C CA . SER B 1 49 ? -10.996 -30.349 52.364 1.00 15.09 81 SER B CA 1
ATOM 2997 C C . SER B 1 49 ? -12.406 -30.825 52.610 1.00 15.13 81 SER B C 1
ATOM 2998 O O . SER B 1 49 ? -13.358 -30.066 52.672 1.00 14.61 81 SER B O 1
ATOM 3001 N N . PRO B 1 50 ? -12.579 -32.154 52.822 1.00 14.50 82 PRO B N 1
ATOM 3002 C CA . PRO B 1 50 ? -13.938 -32.601 53.078 1.00 14.09 82 PRO B CA 1
ATOM 3003 C C . PRO B 1 50 ? -14.468 -32.043 54.403 1.00 14.11 82 PRO B C 1
ATOM 3004 O O . PRO B 1 50 ? -15.669 -31.853 54.546 1.00 16.73 82 PRO B O 1
ATOM 3008 N N . GLY B 1 51 ? -13.569 -31.764 55.352 1.00 14.48 83 GLY B N 1
ATOM 3009 C CA . GLY B 1 51 ? -13.952 -31.207 56.638 1.00 13.68 83 GLY B CA 1
ATOM 3010 C C . GLY B 1 51 ? -14.516 -29.810 56.431 1.00 15.18 83 GLY B C 1
ATOM 3011 O O . GLY B 1 51 ? -15.391 -29.386 57.195 1.00 15.00 83 GLY B O 1
ATOM 3012 N N . SER B 1 52 ? -13.997 -29.077 55.445 1.00 15.43 84 SER B N 1
ATOM 3013 C CA . SER B 1 52 ? -14.574 -27.731 55.204 1.00 15.80 84 SER B CA 1
ATOM 3014 C C . SER B 1 52 ? -16.046 -27.864 54.784 1.00 15.21 84 SER B C 1
ATOM 3015 O O . SER B 1 52 ? -16.913 -27.163 55.293 1.00 14.51 84 SER B O 1
ATOM 3018 N N . TYR B 1 53 ? -16.339 -28.767 53.861 1.00 15.55 85 TYR B N 1
ATOM 3019 C CA . TYR B 1 53 ? -17.728 -28.949 53.441 1.00 16.60 85 TYR B CA 1
ATOM 3020 C C . TYR B 1 53 ? -18.586 -29.473 54.608 1.00 16.56 85 TYR B C 1
ATOM 3021 O O . TYR B 1 53 ? -19.728 -29.050 54.798 1.00 17.05 85 TYR B O 1
ATOM 3030 N N . ALA B 1 54 ? -18.038 -30.387 55.396 1.00 16.30 86 ALA B N 1
ATOM 3031 C CA . ALA B 1 54 ? -18.794 -30.913 56.541 1.00 16.68 86 ALA B CA 1
ATOM 3032 C C . ALA B 1 54 ? -19.133 -29.811 57.540 1.00 17.08 86 ALA B C 1
ATOM 3033 O O . ALA B 1 54 ? -20.240 -29.755 58.095 1.00 17.50 86 ALA B O 1
ATOM 3035 N N . ALA B 1 55 ? -18.158 -28.940 57.804 1.00 16.50 87 ALA B N 1
ATOM 3036 C CA . ALA B 1 55 ? -18.365 -27.859 58.751 1.00 16.23 87 ALA B CA 1
ATOM 3037 C C . ALA B 1 55 ? -19.424 -26.919 58.221 1.00 16.19 87 ALA B C 1
ATOM 3038 O O . ALA B 1 55 ? -20.268 -26.469 58.968 1.00 15.91 87 ALA B O 1
ATOM 3040 N N . ARG B 1 56 ? -19.338 -26.605 56.937 1.00 16.49 88 ARG B N 1
ATOM 3041 C CA . ARG B 1 56 ? -20.318 -25.719 56.294 1.00 18.15 88 ARG B CA 1
ATOM 3042 C C . ARG B 1 56 ? -21.707 -26.327 56.394 1.00 18.45 88 ARG B C 1
ATOM 3043 O O . ARG B 1 56 ? -22.669 -25.632 56.762 1.00 20.89 88 ARG B O 1
ATOM 3051 N N . GLN B 1 57 ? -21.827 -27.622 56.115 1.00 18.91 89 GLN B N 1
ATOM 3052 C CA . GLN B 1 57 ? -23.138 -28.296 56.209 1.00 19.84 89 GLN B CA 1
ATOM 3053 C C . GLN B 1 57 ? -23.673 -28.244 57.641 1.00 19.51 89 GLN B C 1
ATOM 3054 O O . GLN B 1 57 ? -24.869 -28.009 57.866 1.00 21.50 89 GLN B O 1
ATOM 3060 N N . HIS B 1 58 ? -22.796 -28.480 58.621 1.00 18.00 90 HIS B N 1
ATOM 3061 C CA . HIS B 1 58 ? -23.164 -28.441 60.035 1.00 17.24 90 HIS B CA 1
ATOM 3062 C C . HIS B 1 58 ? -23.700 -27.056 60.420 1.00 18.54 90 HIS B C 1
ATOM 3063 O O . HIS B 1 58 ? -24.755 -26.921 61.036 1.00 19.81 90 HIS B O 1
ATOM 3070 N N . ILE B 1 59 ? -22.938 -26.031 60.059 1.00 17.88 91 ILE B N 1
ATOM 3071 C CA . ILE B 1 59 ? -23.334 -24.666 60.406 1.00 17.45 91 ILE B CA 1
ATOM 3072 C C . ILE B 1 59 ? -24.681 -24.345 59.759 1.00 19.47 91 ILE B C 1
ATOM 3073 O O . ILE B 1 59 ? -25.584 -23.791 60.446 1.00 19.86 91 ILE B O 1
ATOM 3078 N N . MET B 1 60 ? -24.838 -24.709 58.491 1.00 18.87 92 MET B N 1
ATOM 3079 C CA . MET B 1 60 ? -26.103 -24.464 57.783 1.00 21.65 92 MET B CA 1
ATOM 3080 C C . MET B 1 60 ? -27.253 -25.206 58.410 1.00 23.20 92 MET B C 1
ATOM 3081 O O . MET B 1 60 ? -28.328 -24.620 58.627 1.00 24.53 92 MET B O 1
ATOM 3086 N N . GLN B 1 61 ? -27.032 -26.465 58.762 1.00 22.84 93 GLN B N 1
ATOM 3087 C CA . GLN B 1 61 ? -28.105 -27.257 59.364 1.00 24.66 93 GLN B CA 1
ATOM 3088 C C . GLN B 1 61 ? -28.502 -26.756 60.756 1.00 24.16 93 GLN B C 1
ATOM 3089 O O . GLN B 1 61 ? -29.699 -26.723 61.084 1.00 24.67 93 GLN B O 1
ATOM 3095 N N . ARG B 1 62 ? -27.543 -26.329 61.580 1.00 22.13 94 ARG B N 1
ATOM 3096 C CA . ARG B 1 62 ? -27.877 -25.859 62.915 1.00 22.93 94 ARG B CA 1
ATOM 3097 C C . ARG B 1 62 ? -28.656 -24.552 62.824 1.00 24.42 94 ARG B C 1
ATOM 3098 O O . ARG B 1 62 ? -29.514 -24.283 63.658 1.00 25.96 94 ARG B O 1
ATOM 3106 N N . ILE B 1 63 ? -28.395 -23.752 61.798 1.00 24.26 95 ILE B N 1
ATOM 3107 C CA . ILE B 1 63 ? -29.127 -22.497 61.667 1.00 25.53 95 ILE B CA 1
ATOM 3108 C C . ILE B 1 63 ? -30.531 -22.757 61.099 1.00 26.48 95 ILE B C 1
ATOM 3109 O O . ILE B 1 63 ? -31.517 -22.187 61.597 1.00 27.21 95 ILE B O 1
ATOM 3114 N N . GLN B 1 64 ? -30.628 -23.602 60.076 1.00 27.68 96 GLN B N 1
ATOM 3115 C CA . GLN B 1 64 ? -31.912 -23.911 59.436 1.00 30.00 96 GLN B CA 1
ATOM 3116 C C . GLN B 1 64 ? -32.969 -24.533 60.353 1.00 31.38 96 GLN B C 1
ATOM 3117 O O . GLN B 1 64 ? -34.180 -24.402 60.090 1.00 32.48 96 GLN B O 1
ATOM 3123 N N . ARG B 1 65 ? -32.543 -25.182 61.424 1.00 30.18 97 ARG B N 1
ATOM 3124 C CA . ARG B 1 65 ? -33.487 -25.814 62.337 1.00 31.23 97 ARG B CA 1
ATOM 3125 C C . ARG B 1 65 ? -34.131 -24.835 63.325 1.00 31.56 97 ARG B C 1
ATOM 3126 O O . ARG B 1 65 ? -35.077 -25.194 64.035 1.00 32.20 97 ARG B O 1
ATOM 3134 N N . LEU B 1 66 ? -33.610 -23.616 63.382 1.00 29.84 98 LEU B N 1
ATOM 3135 C CA . LEU B 1 66 ? -34.117 -22.594 64.282 1.00 28.81 98 LEU B CA 1
ATOM 3136 C C . LEU B 1 66 ? -35.399 -21.970 63.729 1.00 29.61 98 LEU B C 1
ATOM 3137 O O . LEU B 1 66 ? -35.690 -22.075 62.540 1.00 30.29 98 LEU B O 1
ATOM 3142 N N . GLN B 1 67 ? -36.163 -21.322 64.605 1.00 30.30 99 GLN B N 1
ATOM 3143 C CA . GLN B 1 67 ? -37.414 -20.713 64.175 1.00 31.74 99 GLN B CA 1
ATOM 3144 C C . GLN B 1 67 ? -37.266 -19.352 63.503 1.00 30.91 99 GLN B C 1
ATOM 3145 O O . GLN B 1 67 ? -38.027 -19.020 62.580 1.00 31.68 99 GLN B O 1
ATOM 3151 N N . ALA B 1 68 ? -36.301 -18.562 63.970 1.00 29.88 100 ALA B N 1
ATOM 3152 C CA . ALA B 1 68 ? -36.086 -17.242 63.384 1.00 29.15 100 ALA B CA 1
ATOM 3153 C C . ALA B 1 68 ? -35.902 -17.400 61.869 1.00 29.93 100 ALA B C 1
ATOM 3154 O O . ALA B 1 68 ? -35.471 -18.452 61.379 1.00 31.04 100 ALA B O 1
ATOM 3156 N N . ASP B 1 69 ? -36.243 -16.350 61.128 1.00 29.88 101 ASP B N 1
ATOM 3157 C CA . ASP B 1 69 ? -36.215 -16.378 59.674 1.00 29.48 101 ASP B CA 1
ATOM 3158 C C . ASP B 1 69 ? -34.837 -16.136 59.046 1.00 29.36 101 ASP B C 1
ATOM 3159 O O . ASP B 1 69 ? -34.659 -15.216 58.244 1.00 29.13 101 ASP B O 1
ATOM 3164 N N . TRP B 1 70 ? -33.864 -16.967 59.401 1.00 27.39 102 TRP B N 1
ATOM 3165 C CA . TRP B 1 70 ? -32.527 -16.791 58.831 1.00 25.58 102 TRP B CA 1
ATOM 3166 C C . TRP B 1 70 ? -32.456 -17.079 57.350 1.00 24.94 102 TRP B C 1
ATOM 3167 O O . TRP B 1 70 ? -33.044 -18.061 56.862 1.00 25.90 102 TRP B O 1
ATOM 3178 N N . VAL B 1 71 ? -31.725 -16.232 56.624 1.00 24.69 103 VAL B N 1
ATOM 3179 C CA . VAL B 1 71 ? -31.536 -16.424 55.190 1.00 25.13 103 VAL B CA 1
ATOM 3180 C C . VAL B 1 71 ? -30.059 -16.751 54.995 1.00 24.26 103 VAL B C 1
ATOM 3181 O O . VAL B 1 71 ? -29.194 -15.952 55.336 1.00 24.33 103 VAL B O 1
ATOM 3185 N N . LEU B 1 72 ? -29.797 -17.939 54.469 1.00 25.81 104 LEU B N 1
ATOM 3186 C CA . LEU B 1 72 ? -28.428 -18.370 54.266 1.00 26.07 104 LEU B CA 1
ATOM 3187 C C . LEU B 1 72 ? -27.941 -18.134 52.862 1.00 26.73 104 LEU B C 1
ATOM 3188 O O . LEU B 1 72 ? -28.632 -18.444 51.897 1.00 27.57 104 LEU B O 1
ATOM 3193 N N . GLU B 1 73 ? -26.738 -17.585 52.762 1.00 26.56 105 GLU B N 1
ATOM 3194 C CA . GLU B 1 73 ? -26.099 -17.349 51.471 1.00 27.00 105 GLU B CA 1
ATOM 3195 C C . GLU B 1 73 ? -24.699 -17.972 51.543 1.00 25.69 105 GLU B C 1
ATOM 3196 O O . GLU B 1 73 ? -23.935 -17.671 52.472 1.00 25.40 105 GLU B O 1
ATOM 3202 N N . ILE B 1 74 ? -24.373 -18.843 50.589 1.00 23.26 106 ILE B N 1
ATOM 3203 C CA . ILE B 1 74 ? -23.029 -19.421 50.541 1.00 23.89 106 ILE B CA 1
ATOM 3204 C C . ILE B 1 74 ? -22.308 -18.605 49.475 1.00 21.92 106 ILE B C 1
ATOM 3205 O O . ILE B 1 74 ? -22.714 -18.611 48.323 1.00 23.85 106 ILE B O 1
ATOM 3210 N N . ASP B 1 75 ? -21.244 -17.909 49.868 1.00 20.74 107 ASP B N 1
ATOM 3211 C CA . ASP B 1 75 ? -20.462 -17.041 48.982 1.00 19.64 107 ASP B CA 1
ATOM 3212 C C . ASP B 1 75 ? -19.196 -17.812 48.579 1.00 17.99 107 ASP B C 1
ATOM 3213 O O . ASP B 1 75 ? -18.167 -17.788 49.268 1.00 17.49 107 ASP B O 1
ATOM 3218 N N . THR B 1 76 ? -19.301 -18.458 47.421 1.00 17.45 108 THR B N 1
ATOM 3219 C CA . THR B 1 76 ? -18.240 -19.328 46.906 1.00 18.35 108 THR B CA 1
ATOM 3220 C C . THR B 1 76 ? -17.471 -18.602 45.828 1.00 17.81 108 THR B C 1
ATOM 3221 O O . THR B 1 76 ? -18.053 -18.058 44.873 1.00 19.94 108 THR B O 1
ATOM 3225 N N . PHE B 1 77 ? -16.167 -18.593 45.988 1.00 16.07 109 PHE B N 1
ATOM 3226 C CA . PHE B 1 77 ? -15.287 -17.883 45.068 1.00 16.74 109 PHE B CA 1
ATOM 3227 C C . PHE B 1 77 ? -13.958 -18.584 44.876 1.00 17.22 109 PHE B C 1
ATOM 3228 O O . PHE B 1 77 ? -13.550 -19.470 45.656 1.00 16.76 109 PHE B O 1
ATOM 3236 N N . LEU B 1 78 ? -13.254 -18.187 43.839 1.00 15.60 110 LEU B N 1
ATOM 3237 C CA . LEU B 1 78 ? -11.983 -18.766 43.502 1.00 16.10 110 LEU B CA 1
ATOM 3238 C C . LEU B 1 78 ? -10.908 -17.726 43.755 1.00 18.45 110 LEU B C 1
ATOM 3239 O O . LEU B 1 78 ? -11.089 -16.549 43.434 1.00 19.76 110 LEU B O 1
ATOM 3244 N N . SER B 1 79 ? -9.781 -18.143 44.322 1.00 16.65 111 SER B N 1
ATOM 3245 C CA . SER B 1 79 ? -8.690 -17.250 44.573 1.00 17.71 111 SER B CA 1
ATOM 3246 C C . SER B 1 79 ? -7.353 -17.944 44.377 1.00 19.76 111 SER B C 1
ATOM 3247 O O . SER B 1 79 ? -7.229 -19.133 44.573 1.00 18.76 111 SER B O 1
ATOM 3250 N N . GLN B 1 80 ? -6.351 -17.172 44.006 1.00 19.28 112 GLN B N 1
ATOM 3251 C CA . GLN B 1 80 ? -5.019 -17.682 43.837 1.00 20.16 112 GLN B CA 1
ATOM 3252 C C . GLN B 1 80 ? -4.399 -17.896 45.234 1.00 18.97 112 GLN B C 1
ATOM 3253 O O . GLN B 1 80 ? -4.544 -17.070 46.139 1.00 21.40 112 GLN B O 1
ATOM 3259 N N . THR B 1 81 ? -3.691 -19.017 45.400 1.00 18.39 113 THR B N 1
ATOM 3260 C CA . THR B 1 81 ? -3.010 -19.337 46.650 1.00 17.88 113 THR B CA 1
ATOM 3261 C C . THR B 1 81 ? -1.598 -19.820 46.287 1.00 18.71 113 THR B C 1
ATOM 3262 O O . THR B 1 81 ? -1.288 -20.005 45.097 1.00 19.51 113 THR B O 1
ATOM 3266 N N . PRO B 1 82 ? -0.735 -20.048 47.300 1.00 18.22 114 PRO B N 1
ATOM 3267 C CA . PRO B 1 82 ? 0.618 -20.526 47.001 1.00 18.60 114 PRO B CA 1
ATOM 3268 C C . PRO B 1 82 ? 0.584 -21.906 46.352 1.00 18.73 114 PRO B C 1
ATOM 3269 O O . PRO B 1 82 ? 1.593 -22.389 45.862 1.00 19.35 114 PRO B O 1
ATOM 3273 N N . TYR B 1 83 ? -0.595 -22.537 46.350 1.00 19.25 115 TYR B N 1
ATOM 3274 C CA . TYR B 1 83 ? -0.753 -23.868 45.753 1.00 19.66 115 TYR B CA 1
ATOM 3275 C C . TYR B 1 83 ? -1.610 -23.869 44.501 1.00 22.37 115 TYR B C 1
ATOM 3276 O O . TYR B 1 83 ? -2.023 -24.931 44.010 1.00 24.72 115 TYR B O 1
ATOM 3285 N N . GLY B 1 84 ? -1.852 -22.683 43.946 1.00 19.84 116 GLY B N 1
ATOM 3286 C CA . GLY B 1 84 ? -2.684 -22.612 42.766 1.00 21.18 116 GLY B CA 1
ATOM 3287 C C . GLY B 1 84 ? -4.060 -22.088 43.114 1.00 19.38 116 GLY B C 1
ATOM 3288 O O . GLY B 1 84 ? -4.334 -21.697 44.261 1.00 18.79 116 GLY B O 1
ATOM 3289 N N . TYR B 1 85 ? -4.941 -22.072 42.123 1.00 19.67 117 TYR B N 1
ATOM 3290 C CA . TYR B 1 85 ? -6.278 -21.577 42.378 1.00 20.69 117 TYR B CA 1
ATOM 3291 C C . TYR B 1 85 ? -7.009 -22.571 43.266 1.00 20.57 117 TYR B C 1
ATOM 3292 O O . TYR B 1 85 ? -6.866 -23.793 43.104 1.00 21.89 117 TYR B O 1
ATOM 3301 N N . ARG B 1 86 ? -7.795 -22.042 44.195 1.00 17.21 118 ARG B N 1
ATOM 3302 C CA . ARG B 1 86 ? -8.594 -22.839 45.104 1.00 17.65 118 ARG B CA 1
ATOM 3303 C C . ARG B 1 86 ? -9.950 -22.197 45.330 1.00 17.89 118 ARG B C 1
ATOM 3304 O O . ARG B 1 86 ? -10.099 -20.972 45.193 1.00 17.18 118 ARG B O 1
ATOM 3312 N N . SER B 1 87 ? -10.934 -23.019 45.653 1.00 16.45 119 SER B N 1
ATOM 3313 C CA . SER B 1 87 ? -12.287 -22.557 45.950 1.00 15.83 119 SER B CA 1
ATOM 3314 C C . SER B 1 87 ? -12.465 -22.431 47.454 1.00 17.78 119 SER B C 1
ATOM 3315 O O . SER B 1 87 ? -11.993 -23.271 48.266 1.00 18.55 119 SER B O 1
ATOM 3318 N N . PHE B 1 88 ? -13.188 -21.381 47.818 1.00 14.89 120 PHE B N 1
ATOM 3319 C CA . PHE B 1 88 ? -13.464 -20.990 49.204 1.00 14.68 120 PHE B CA 1
ATOM 3320 C C . PHE B 1 88 ? -14.934 -20.670 49.288 1.00 16.24 120 PHE B C 1
ATOM 3321 O O . PHE B 1 88 ? -15.535 -20.225 48.294 1.00 16.96 120 PHE B O 1
ATOM 3329 N N . SER B 1 89 ? -15.527 -20.886 50.459 1.00 15.01 121 SER B N 1
ATOM 3330 C CA . SER B 1 89 ? -16.951 -20.582 50.626 1.00 15.68 121 SER B CA 1
ATOM 3331 C C . SER B 1 89 ? -17.272 -19.888 51.949 1.00 16.00 121 SER B C 1
ATOM 3332 O O . SER B 1 89 ? -17.180 -20.522 53.035 1.00 15.86 121 SER B O 1
ATOM 3335 N N . ASN B 1 90 ? -17.599 -18.592 51.902 1.00 15.62 122 ASN B N 1
ATOM 3336 C CA . ASN B 1 90 ? -18.026 -17.923 53.132 1.00 15.86 122 ASN B CA 1
ATOM 3337 C C . ASN B 1 90 ? -19.483 -18.295 53.389 1.00 16.98 122 ASN B C 1
ATOM 3338 O O . ASN B 1 90 ? -20.243 -18.559 52.450 1.00 18.98 122 ASN B O 1
ATOM 3343 N N . ILE B 1 91 ? -19.859 -18.348 54.672 1.00 15.47 123 ILE B N 1
ATOM 3344 C CA . ILE B 1 91 ? -21.245 -18.629 55.047 1.00 16.87 123 ILE B CA 1
ATOM 3345 C C . ILE B 1 91 ? -21.815 -17.348 55.661 1.00 16.49 123 ILE B C 1
ATOM 3346 O O . ILE B 1 91 ? -21.268 -16.801 56.615 1.00 16.95 123 ILE B O 1
ATOM 3351 N N . ILE B 1 92 ? -22.911 -16.850 55.085 1.00 18.55 124 ILE B N 1
ATOM 3352 C CA . ILE B 1 92 ? -23.526 -15.644 55.616 1.00 19.53 124 ILE B CA 1
ATOM 3353 C C . ILE B 1 92 ? -24.963 -15.991 55.976 1.00 18.61 124 ILE B C 1
ATOM 3354 O O . ILE B 1 92 ? -25.701 -16.538 55.171 1.00 21.27 124 ILE B O 1
ATOM 3359 N N . SER B 1 93 ? -25.338 -15.702 57.208 1.00 18.44 125 SER B N 1
ATOM 3360 C CA . SER B 1 93 ? -26.684 -16.012 57.707 1.00 19.50 125 SER B CA 1
ATOM 3361 C C . SER B 1 93 ? -27.273 -14.677 58.127 1.00 20.93 125 SER B C 1
ATOM 3362 O O . SER B 1 93 ? -26.759 -14.010 59.023 1.00 20.79 125 SER B O 1
ATOM 3365 N N . THR B 1 94 ? -28.359 -14.280 57.489 1.00 22.28 126 THR B N 1
ATOM 3366 C CA . THR B 1 94 ? -28.919 -12.958 57.764 1.00 23.47 126 THR B CA 1
ATOM 3367 C C . THR B 1 94 ? -30.385 -12.946 58.114 1.00 23.45 126 THR B C 1
ATOM 3368 O O . THR B 1 94 ? -31.169 -13.626 57.480 1.00 25.13 126 THR B O 1
ATOM 3372 N N . LEU B 1 95 ? -30.728 -12.164 59.126 1.00 24.41 127 LEU B N 1
ATOM 3373 C CA . LEU B 1 95 ? -32.141 -11.954 59.482 1.00 25.18 127 LEU B CA 1
ATOM 3374 C C . LEU B 1 95 ? -32.493 -10.629 58.783 1.00 24.36 127 LEU B C 1
ATOM 3375 O O . LEU B 1 95 ? -31.724 -9.655 58.852 1.00 24.74 127 LEU B O 1
ATOM 3380 N N . ASN B 1 96 ? -33.623 -10.604 58.094 1.00 25.64 128 ASN B N 1
ATOM 3381 C CA . ASN B 1 96 ? -34.074 -9.371 57.389 1.00 27.84 128 ASN B CA 1
ATOM 3382 C C . ASN B 1 96 ? -32.994 -8.846 56.438 1.00 27.55 128 ASN B C 1
ATOM 3383 O O . ASN B 1 96 ? -32.434 -7.762 56.628 1.00 26.30 128 ASN B O 1
ATOM 3388 N N . PRO B 1 97 ? -32.719 -9.602 55.367 1.00 29.16 129 PRO B N 1
ATOM 3389 C CA . PRO B 1 97 ? -31.701 -9.261 54.360 1.00 30.51 129 PRO B CA 1
ATOM 3390 C C . PRO B 1 97 ? -31.838 -7.850 53.800 1.00 32.14 129 PRO B C 1
ATOM 3391 O O . PRO B 1 97 ? -30.853 -7.187 53.455 1.00 30.79 129 PRO B O 1
ATOM 3395 N N . THR B 1 98 ? -33.092 -7.419 53.725 1.00 32.29 130 THR B N 1
ATOM 3396 C CA . THR B 1 98 ? -33.456 -6.123 53.180 1.00 35.00 130 THR B CA 1
ATOM 3397 C C . THR B 1 98 ? -33.342 -4.979 54.196 1.00 34.16 130 THR B C 1
ATOM 3398 O O . THR B 1 98 ? -33.257 -3.802 53.798 1.00 34.20 130 THR B O 1
ATOM 3402 N N . ALA B 1 99 ? -33.324 -5.314 55.483 0.00 33.51 131 ALA B N 1
ATOM 3403 C CA . ALA B 1 99 ? -33.193 -4.301 56.525 0.00 32.76 131 ALA B CA 1
ATOM 3404 C C . ALA B 1 99 ? -31.912 -3.522 56.244 0.00 32.28 131 ALA B C 1
ATOM 3405 O O . ALA B 1 99 ? -30.858 -4.116 56.017 0.00 32.20 131 ALA B O 1
ATOM 3407 N N . LYS B 1 100 ? -32.002 -2.197 56.260 1.00 31.53 132 LYS B N 1
ATOM 3408 C CA . LYS B 1 100 ? -30.839 -1.354 55.973 1.00 31.26 132 LYS B CA 1
ATOM 3409 C C . LYS B 1 100 ? -29.5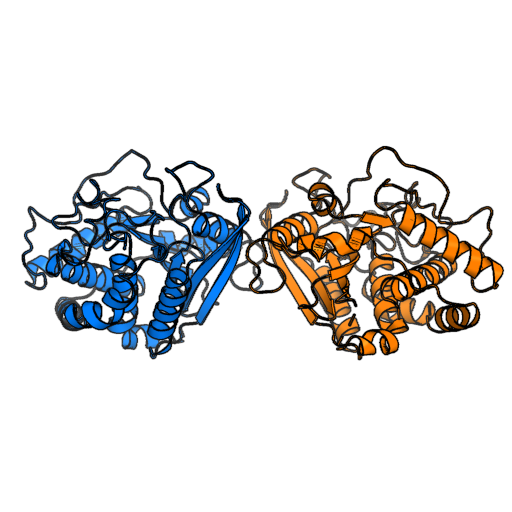70 -1.569 56.797 1.00 28.98 132 LYS B C 1
ATOM 3410 O O . LYS B 1 100 ? -28.450 -1.543 56.261 1.00 27.57 132 LYS B O 1
ATOM 3416 N N . ARG B 1 101 ? -29.741 -1.760 58.101 1.00 26.72 133 ARG B N 1
ATOM 3417 C CA . ARG B 1 101 ? -28.604 -1.923 58.998 1.00 24.80 133 ARG B CA 1
ATOM 3418 C C . ARG B 1 101 ? -28.574 -3.293 59.661 1.00 23.74 133 ARG B C 1
ATOM 3419 O O . ARG B 1 101 ? -29.621 -3.907 59.877 1.00 24.99 133 ARG B O 1
ATOM 3427 N N . HIS B 1 102 ? -27.365 -3.772 59.943 1.00 23.42 134 HIS B N 1
ATOM 3428 C CA . HIS B 1 102 ? -27.215 -5.037 60.659 1.00 22.34 134 HIS B CA 1
ATOM 3429 C C . HIS B 1 102 ? -26.051 -4.948 61.587 1.00 22.18 134 HIS B C 1
ATOM 3430 O O . HIS B 1 102 ? -25.034 -4.333 61.273 1.00 21.71 134 HIS B O 1
ATOM 3437 N N . LEU B 1 103 ? -26.217 -5.555 62.767 1.00 22.14 135 LEU B N 1
ATOM 3438 C CA . LEU B 1 103 ? -25.121 -5.716 63.702 1.00 21.18 135 LEU B CA 1
ATOM 3439 C C . LEU B 1 103 ? -24.540 -7.041 63.129 1.00 19.69 135 LEU B C 1
ATOM 3440 O O . LEU B 1 103 ? -25.298 -7.917 62.794 1.00 19.42 135 LEU B O 1
ATOM 3445 N N . VAL B 1 104 ? -23.231 -7.135 62.987 1.00 19.38 136 VAL B N 1
ATOM 3446 C CA . VAL B 1 104 ? -22.652 -8.352 62.400 1.00 19.22 136 VAL B CA 1
ATOM 3447 C C . VAL B 1 104 ? -21.720 -9.030 63.387 1.00 17.47 136 VAL B C 1
ATOM 3448 O O . VAL B 1 104 ? -20.844 -8.394 63.960 1.00 19.92 136 VAL B O 1
ATOM 3452 N N . LEU B 1 105 ? -21.910 -10.346 63.555 1.00 18.90 137 LEU B N 1
ATOM 3453 C CA . LEU B 1 105 ? -21.024 -11.136 64.415 1.00 18.16 137 LEU B CA 1
ATOM 3454 C C . LEU B 1 105 ? -20.323 -12.055 63.420 1.00 17.18 137 LEU B C 1
ATOM 3455 O O . LEU B 1 105 ? -20.946 -12.560 62.500 1.00 17.27 137 LEU B O 1
ATOM 3460 N N . ALA B 1 106 ? -19.037 -12.268 63.632 1.00 16.38 138 ALA B N 1
ATOM 3461 C CA . ALA B 1 106 ? -18.304 -13.098 62.684 1.00 15.38 138 ALA B CA 1
ATOM 3462 C C . ALA B 1 106 ? -17.150 -13.826 63.330 1.00 15.11 138 ALA B C 1
ATOM 3463 O O . ALA B 1 106 ? -16.722 -13.517 64.448 1.00 16.13 138 ALA B O 1
ATOM 3465 N N . CYS B 1 107 ? -16.675 -14.819 62.578 1.00 13.72 139 CYS B N 1
ATOM 3466 C CA . CYS B 1 107 ? -15.495 -15.600 62.958 1.00 15.19 139 CYS B CA 1
ATOM 3467 C C . CYS B 1 107 ? -15.066 -16.343 61.719 1.00 13.89 139 CYS B C 1
ATOM 3468 O O . CYS B 1 107 ? -15.726 -16.243 60.676 1.00 14.08 139 CYS B O 1
ATOM 3471 N N . HIS B 1 108 ? -13.956 -17.079 61.808 1.00 13.21 140 HIS B N 1
ATOM 3472 C CA . HIS B 1 108 ? -13.565 -17.882 60.663 1.00 12.66 140 HIS B CA 1
ATOM 3473 C C . HIS B 1 108 ? -13.848 -19.370 60.970 1.00 13.45 140 HIS B C 1
ATOM 3474 O O . HIS B 1 108 ? -13.657 -19.814 62.117 1.00 14.53 140 HIS B O 1
ATOM 3481 N N . TYR B 1 109 ? -14.336 -20.098 59.973 1.00 13.78 141 TYR B N 1
ATOM 3482 C CA . TYR B 1 109 ? -14.615 -21.534 60.214 1.00 12.19 141 TYR B CA 1
ATOM 3483 C C . TYR B 1 109 ? -13.588 -22.468 59.611 1.00 13.61 141 TYR B C 1
ATOM 3484 O O . TYR B 1 109 ? -13.648 -23.694 59.874 1.00 13.84 141 TYR B O 1
ATOM 3493 N N . ASP B 1 110 ? -12.632 -21.970 58.822 1.00 12.63 142 ASP B N 1
ATOM 3494 C CA . ASP B 1 110 ? -11.582 -22.861 58.340 1.00 13.41 142 ASP B CA 1
ATOM 3495 C C . ASP B 1 110 ? -10.601 -23.170 59.482 1.00 13.09 142 ASP B C 1
ATOM 3496 O O . ASP B 1 110 ? -10.517 -22.447 60.475 1.00 14.67 142 ASP B O 1
ATOM 3501 N N . SER B 1 111 ? -9.855 -24.264 59.327 1.00 12.95 143 SER B N 1
ATOM 3502 C CA . SER B 1 111 ? -8.771 -24.550 60.267 1.00 13.23 143 SER B CA 1
ATOM 3503 C C . SER B 1 111 ? -7.497 -24.457 59.423 1.00 14.06 143 SER B C 1
ATOM 3504 O O . SER B 1 111 ? -7.491 -24.720 58.218 1.00 15.22 143 SER B O 1
ATOM 3507 N N . LYS B 1 112 ? -6.400 -24.053 60.069 1.00 14.20 144 LYS B N 1
ATOM 3508 C CA . LYS B 1 112 ? -5.123 -23.873 59.365 1.00 15.44 144 LYS B CA 1
ATOM 3509 C C . LYS B 1 112 ? -4.596 -25.185 58.805 1.00 16.08 144 LYS B C 1
ATOM 3510 O O . LYS B 1 112 ? -4.600 -26.216 59.498 1.00 15.23 144 LYS B O 1
ATOM 3516 N N . TYR B 1 113 ? -4.138 -25.135 57.554 1.00 15.56 145 TYR B N 1
ATOM 3517 C CA . TYR B 1 113 ? -3.563 -26.297 56.906 1.00 16.94 145 TYR B CA 1
ATOM 3518 C C . TYR B 1 113 ? -2.205 -26.623 57.526 1.00 17.50 145 TYR B C 1
ATOM 3519 O O . TYR B 1 113 ? -1.260 -25.802 57.504 1.00 19.02 145 TYR B O 1
ATOM 3528 N N . PHE B 1 114 ? -2.084 -27.829 58.083 1.00 17.39 146 PHE B N 1
ATOM 3529 C CA . PHE B 1 114 ? -0.826 -28.283 58.674 1.00 16.50 146 PHE B CA 1
ATOM 3530 C C . PHE B 1 114 ? -0.625 -29.759 58.318 1.00 19.49 146 PHE B C 1
ATOM 3531 O O . PHE B 1 114 ? -1.583 -30.499 58.104 1.00 19.13 146 PHE B O 1
ATOM 3539 N N . SER B 1 115 ? 0.625 -30.181 58.257 1.00 20.48 147 SER B N 1
ATOM 3540 C CA . SER B 1 115 ? 0.896 -31.599 58.038 1.00 21.25 147 SER B CA 1
ATOM 3541 C C . SER B 1 115 ? 0.491 -32.234 59.367 1.00 20.55 147 SER B C 1
ATOM 3542 O O . SER B 1 115 ? 0.273 -31.551 60.368 1.00 21.82 147 SER B O 1
ATOM 3545 N N . HIS B 1 116 ? 0.390 -33.556 59.411 1.00 19.56 148 HIS B N 1
ATOM 3546 C CA . HIS B 1 116 ? 0.007 -34.188 60.664 1.00 19.85 148 HIS B CA 1
ATOM 3547 C C . HIS B 1 116 ? 1.180 -34.440 61.617 1.00 23.11 148 HIS B C 1
ATOM 3548 O O . HIS B 1 116 ? 1.589 -35.591 61.853 1.00 24.94 148 HIS B O 1
ATOM 3555 N N . TRP B 1 117 ? 1.682 -33.374 62.199 1.00 23.84 149 TRP B N 1
ATOM 3556 C CA . TRP B 1 117 ? 2.829 -33.459 63.095 1.00 25.35 149 TRP B CA 1
ATOM 3557 C C . TRP B 1 117 ? 2.644 -34.449 64.260 1.00 25.37 149 TRP B C 1
ATOM 3558 O O . TRP B 1 117 ? 1.648 -34.399 64.983 1.00 23.89 149 TRP B O 1
ATOM 3569 N N . ASN B 1 118 ? 3.612 -35.351 64.451 1.00 26.41 150 ASN B N 1
ATOM 3570 C CA . ASN B 1 118 ? 3.504 -36.338 65.532 1.00 27.40 150 ASN B CA 1
ATOM 3571 C C . ASN B 1 118 ? 2.218 -37.127 65.428 1.00 26.85 150 ASN B C 1
ATOM 3572 O O . ASN B 1 118 ? 1.657 -37.562 66.436 1.00 26.76 150 ASN B O 1
ATOM 3577 N N . ASN B 1 119 ? 1.744 -37.279 64.200 1.00 24.57 151 ASN B N 1
ATOM 3578 C CA . ASN B 1 119 ? 0.526 -38.018 63.915 1.00 24.81 151 ASN B CA 1
ATOM 3579 C C . ASN B 1 119 ? -0.699 -37.452 64.610 1.00 25.07 151 ASN B C 1
ATOM 3580 O O . ASN B 1 119 ? -1.628 -38.166 64.991 1.00 25.69 151 ASN B O 1
ATOM 3585 N N . ARG B 1 120 ? -0.695 -36.135 64.755 1.00 22.49 152 ARG B N 1
ATOM 3586 C CA . ARG B 1 120 ? -1.818 -35.416 65.341 1.00 20.83 152 ARG B CA 1
ATOM 3587 C C . ARG B 1 120 ? -2.373 -34.539 64.222 1.00 19.20 152 ARG B C 1
ATOM 3588 O O . ARG B 1 120 ? -1.685 -34.280 63.242 1.00 19.02 152 ARG B O 1
ATOM 3596 N N . VAL B 1 121 ? -3.630 -34.142 64.366 1.00 18.21 153 VAL B N 1
ATOM 3597 C CA . VAL B 1 121 ? -4.308 -33.312 63.381 1.00 18.12 153 VAL B CA 1
ATOM 3598 C C . VAL B 1 121 ? -4.705 -31.991 64.023 1.00 15.78 153 VAL B C 1
ATOM 3599 O O . VAL B 1 121 ? -5.261 -31.961 65.109 1.00 15.84 153 VAL B O 1
ATOM 3603 N N . PHE B 1 122 ? -4.408 -30.883 63.334 1.00 16.07 154 PHE B N 1
ATOM 3604 C CA . PHE B 1 122 ? -4.779 -29.576 63.856 1.00 14.97 154 PHE B CA 1
ATOM 3605 C C . PHE B 1 122 ? -6.258 -29.274 63.619 1.00 15.92 154 PHE B C 1
ATOM 3606 O O . PHE B 1 122 ? -6.718 -29.309 62.458 1.00 16.35 154 PHE B O 1
ATOM 3614 N N . VAL B 1 123 ? -6.966 -28.973 64.710 1.00 15.17 155 VAL B N 1
ATOM 3615 C CA . VAL B 1 123 ? -8.379 -28.694 64.621 1.00 16.02 155 VAL B CA 1
ATOM 3616 C C . VAL B 1 123 ? -8.740 -27.301 65.098 1.00 14.50 155 VAL B C 1
ATOM 3617 O O . VAL B 1 123 ? -9.905 -26.942 65.095 1.00 16.17 155 VAL B O 1
ATOM 3621 N N . GLY B 1 124 ? -7.757 -26.543 65.547 1.00 13.92 156 GLY B N 1
ATOM 3622 C CA . GLY B 1 124 ? -8.067 -25.154 65.915 1.00 15.23 156 GLY B CA 1
ATOM 3623 C C . GLY B 1 124 ? -9.288 -25.000 66.799 1.00 15.07 156 GLY B C 1
ATOM 3624 O O . GLY B 1 124 ? -10.286 -24.345 66.435 1.00 16.09 156 GLY B O 1
ATOM 3625 N N . ALA B 1 125 ? -9.241 -25.592 67.990 1.00 15.22 157 ALA B N 1
ATOM 3626 C CA . ALA B 1 125 ? -10.387 -25.479 68.886 1.00 14.19 157 ALA B CA 1
ATOM 3627 C C . ALA B 1 125 ? -10.743 -24.036 69.289 1.00 14.38 157 ALA B C 1
ATOM 3628 O O . ALA B 1 125 ? -11.902 -23.677 69.236 1.00 16.49 157 ALA B O 1
ATOM 3630 N N . THR B 1 126 ? -9.752 -23.240 69.697 1.00 15.09 158 THR B N 1
ATOM 3631 C CA . THR B 1 126 ? -10.050 -21.833 70.003 1.00 14.34 158 THR B CA 1
ATOM 3632 C C . THR B 1 126 ? -9.959 -21.026 68.684 1.00 16.22 158 THR B C 1
ATOM 3633 O O . THR B 1 126 ? -10.445 -19.895 68.643 1.00 16.06 158 THR B O 1
ATOM 3637 N N . ASP B 1 127 ? -9.405 -21.646 67.642 1.00 14.65 159 ASP B N 1
ATOM 3638 C CA . ASP B 1 127 ? -9.056 -20.957 66.386 1.00 14.30 159 ASP B CA 1
ATOM 3639 C C . ASP B 1 127 ? -9.664 -21.629 65.146 1.00 13.26 159 ASP B C 1
ATOM 3640 O O . ASP B 1 127 ? -8.941 -22.258 64.392 1.00 15.45 159 ASP B O 1
ATOM 3645 N N . SER B 1 128 ? -10.962 -21.477 64.902 1.00 13.60 160 SER B N 1
ATOM 3646 C CA . SER B 1 128 ? -11.903 -20.751 65.742 1.00 13.66 160 SER B CA 1
ATOM 3647 C C . SER B 1 128 ? -13.192 -21.553 65.874 1.00 13.96 160 SER B C 1
ATOM 3648 O O . SER B 1 128 ? -14.302 -21.075 65.664 1.00 14.71 160 SER B O 1
ATOM 3651 N N . ALA B 1 129 ? -13.028 -22.838 66.231 1.00 13.62 161 ALA B N 1
ATOM 3652 C CA . ALA B 1 129 ? -14.216 -23.679 66.370 1.00 14.09 161 ALA B CA 1
ATOM 3653 C C . ALA B 1 129 ? -15.117 -23.151 67.488 1.00 13.91 161 ALA B C 1
ATOM 3654 O O . ALA B 1 129 ? -16.340 -23.171 67.343 1.00 15.63 161 ALA B O 1
ATOM 3656 N N . VAL B 1 130 ? -14.513 -22.718 68.593 1.00 14.86 162 VAL B N 1
ATOM 3657 C CA . VAL B 1 130 ? -15.309 -22.223 69.709 1.00 15.32 162 VAL B CA 1
ATOM 3658 C C . VAL B 1 130 ? -16.087 -20.977 69.277 1.00 15.56 162 VAL B C 1
ATOM 3659 O O . VAL B 1 130 ? -17.279 -20.932 69.497 1.00 16.04 162 VAL B O 1
ATOM 3663 N N . PRO B 1 131 ? -15.424 -19.972 68.668 1.00 16.15 163 PRO B N 1
ATOM 3664 C CA . PRO B 1 131 ? -16.196 -18.800 68.216 1.00 16.00 163 PRO B CA 1
ATOM 3665 C C . PRO B 1 131 ? -17.389 -19.249 67.313 1.00 15.30 163 PRO B C 1
ATOM 3666 O O . PRO B 1 131 ? -18.524 -18.737 67.425 1.00 16.59 163 PRO B O 1
ATOM 3670 N N . CYS B 1 132 ? -17.168 -20.235 66.425 1.00 15.66 164 CYS B N 1
ATOM 3671 C CA . CYS B 1 132 ? -18.249 -20.706 65.567 1.00 15.52 164 CYS B CA 1
ATOM 3672 C C . CYS B 1 132 ? -19.429 -21.227 66.394 1.00 17.27 164 CYS B C 1
ATOM 3673 O O . CYS B 1 132 ? -20.577 -20.925 66.112 1.00 16.10 164 CYS B O 1
ATOM 3676 N N . ALA B 1 133 ? -19.082 -22.053 67.361 1.00 16.25 165 ALA B N 1
ATOM 3677 C CA . ALA B 1 133 ? -20.075 -22.665 68.247 1.00 17.70 165 ALA B CA 1
ATOM 3678 C C . ALA B 1 133 ? -20.784 -21.629 69.105 1.00 17.08 165 ALA B C 1
ATOM 3679 O O . ALA B 1 133 ? -21.974 -21.783 69.375 1.00 18.72 165 ALA B O 1
ATOM 3681 N N . MET B 1 134 ? -20.065 -20.589 69.511 1.00 16.79 166 MET B N 1
ATOM 3682 C CA . MET B 1 134 ? -20.652 -19.494 70.299 1.00 16.67 166 MET B CA 1
ATOM 3683 C C . MET B 1 134 ? -21.700 -18.775 69.444 1.00 18.84 166 MET B C 1
ATOM 3684 O O . MET B 1 134 ? -22.786 -18.455 69.916 1.00 18.42 166 MET B O 1
ATOM 3689 N N . MET B 1 135 ? -21.392 -18.516 68.181 1.00 17.71 167 MET B N 1
ATOM 3690 C CA . MET B 1 135 ? -22.394 -17.852 67.329 1.00 17.99 167 MET B CA 1
ATOM 3691 C C . MET B 1 135 ? -23.622 -18.719 67.123 1.00 18.52 167 MET B C 1
ATOM 3692 O O . MET B 1 135 ? -24.769 -18.245 67.138 1.00 20.11 167 MET B O 1
ATOM 3697 N N . LEU B 1 136 ? -23.409 -20.016 66.948 1.00 19.03 168 LEU B N 1
ATOM 3698 C CA . LEU B 1 136 ? -24.527 -20.942 66.765 1.00 19.07 168 LEU B CA 1
ATOM 3699 C C . LEU B 1 136 ? -25.371 -21.045 68.051 1.00 19.48 168 LEU B C 1
ATOM 3700 O O . LEU B 1 136 ? -26.600 -21.130 67.964 1.00 20.29 168 LEU B O 1
ATOM 3705 N N . GLU B 1 137 ? -24.714 -21.057 69.208 1.00 20.96 169 GLU B N 1
ATOM 3706 C CA . GLU B 1 137 ? -25.441 -21.141 70.490 1.00 21.65 169 GLU B CA 1
ATOM 3707 C C . GLU B 1 137 ? -26.201 -19.837 70.716 1.00 22.35 169 GLU B C 1
ATOM 3708 O O . GLU B 1 137 ? -27.293 -19.855 71.280 1.00 22.72 169 GLU B O 1
ATOM 3714 N N . LEU B 1 138 ? -25.636 -18.715 70.275 1.00 21.53 170 LEU B N 1
ATOM 3715 C CA . LEU B 1 138 ? -26.329 -17.434 70.435 1.00 21.75 170 LEU B CA 1
ATOM 3716 C C . LEU B 1 138 ? -27.603 -17.471 69.589 1.00 23.10 170 LEU B C 1
ATOM 3717 O O . LEU B 1 138 ? -28.706 -17.114 70.069 1.00 24.07 170 LEU B O 1
ATOM 3722 N N . ALA B 1 139 ? -27.499 -17.922 68.341 1.00 20.64 171 ALA B N 1
ATOM 3723 C CA . ALA B 1 139 ? -28.665 -18.009 67.468 1.00 22.89 171 ALA B CA 1
ATOM 3724 C C . ALA B 1 139 ? -29.717 -18.921 68.113 1.00 24.33 171 ALA B C 1
ATOM 3725 O O . ALA B 1 139 ? -30.899 -18.625 68.090 1.00 25.12 171 ALA B O 1
ATOM 3727 N N . ARG B 1 140 ? -29.280 -20.023 68.720 1.00 23.92 172 ARG B N 1
ATOM 3728 C CA . ARG B 1 140 ? -30.242 -20.932 69.334 1.00 25.18 172 ARG B CA 1
ATOM 3729 C C . ARG B 1 140 ? -30.872 -20.355 70.614 1.00 26.02 172 ARG B C 1
ATOM 3730 O O . ARG B 1 140 ? -32.123 -20.384 70.778 1.00 26.19 172 ARG B O 1
ATOM 3738 N N . ALA B 1 141 ? -30.032 -19.832 71.501 1.00 25.47 173 ALA B N 1
ATOM 3739 C CA . ALA B 1 141 ? -30.498 -19.317 72.798 1.00 25.91 173 ALA B CA 1
ATOM 3740 C C . ALA B 1 141 ? -31.416 -18.119 72.670 1.00 27.67 173 ALA B C 1
ATOM 3741 O O . ALA B 1 141 ? -32.358 -17.956 73.463 1.00 29.35 173 ALA B O 1
ATOM 3743 N N . LEU B 1 142 ? -31.165 -17.287 71.668 1.00 27.21 174 LEU B N 1
ATOM 3744 C CA . LEU B 1 142 ? -31.977 -16.086 71.464 1.00 27.42 174 LEU B CA 1
ATOM 3745 C C . LEU B 1 142 ? -33.035 -16.248 70.391 1.00 27.89 174 LEU B C 1
ATOM 3746 O O . LEU B 1 142 ? -33.657 -15.263 69.980 1.00 28.29 174 LEU B O 1
ATOM 3751 N N . ASP B 1 143 ? -33.260 -17.481 69.954 1.00 27.71 175 ASP B N 1
ATOM 3752 C CA . ASP B 1 143 ? -34.188 -17.769 68.879 1.00 27.87 175 ASP B CA 1
ATOM 3753 C C . ASP B 1 143 ? -35.580 -17.146 69.003 1.00 30.20 175 ASP B C 1
ATOM 3754 O O . ASP B 1 143 ? -36.061 -16.519 68.064 1.00 30.36 175 ASP B O 1
ATOM 3759 N N . LYS B 1 144 ? -36.225 -17.328 70.149 1.00 31.43 176 LYS B N 1
ATOM 3760 C CA . LYS B 1 144 ? -37.566 -16.773 70.330 1.00 32.82 176 LYS B CA 1
ATOM 3761 C C . LYS B 1 144 ? -37.553 -15.258 70.175 1.00 33.37 176 LYS B C 1
ATOM 3762 O O . LYS B 1 144 ? -38.432 -14.688 69.513 1.00 33.71 176 LYS B O 1
ATOM 3768 N N . LYS B 1 145 ? -36.574 -14.595 70.775 1.00 32.81 177 LYS B N 1
ATOM 3769 C CA . LYS B 1 145 ? -36.485 -13.148 70.637 1.00 34.39 177 LYS B CA 1
ATOM 3770 C C . LYS B 1 145 ? -36.149 -12.710 69.202 1.00 34.56 177 LYS B C 1
ATOM 3771 O O . LYS B 1 145 ? -36.701 -11.727 68.703 1.00 35.16 177 LYS B O 1
ATOM 3777 N N . LEU B 1 146 ? -35.262 -13.440 68.526 1.00 33.02 178 LEU B N 1
ATOM 3778 C CA . LEU B 1 146 ? -34.891 -13.093 67.155 1.00 32.36 178 LEU B CA 1
ATOM 3779 C C . LEU B 1 146 ? -36.033 -13.349 66.171 1.00 33.35 178 LEU B C 1
ATOM 3780 O O . LEU B 1 146 ? -36.143 -12.684 65.135 1.00 32.02 178 LEU B O 1
ATOM 3785 N N . LEU B 1 147 ? -36.891 -14.313 66.491 1.00 33.77 179 LEU B N 1
ATOM 3786 C CA . LEU B 1 147 ? -38.032 -14.618 65.635 1.00 35.57 179 LEU B CA 1
ATOM 3787 C C . LEU B 1 147 ? -38.955 -13.388 65.537 1.00 36.21 179 LEU B C 1
ATOM 3788 O O . LEU B 1 147 ? -39.647 -13.201 64.533 1.00 36.10 179 LEU B O 1
ATOM 3793 N N . SER B 1 148 ? -38.936 -12.552 66.572 1.00 37.35 180 SER B N 1
ATOM 3794 C CA . SER B 1 148 ? -39.773 -11.353 66.594 1.00 38.58 180 SER B CA 1
ATOM 3795 C C . SER B 1 148 ? -39.326 -10.301 65.575 1.00 39.57 180 SER B C 1
ATOM 3796 O O . SER B 1 148 ? -40.044 -9.331 65.323 1.00 39.47 180 SER B O 1
ATOM 3799 N N . LEU B 1 149 ? -38.146 -10.487 64.986 1.00 39.91 181 LEU B N 1
ATOM 3800 C CA . LEU B 1 149 ? -37.630 -9.544 63.996 1.00 40.12 181 LEU B CA 1
ATOM 3801 C C . LEU B 1 149 ? -38.275 -9.790 62.632 1.00 41.84 181 LEU B C 1
ATOM 3802 O O . LEU B 1 149 ? -38.186 -8.956 61.731 1.00 42.01 181 LEU B O 1
ATOM 3807 N N . LYS B 1 150 ? -38.932 -10.934 62.481 1.00 43.22 182 LYS B N 1
ATOM 3808 C CA . LYS B 1 150 ? -39.559 -11.263 61.212 1.00 45.79 182 LYS B CA 1
ATOM 3809 C C . LYS B 1 150 ? -40.676 -10.270 60.925 1.00 46.95 182 LYS B C 1
ATOM 3810 O O . LYS B 1 150 ? -40.838 -9.878 59.749 1.00 48.73 182 LYS B O 1
ATOM 3816 N N . PRO B 1 157 ? -34.704 2.001 63.408 1.00 46.07 189 PRO B N 1
ATOM 3817 C CA . PRO B 1 157 ? -34.978 0.652 63.964 1.00 45.21 189 PRO B CA 1
ATOM 3818 C C . PRO B 1 157 ? -34.996 -0.401 62.849 1.00 43.80 189 PRO B C 1
ATOM 3819 O O . PRO B 1 157 ? -35.380 -1.548 63.078 1.00 43.30 189 PRO B O 1
ATOM 3823 N N . ASP B 1 158 ? -34.619 -0.005 61.633 1.00 41.99 190 ASP B N 1
ATOM 3824 C CA . ASP B 1 158 ? -34.565 -0.968 60.538 1.00 39.81 190 ASP B CA 1
ATOM 3825 C C . ASP B 1 158 ? -33.154 -1.530 60.695 1.00 37.46 190 ASP B C 1
ATOM 3826 O O . ASP B 1 158 ? -32.250 -1.270 59.890 1.00 35.66 190 ASP B O 1
ATOM 3831 N N . LEU B 1 159 ? -33.003 -2.279 61.786 1.00 35.19 191 LEU B N 1
ATOM 3832 C CA . LEU B 1 159 ? -31.743 -2.882 62.193 1.00 31.75 191 LEU B CA 1
ATOM 3833 C C . LEU B 1 159 ? -31.958 -4.343 62.554 1.00 30.33 191 LEU B C 1
ATOM 3834 O O . LEU B 1 159 ? -32.880 -4.666 63.272 1.00 29.27 191 LEU B O 1
ATOM 3839 N N . SER B 1 160 ? -31.099 -5.231 62.064 1.00 28.32 192 SER B N 1
ATOM 3840 C CA . SER B 1 160 ? -31.268 -6.636 62.400 1.00 26.44 192 SER B CA 1
ATOM 3841 C C . SER B 1 160 ? -29.895 -7.270 62.611 1.00 22.67 192 SER B C 1
ATOM 3842 O O . SER B 1 160 ? -28.934 -6.565 62.843 1.00 23.11 192 SER B O 1
ATOM 3845 N N . LEU B 1 161 ? -29.845 -8.597 62.553 1.00 23.74 193 LEU B N 1
ATOM 3846 C CA . LEU B 1 161 ? -28.625 -9.355 62.830 1.00 22.10 193 LEU B CA 1
ATOM 3847 C C . LEU B 1 161 ? -28.118 -10.177 61.667 1.00 19.57 193 LEU B C 1
ATOM 3848 O O . LEU B 1 161 ? -28.900 -10.756 60.913 1.00 20.94 193 LEU B O 1
ATOM 3853 N N . GLN B 1 162 ? -26.788 -10.247 61.573 1.00 19.74 194 GLN B N 1
ATOM 3854 C CA . GLN B 1 162 ? -26.141 -11.039 60.532 1.00 20.06 194 GLN B CA 1
ATOM 3855 C C . GLN B 1 162 ? -24.950 -11.772 61.139 1.00 17.98 194 GLN B C 1
ATOM 3856 O O . GLN B 1 162 ? -24.215 -11.204 61.957 1.00 18.94 194 GLN B O 1
ATOM 3862 N N . LEU B 1 163 ? -24.771 -13.035 60.736 1.00 18.28 195 LEU B N 1
ATOM 3863 C CA . LEU B 1 163 ? -23.611 -13.822 61.175 1.00 17.46 195 LEU B CA 1
ATOM 3864 C C . LEU B 1 163 ? -22.794 -14.144 59.921 1.00 14.73 195 LEU B C 1
ATOM 3865 O O . LEU B 1 163 ? -23.356 -14.479 58.873 1.00 18.17 195 LEU B O 1
ATOM 3870 N N . ILE B 1 164 ? -21.484 -13.997 60.031 1.00 15.97 196 ILE B N 1
ATOM 3871 C CA . ILE B 1 164 ? -20.617 -14.355 58.912 1.00 15.95 196 ILE B CA 1
ATOM 3872 C C . ILE B 1 164 ? -19.559 -15.344 59.434 1.00 14.18 196 ILE B C 1
ATOM 3873 O O . ILE B 1 164 ? -18.925 -15.112 60.445 1.00 16.20 196 ILE B O 1
ATOM 3878 N N . PHE B 1 165 ? -19.437 -16.468 58.738 1.00 15.43 197 PHE B N 1
ATOM 3879 C CA . PHE B 1 165 ? -18.416 -17.447 59.064 1.00 14.57 197 PHE B CA 1
ATOM 3880 C C . PHE B 1 165 ? -17.501 -17.418 57.838 1.00 13.76 197 PHE B C 1
ATOM 3881 O O . PHE B 1 165 ? -17.854 -17.925 56.781 1.00 14.60 197 PHE B O 1
ATOM 3889 N N . PHE B 1 166 ? -16.344 -16.788 58.004 1.00 14.11 198 PHE B N 1
ATOM 3890 C CA . PHE B 1 166 ? -15.387 -16.660 56.901 1.00 14.05 198 PHE B CA 1
ATOM 3891 C C . PHE B 1 166 ? -14.606 -17.931 56.625 1.00 12.96 198 PHE B C 1
ATOM 3892 O O . PHE B 1 166 ? -14.197 -18.643 57.556 1.00 14.63 198 PHE B O 1
ATOM 3900 N N . ASP B 1 167 ? -14.389 -18.208 55.351 1.00 12.63 199 ASP B N 1
ATOM 3901 C CA . ASP B 1 167 ? -13.517 -19.317 54.971 1.00 13.31 199 ASP B CA 1
ATOM 3902 C C . ASP B 1 167 ? -12.119 -18.692 54.713 1.00 14.58 199 ASP B C 1
ATOM 3903 O O . ASP B 1 167 ? -11.971 -17.459 54.504 1.00 14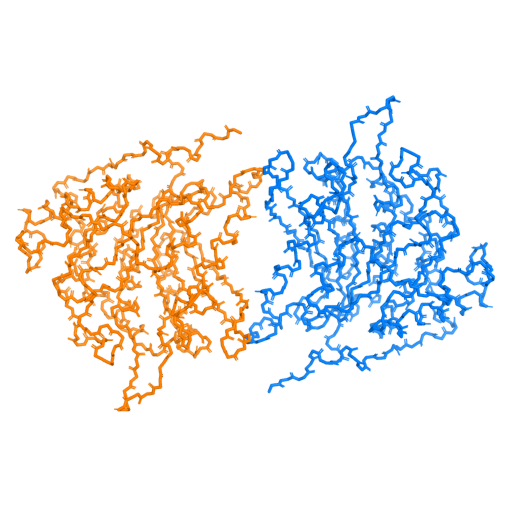.88 199 ASP B O 1
ATOM 3908 N N . GLY B 1 168 ? -11.092 -19.517 54.758 1.00 13.83 200 GLY B N 1
ATOM 3909 C CA . GLY B 1 168 ? -9.764 -19.040 54.399 1.00 14.16 200 GLY B CA 1
ATOM 3910 C C . GLY B 1 168 ? -9.133 -17.898 55.159 1.00 15.33 200 GLY B C 1
ATOM 3911 O O . GLY B 1 168 ? -8.326 -17.145 54.577 1.00 14.16 200 GLY B O 1
ATOM 3912 N N . GLU B 1 169 ? -9.424 -17.776 56.434 1.00 13.39 201 GLU B N 1
ATOM 3913 C CA . GLU B 1 169 ? -8.743 -16.761 57.215 1.00 13.48 201 GLU B CA 1
ATOM 3914 C C . GLU B 1 169 ? -7.261 -17.069 57.291 1.00 15.51 201 GLU B C 1
ATOM 3915 O O . GLU B 1 169 ? -6.445 -16.165 57.167 1.00 15.53 201 GLU B O 1
ATOM 3921 N N . GLU B 1 170 ? -6.893 -18.336 57.474 1.00 15.08 202 GLU B N 1
ATOM 3922 C CA . GLU B 1 170 ? -5.508 -18.699 57.654 1.00 14.79 202 GLU B CA 1
ATOM 3923 C C . GLU B 1 170 ? -4.705 -18.736 56.375 1.00 15.25 202 GLU B C 1
ATOM 3924 O O . GLU B 1 170 ? -5.222 -19.007 55.295 1.00 16.33 202 GLU B O 1
ATOM 3930 N N . ALA B 1 171 ? -3.418 -18.443 56.519 1.00 15.99 203 ALA B N 1
ATOM 3931 C CA . ALA B 1 171 ? -2.540 -18.587 55.368 1.00 17.85 203 ALA B CA 1
ATOM 3932 C C . ALA B 1 171 ? -2.395 -20.077 55.043 1.00 18.23 203 ALA B C 1
ATOM 3933 O O . ALA B 1 171 ? -2.458 -20.929 55.957 1.00 18.36 203 ALA B O 1
ATOM 3935 N N . PHE B 1 172 ? -2.180 -20.410 53.774 1.00 18.25 204 PHE B N 1
ATOM 3936 C CA . PHE B 1 172 ? -1.923 -21.791 53.382 1.00 19.83 204 PHE B CA 1
ATOM 3937 C C . PHE B 1 172 ? -0.435 -22.115 53.629 1.00 23.34 204 PHE B C 1
ATOM 3938 O O . PHE B 1 172 ? -0.075 -23.225 54.056 1.00 24.16 204 PHE B O 1
ATOM 3946 N N . LEU B 1 173 ? 0.435 -21.127 53.412 1.00 22.20 205 LEU B N 1
ATOM 3947 C CA . LEU B 1 173 ? 1.890 -21.318 53.560 1.00 22.89 205 LEU B CA 1
ATOM 3948 C C . LEU B 1 173 ? 2.655 -20.330 54.444 1.00 26.22 205 LEU B C 1
ATOM 3949 O O . LEU B 1 173 ? 3.491 -20.740 55.268 1.00 27.61 205 LEU B O 1
ATOM 3954 N N . HIS B 1 174 ? 2.397 -19.043 54.304 1.00 23.65 206 HIS B N 1
ATOM 3955 C CA . HIS B 1 174 ? 3.074 -18.046 55.120 1.00 26.08 206 HIS B CA 1
ATOM 3956 C C . HIS B 1 174 ? 2.226 -16.812 55.084 1.00 24.85 206 HIS B C 1
ATOM 3957 O O . HIS B 1 174 ? 1.947 -16.262 54.019 1.00 23.05 206 HIS B O 1
ATOM 3964 N N . TRP B 1 175 ? 1.828 -16.387 56.272 1.00 24.58 207 TRP B N 1
ATOM 3965 C CA . TRP B 1 175 ? 0.988 -15.230 56.490 1.00 25.56 207 TRP B CA 1
ATOM 3966 C C . TRP B 1 175 ? 1.547 -14.026 55.744 1.00 27.71 207 TRP B C 1
ATOM 3967 O O . TRP B 1 175 ? 2.632 -13.524 56.057 1.00 27.42 207 TRP B O 1
ATOM 3978 N N . SER B 1 176 ? 0.793 -13.557 54.767 1.00 25.89 208 SER B N 1
ATOM 3979 C CA . SER B 1 176 ? 1.222 -12.436 53.958 1.00 27.75 208 SER B CA 1
ATOM 3980 C C . SER B 1 176 ? -0.027 -11.854 53.305 1.00 28.57 208 SER B C 1
ATOM 3981 O O . SER B 1 176 ? -1.083 -12.468 53.349 1.00 25.60 208 SER B O 1
ATOM 3984 N N . PRO B 1 177 ? 0.073 -10.674 52.676 1.00 28.23 209 PRO B N 1
ATOM 3985 C CA . PRO B 1 177 ? -1.102 -10.074 52.046 1.00 27.24 209 PRO B CA 1
ATOM 3986 C C . PRO B 1 177 ? -1.842 -10.960 51.047 1.00 24.47 209 PRO B C 1
ATOM 3987 O O . PRO B 1 177 ? -3.079 -10.967 51.034 1.00 24.77 209 PRO B O 1
ATOM 3991 N N . GLN B 1 178 ? -1.104 -11.706 50.230 1.00 23.49 210 GLN B N 1
ATOM 3992 C CA . GLN B 1 178 ? -1.773 -12.570 49.258 1.00 23.82 210 GLN B CA 1
ATOM 3993 C C . GLN B 1 178 ? -2.015 -13.997 49.756 1.00 21.92 210 GLN B C 1
ATOM 3994 O O . GLN B 1 178 ? -2.560 -14.819 49.010 1.00 21.08 210 GLN B O 1
ATOM 4000 N N . ASP B 1 179 ? -1.570 -14.314 50.978 1.00 19.41 211 ASP B N 1
ATOM 4001 C CA . ASP B 1 179 ? -1.831 -15.661 51.507 1.00 18.54 211 ASP B CA 1
ATOM 4002 C C . ASP B 1 179 ? -2.358 -15.506 52.941 1.00 18.89 211 ASP B C 1
ATOM 4003 O O . ASP B 1 179 ? -1.629 -15.680 53.903 1.00 21.59 211 ASP B O 1
ATOM 4008 N N . SER B 1 180 ? -3.625 -15.138 53.050 1.00 17.96 212 SER B N 1
ATOM 4009 C CA . SER B 1 180 ? -4.313 -14.963 54.328 1.00 17.97 212 SER B CA 1
ATOM 4010 C C . SER B 1 180 ? -5.591 -14.210 54.022 1.00 17.15 212 SER B C 1
ATOM 4011 O O . SER B 1 180 ? -5.716 -13.587 52.954 1.00 17.56 212 SER B O 1
ATOM 4014 N N . LEU B 1 181 ? -6.549 -14.307 54.942 1.00 15.87 213 LEU B N 1
ATOM 4015 C CA . LEU B 1 181 ? -7.797 -13.557 54.840 1.00 15.39 213 LEU B CA 1
ATOM 4016 C C . LEU B 1 181 ? -8.486 -13.664 53.486 1.00 1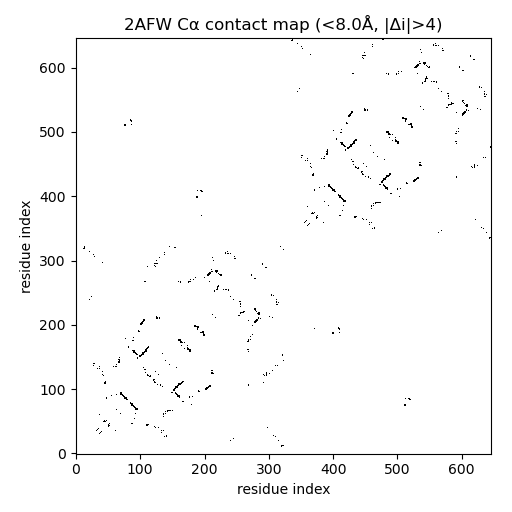5.01 213 LEU B C 1
ATOM 4017 O O . LEU B 1 181 ? -9.105 -12.704 52.960 1.00 15.74 213 LEU B O 1
ATOM 4022 N N . TYR B 1 182 ? -8.467 -14.862 52.915 1.00 13.54 214 TYR B N 1
ATOM 4023 C CA . TYR B 1 182 ? -9.087 -15.007 51.612 1.00 12.67 214 TYR B CA 1
ATOM 4024 C C . TYR B 1 182 ? -10.576 -14.664 51.570 1.00 14.84 214 TYR B C 1
ATOM 4025 O O . TYR B 1 182 ? -11.047 -13.902 50.708 1.00 15.31 214 TYR B O 1
ATOM 4034 N N . GLY B 1 183 ? -11.335 -15.210 52.532 1.00 13.69 215 GLY B N 1
ATOM 4035 C CA . GLY B 1 183 ? -12.760 -15.005 52.548 1.00 14.33 215 GLY B CA 1
ATOM 4036 C C . GLY B 1 183 ? -13.172 -13.601 52.894 1.00 14.63 215 GLY B C 1
ATOM 4037 O O . GLY B 1 183 ? -14.124 -13.073 52.304 1.00 14.76 215 GLY B O 1
ATOM 4038 N N . SER B 1 184 ? -12.478 -13.026 53.855 1.00 14.26 216 SER B N 1
ATOM 4039 C CA . SER B 1 184 ? -12.830 -11.653 54.268 1.00 14.89 216 SER B CA 1
ATOM 4040 C C . SER B 1 184 ? -12.387 -10.613 53.225 1.00 16.14 216 SER B C 1
ATOM 4041 O O . SER B 1 184 ? -13.123 -9.648 53.005 1.00 17.50 216 SER B O 1
ATOM 4044 N N . ARG B 1 185 ? -11.231 -10.809 52.600 1.00 15.83 217 ARG B N 1
ATOM 4045 C CA . ARG B 1 185 ? -10.849 -9.860 51.532 1.00 16.60 217 ARG B CA 1
ATOM 4046 C C . ARG B 1 185 ? -11.901 -9.907 50.426 1.00 18.20 217 ARG B C 1
ATOM 4047 O O . ARG B 1 185 ? -12.369 -8.874 49.901 1.00 18.11 217 ARG B O 1
ATOM 4055 N N . HIS B 1 186 ? -12.328 -11.102 50.060 1.00 16.91 218 HIS B N 1
ATOM 4056 C CA . HIS B 1 186 ? -13.303 -11.236 49.009 1.00 17.28 218 HIS B CA 1
ATOM 4057 C C . HIS B 1 186 ? -14.650 -10.646 49.402 1.00 17.53 218 HIS B C 1
ATOM 4058 O O . HIS B 1 186 ? -15.270 -9.894 48.648 1.00 17.59 218 HIS B O 1
ATOM 4065 N N . LEU B 1 187 ? -15.116 -10.975 50.604 1.00 17.15 219 LEU B N 1
ATOM 4066 C CA . LEU B 1 187 ? -16.441 -10.550 50.981 1.00 16.28 219 LEU B CA 1
ATOM 4067 C C . LEU B 1 187 ? -16.545 -9.049 51.214 1.00 16.75 219 LEU B C 1
ATOM 4068 O O . LEU B 1 187 ? -17.588 -8.463 50.893 1.00 18.22 219 LEU B O 1
ATOM 4073 N N . ALA B 1 188 ? -15.513 -8.447 51.772 1.00 17.39 220 ALA B N 1
ATOM 4074 C CA . ALA B 1 188 ? -15.526 -6.989 52.006 1.00 18.88 220 ALA B CA 1
ATOM 4075 C C . ALA B 1 188 ? -15.588 -6.307 50.628 1.00 19.82 220 ALA B C 1
ATOM 4076 O O . ALA B 1 188 ? -16.377 -5.366 50.447 1.00 21.27 220 ALA B O 1
ATOM 4078 N N . ALA B 1 189 ? -14.797 -6.785 49.666 1.00 19.30 221 ALA B N 1
ATOM 4079 C CA . ALA B 1 189 ? -14.841 -6.149 48.326 1.00 20.79 221 ALA B CA 1
ATOM 4080 C C . ALA B 1 189 ? -16.211 -6.362 47.704 1.00 21.70 221 ALA B C 1
ATOM 4081 O O . ALA B 1 189 ? -16.770 -5.435 47.063 1.00 22.44 221 ALA B O 1
ATOM 4083 N N . LYS B 1 190 ? -16.786 -7.558 47.851 1.00 20.93 222 LYS B N 1
ATOM 4084 C CA . LYS B 1 190 ? -18.103 -7.815 47.310 1.00 21.09 222 LYS B CA 1
ATOM 4085 C C . LYS B 1 190 ? -19.189 -6.956 47.968 1.00 22.80 222 LYS B C 1
ATOM 4086 O O . LYS B 1 190 ? -20.019 -6.359 47.273 1.00 22.89 222 LYS B O 1
ATOM 4092 N N . MET B 1 191 ? -19.182 -6.856 49.294 1.00 20.79 223 MET B N 1
ATOM 4093 C CA . MET B 1 191 ? -20.191 -6.030 49.956 1.00 20.01 223 MET B CA 1
ATOM 4094 C C . MET B 1 191 ? -20.023 -4.536 49.619 1.00 21.49 223 MET B C 1
ATOM 4095 O O . MET B 1 191 ? -21.023 -3.819 49.557 1.00 21.62 223 MET B O 1
ATOM 4100 N N . ALA B 1 192 ? -18.791 -4.092 49.417 1.00 21.48 224 ALA B N 1
ATOM 4101 C CA . ALA B 1 192 ? -18.522 -2.659 49.146 1.00 22.05 224 ALA B CA 1
ATOM 4102 C C . ALA B 1 192 ? -19.036 -2.249 47.781 1.00 25.12 224 ALA B C 1
ATOM 4103 O O . ALA B 1 192 ? -19.266 -1.047 47.543 1.00 25.79 224 ALA B O 1
ATOM 4105 N N . SER B 1 193 ? -19.245 -3.221 46.900 1.00 22.91 225 SER B N 1
ATOM 4106 C CA . SER B 1 193 ? -19.716 -2.908 45.550 1.00 24.27 225 SER B CA 1
ATOM 4107 C C . SER B 1 193 ? -21.118 -3.411 45.294 1.00 22.67 225 SER B C 1
ATOM 4108 O O . SER B 1 193 ? -21.563 -3.453 44.146 1.00 24.39 225 SER B O 1
ATOM 4111 N N . THR B 1 194 ? -21.829 -3.826 46.351 1.00 21.66 226 THR B N 1
ATOM 4112 C CA . THR B 1 194 ? -23.180 -4.308 46.199 1.00 20.50 226 THR B CA 1
ATOM 4113 C C . THR B 1 194 ? -24.140 -3.258 46.742 1.00 22.22 226 THR B C 1
ATOM 4114 O O . THR B 1 194 ? -24.070 -2.893 47.916 1.00 21.45 226 THR B O 1
ATOM 4118 N N . PRO B 1 195 ? -25.030 -2.740 45.889 1.00 22.72 227 PRO B N 1
ATOM 4119 C CA . PRO B 1 195 ? -25.975 -1.726 46.394 1.00 23.39 227 PRO B CA 1
ATOM 4120 C C . PRO B 1 195 ? -26.841 -2.230 47.547 1.00 24.64 227 PRO B C 1
ATOM 4121 O O . PRO B 1 195 ? -27.351 -3.348 47.530 1.00 24.86 227 PRO B O 1
ATOM 4125 N N . HIS B 1 196 ? -27.044 -1.377 48.547 1.00 23.01 228 HIS B N 1
ATOM 4126 C CA . HIS B 1 196 ? -27.894 -1.746 49.662 1.00 23.69 228 HIS B CA 1
ATOM 4127 C C . HIS B 1 196 ? -28.579 -0.490 50.186 1.00 23.74 228 HIS B C 1
ATOM 4128 O O . HIS B 1 196 ? -27.936 0.536 50.361 1.00 24.80 228 HIS B O 1
ATOM 4135 N N . PRO B 1 197 ? -29.882 -0.559 50.389 1.00 25.83 229 PRO B N 1
ATOM 4136 C CA . PRO B 1 197 ? -30.766 -1.708 50.159 1.00 25.44 229 PRO B CA 1
ATOM 4137 C C . PRO B 1 197 ? -30.929 -1.925 48.644 1.00 26.66 229 PRO B C 1
ATOM 4138 O O . PRO B 1 197 ? -30.483 -1.103 47.853 1.00 25.75 229 PRO B O 1
ATOM 4142 N N . PRO B 1 198 ? -31.538 -3.038 48.227 1.00 27.31 230 PRO B N 1
ATOM 4143 C CA . PRO B 1 198 ? -31.696 -3.247 46.781 1.00 28.78 230 PRO B CA 1
ATOM 4144 C C . PRO B 1 198 ? -32.269 -1.988 46.117 1.00 28.99 230 PRO B C 1
ATOM 4145 O O . PRO B 1 198 ? -33.202 -1.377 46.648 1.00 29.74 230 PRO B O 1
ATOM 4149 N N . GLY B 1 199 ? -31.690 -1.600 44.980 1.00 28.42 231 GLY B N 1
ATOM 4150 C CA . GLY B 1 199 ? -32.148 -0.420 44.253 1.00 28.60 231 GLY B CA 1
ATOM 4151 C C . GLY B 1 199 ? -31.387 0.859 44.557 1.00 28.16 231 GLY B C 1
ATOM 4152 O O . GLY B 1 199 ? -31.494 1.833 43.816 1.00 27.33 231 GLY B O 1
ATOM 4153 N N . ALA B 1 200 ? -30.599 0.874 45.628 1.00 25.14 232 ALA B N 1
ATOM 4154 C CA . ALA B 1 200 ? -29.848 2.075 45.990 1.00 25.06 232 ALA B CA 1
ATOM 4155 C C . ALA B 1 200 ? -28.843 2.473 44.928 1.00 25.70 232 ALA B C 1
ATOM 4156 O O . ALA B 1 200 ? -28.231 1.618 44.292 1.00 26.36 232 ALA B O 1
ATOM 4158 N N . ARG B 1 201 ? -28.632 3.775 44.755 1.00 25.08 233 ARG B N 1
ATOM 4159 C CA . ARG B 1 201 ? -27.700 4.245 43.750 1.00 26.10 233 ARG B CA 1
ATOM 4160 C C . ARG B 1 201 ? -26.315 4.568 44.293 1.00 24.28 233 ARG B C 1
ATOM 4161 O O . ARG B 1 201 ? -25.331 4.595 43.531 1.00 25.11 233 ARG B O 1
ATOM 4169 N N . GLY B 1 202 ? -26.207 4.801 45.608 1.00 21.71 234 GLY B N 1
ATOM 4170 C CA . GLY B 1 202 ? -24.906 5.181 46.118 1.00 24.38 234 GLY B CA 1
ATOM 4171 C C . GLY B 1 202 ? -24.475 4.668 47.481 1.00 24.35 234 GLY B C 1
ATOM 4172 O O . GLY B 1 202 ? -23.461 5.148 48.005 1.00 26.40 234 GLY B O 1
ATOM 4173 N N . THR B 1 203 ? -25.241 3.733 48.034 1.00 24.31 235 THR B N 1
ATOM 4174 C CA . THR B 1 203 ? -24.959 3.138 49.352 1.00 23.20 235 THR B CA 1
ATOM 4175 C C . THR B 1 203 ? -24.750 1.640 49.136 1.00 22.64 235 THR B C 1
ATOM 4176 O O . THR B 1 203 ? -25.444 1.042 48.305 1.00 22.90 235 THR B O 1
ATOM 4180 N N . SER B 1 204 ? -23.804 1.052 49.872 1.00 20.89 236 SER B N 1
ATOM 4181 C CA . SER B 1 204 ? -23.477 -0.391 49.696 1.00 20.35 236 SER B CA 1
ATOM 4182 C C . SER B 1 204 ? -23.810 -1.224 50.928 1.00 21.95 236 SER B C 1
ATOM 4183 O O . SER B 1 204 ? -24.128 -0.690 51.988 1.00 21.07 236 SER B O 1
ATOM 4186 N N . GLN B 1 205 ? -23.701 -2.547 50.775 1.00 21.18 237 GLN B N 1
ATOM 4187 C CA . GLN B 1 205 ? -23.926 -3.443 51.917 1.00 21.57 237 GLN B CA 1
ATOM 4188 C C . GLN B 1 205 ? -22.892 -3.136 53.012 1.00 20.09 237 GLN B C 1
ATOM 4189 O O . GLN B 1 205 ? -23.192 -3.314 54.211 1.00 21.85 237 GLN B O 1
ATOM 4195 N N . LEU B 1 206 ? -21.699 -2.672 52.667 1.00 20.68 238 LEU B N 1
ATOM 4196 C CA . LEU B 1 206 ? -20.725 -2.378 53.712 1.00 21.97 238 LEU B CA 1
ATOM 4197 C C . LEU B 1 206 ? -21.217 -1.203 54.568 1.00 22.57 238 LEU B C 1
ATOM 4198 O O . LEU B 1 206 ? -20.991 -1.172 55.792 1.00 24.20 238 LEU B O 1
ATOM 4203 N N . HIS B 1 207 ? -21.897 -0.243 53.947 1.00 22.96 239 HIS B N 1
ATOM 4204 C CA . HIS B 1 207 ? -22.418 0.892 54.720 1.00 23.11 239 HIS B CA 1
ATOM 4205 C C . HIS B 1 207 ? -23.473 0.392 55.721 1.00 22.45 239 HIS B C 1
ATOM 4206 O O . HIS B 1 207 ? -23.659 0.970 56.784 1.00 25.22 239 HIS B O 1
ATOM 4213 N N . GLY B 1 208 ? -24.137 -0.704 55.388 1.00 22.23 240 GLY B N 1
ATOM 4214 C CA . GLY B 1 208 ? -25.148 -1.273 56.262 1.00 22.92 240 GLY B CA 1
ATOM 4215 C C . GLY B 1 208 ? -24.612 -1.945 57.517 1.00 23.02 240 GLY B C 1
ATOM 4216 O O . GLY B 1 208 ? -25.387 -2.264 58.412 1.00 23.48 240 GLY B O 1
ATOM 4217 N N . MET B 1 209 ? -23.304 -2.187 57.561 1.00 23.09 241 MET B N 1
ATOM 4218 C CA . MET B 1 209 ? -22.675 -2.831 58.734 1.00 23.01 241 MET B CA 1
ATOM 4219 C C . MET B 1 209 ? -22.459 -1.799 59.868 1.00 22.44 241 MET B C 1
ATOM 4220 O O . MET B 1 209 ? -21.484 -1.040 59.882 1.00 23.99 241 MET B O 1
ATOM 4225 N N . ASP B 1 210 ? -23.345 -1.837 60.857 1.00 24.04 242 ASP B N 1
ATOM 4226 C CA . ASP B 1 210 ? -23.266 -0.948 62.020 1.00 24.29 242 ASP B CA 1
ATOM 4227 C C . ASP B 1 210 ? -21.955 -1.110 62.794 1.00 22.82 242 ASP B C 1
ATOM 4228 O O . ASP B 1 210 ? -21.270 -0.141 63.173 1.00 23.21 242 ASP B O 1
ATOM 4233 N N . LEU B 1 211 ? -21.592 -2.383 63.007 1.00 21.58 243 LEU B N 1
ATOM 4234 C CA . LEU B 1 211 ? -20.450 -2.755 63.810 1.00 19.91 243 LEU B CA 1
ATOM 4235 C C . LEU B 1 211 ? -20.164 -4.229 63.493 1.00 17.86 243 LEU B C 1
ATOM 4236 O O . LEU B 1 211 ? -21.111 -5.006 63.413 1.00 18.91 243 LEU B O 1
ATOM 4241 N N . LEU B 1 212 ? -18.882 -4.541 63.310 1.00 18.24 244 LEU B N 1
ATOM 4242 C CA . LEU B 1 212 ? -18.443 -5.906 63.044 1.00 19.16 244 LEU B CA 1
ATOM 4243 C C . LEU B 1 212 ? -17.795 -6.388 64.338 1.00 17.22 244 LEU B C 1
ATOM 4244 O O . LEU B 1 212 ? -16.733 -5.887 64.762 1.00 18.30 244 LEU B O 1
ATOM 4249 N N . VAL B 1 213 ? -18.447 -7.373 64.963 1.00 18.30 245 VAL B N 1
ATOM 4250 C CA . VAL B 1 213 ? -17.942 -7.964 66.185 1.00 17.75 245 VAL B CA 1
ATOM 4251 C C . VAL B 1 213 ? -17.263 -9.265 65.750 1.00 16.94 245 VAL B C 1
ATOM 4252 O O . VAL B 1 213 ? -17.938 -10.230 65.470 1.00 18.35 245 VAL B O 1
ATOM 4256 N N . LEU B 1 214 ? -15.945 -9.236 65.713 1.00 16.75 246 LEU B N 1
ATOM 4257 C CA . LEU B 1 214 ? -15.189 -10.389 65.253 1.00 17.87 246 LEU B CA 1
ATOM 4258 C C . LEU B 1 214 ? -14.638 -11.191 66.430 1.00 17.48 246 LEU B C 1
ATOM 4259 O O . LEU B 1 214 ? -13.810 -10.690 67.183 1.00 18.23 246 LEU B O 1
ATOM 4264 N N . LEU B 1 215 ? -15.085 -12.457 66.548 1.00 17.22 247 LEU B N 1
ATOM 4265 C CA . LEU B 1 215 ? -14.635 -13.386 67.622 1.00 17.73 247 LEU B CA 1
ATOM 4266 C C . LEU B 1 215 ? -13.512 -14.250 67.061 1.00 16.12 247 LEU B C 1
ATOM 4267 O O . LEU B 1 215 ? -13.689 -14.827 66.003 1.00 15.96 247 LEU B O 1
ATOM 4272 N N . ASP B 1 216 ? -12.387 -14.350 67.756 1.00 16.29 248 ASP B N 1
ATOM 4273 C CA . ASP B 1 216 ? -11.253 -15.142 67.280 1.00 16.81 248 ASP B CA 1
ATOM 4274 C C . ASP B 1 216 ? -10.391 -15.550 68.477 1.00 17.23 248 ASP B C 1
ATOM 4275 O O . ASP B 1 216 ? -10.210 -14.792 69.439 1.00 17.41 248 ASP B O 1
ATOM 4280 N N . LEU B 1 217 ? -9.895 -16.787 68.440 1.00 16.59 249 LEU B N 1
ATOM 4281 C CA . LEU B 1 217 ? -9.024 -17.314 69.494 1.00 16.15 249 LEU B CA 1
ATOM 4282 C C . LEU B 1 217 ? -9.636 -17.294 70.876 1.00 16.68 249 LEU B C 1
ATOM 4283 O O . LEU B 1 217 ? -8.991 -16.922 71.852 1.00 19.60 249 LEU B O 1
ATOM 4288 N N . ILE B 1 218 ? -10.876 -17.735 70.947 1.00 16.59 250 ILE B N 1
ATOM 4289 C CA . ILE B 1 218 ? -11.595 -17.755 72.221 1.00 16.04 250 ILE B CA 1
ATOM 4290 C C . ILE B 1 218 ? -11.777 -19.197 72.691 1.00 17.53 250 ILE B C 1
ATOM 4291 O O . ILE B 1 218 ? -12.027 -20.107 71.898 1.00 17.41 250 ILE B O 1
ATOM 4296 N N . GLY B 1 219 ? -11.609 -19.378 73.993 1.00 18.85 251 GLY B N 1
ATOM 4297 C CA . GLY B 1 219 ? -11.820 -20.704 74.579 1.00 19.47 251 GLY B CA 1
ATOM 4298 C C . GLY B 1 219 ? -10.803 -21.054 75.627 1.00 20.46 251 GLY B C 1
ATOM 4299 O O . GLY B 1 219 ? -11.051 -21.977 76.400 1.00 21.86 251 GLY B O 1
ATOM 4300 N N . ALA B 1 220 ? -9.668 -20.362 75.659 1.00 20.99 252 ALA B N 1
ATOM 4301 C CA . ALA B 1 220 ? -8.633 -20.625 76.667 1.00 23.03 252 ALA B CA 1
ATOM 4302 C C . ALA B 1 220 ? -9.006 -19.905 77.970 1.00 24.73 252 ALA B C 1
ATOM 4303 O O . ALA B 1 220 ? -9.827 -18.993 77.987 1.00 23.69 252 ALA B O 1
ATOM 4305 N N . PRO B 1 221 ? -8.435 -20.346 79.085 1.00 25.87 253 PRO B N 1
ATOM 4306 C CA . PRO B 1 221 ? -8.765 -19.665 80.335 1.00 26.80 253 PRO B CA 1
ATOM 4307 C C . PRO B 1 221 ? -8.105 -18.294 80.439 1.00 27.50 253 PRO B C 1
ATOM 4308 O O . PRO B 1 221 ? -7.097 -17.999 79.791 1.00 27.54 253 PRO B O 1
ATOM 4312 N N . ASN B 1 222 ? -8.698 -17.457 81.274 1.00 28.15 254 ASN B N 1
ATOM 4313 C CA . ASN B 1 222 ? -8.172 -16.126 81.566 1.00 29.80 254 ASN B CA 1
ATOM 4314 C C . ASN B 1 222 ? -7.805 -15.234 80.391 1.00 28.19 254 ASN B C 1
ATOM 4315 O O . ASN B 1 222 ? -6.727 -14.650 80.343 1.00 28.93 254 ASN B O 1
ATOM 4320 N N . PRO B 1 223 ? -8.721 -15.100 79.429 1.00 25.97 255 PRO B N 1
ATOM 4321 C CA . PRO B 1 223 ? -8.438 -14.252 78.278 1.00 27.21 255 PRO B CA 1
ATOM 4322 C C . PRO B 1 223 ? -8.558 -12.796 78.693 1.00 27.02 255 PRO B C 1
ATOM 4323 O O . PRO B 1 223 ? -9.336 -12.470 79.588 1.00 28.59 255 PRO B O 1
ATOM 4327 N N . THR B 1 224 ? -7.774 -11.943 78.056 1.00 27.64 256 THR B N 1
ATOM 4328 C CA . THR B 1 224 ? -7.865 -10.508 78.302 1.00 29.14 256 THR B CA 1
ATOM 4329 C C . THR B 1 224 ? -8.004 -9.863 76.934 1.00 28.41 256 THR B C 1
ATOM 4330 O O . THR B 1 224 ? -7.094 -9.943 76.118 1.00 28.66 256 THR B O 1
ATOM 4334 N N . PHE B 1 225 ? -9.157 -9.241 76.692 1.00 28.66 257 PHE B N 1
ATOM 4335 C CA . PHE B 1 225 ? -9.437 -8.565 75.417 1.00 29.84 257 PHE B CA 1
ATOM 4336 C C . PHE B 1 225 ? -9.159 -7.077 75.502 1.00 31.45 257 PHE B C 1
ATOM 4337 O O . PHE B 1 225 ? -9.766 -6.395 76.334 1.00 33.73 257 PHE B O 1
ATOM 4345 N N . PRO B 1 226 ? -8.279 -6.559 74.634 1.00 32.03 258 PRO B N 1
ATOM 4346 C CA . PRO B 1 226 ? -7.948 -5.125 74.623 1.00 33.55 258 PRO B CA 1
ATOM 4347 C C . PRO B 1 226 ? -9.060 -4.319 73.953 1.00 33.80 258 PRO B C 1
ATOM 4348 O O . PRO B 1 226 ? -9.866 -4.849 73.187 1.00 32.21 258 PRO B O 1
ATOM 4352 N N . ASN B 1 227 ? -9.082 -3.020 74.249 1.00 33.64 259 ASN B N 1
ATOM 4353 C CA . ASN B 1 227 ? -10.036 -2.102 73.633 1.00 33.44 259 ASN B CA 1
ATOM 4354 C C . ASN B 1 227 ? -9.196 -1.558 72.477 1.00 33.28 259 ASN B C 1
ATOM 4355 O O . ASN B 1 227 ? -8.442 -0.594 72.637 1.00 35.95 259 ASN B O 1
ATOM 4360 N N . PHE B 1 228 ? -9.341 -2.157 71.303 1.00 30.80 260 PHE B N 1
ATOM 4361 C CA . PHE B 1 228 ? -8.539 -1.781 70.148 1.00 29.37 260 PHE B CA 1
ATOM 4362 C C . PHE B 1 228 ? -8.767 -0.469 69.403 1.00 28.75 260 PHE B C 1
ATOM 4363 O O . PHE B 1 228 ? -7.808 0.155 68.931 1.00 30.10 260 PHE B O 1
ATOM 4371 N N . PHE B 1 229 ? -10.022 -0.074 69.267 1.00 26.84 261 PHE B N 1
ATOM 4372 C CA . PHE B 1 229 ? -10.338 1.074 68.446 1.00 28.08 261 PHE B CA 1
ATOM 4373 C C . PHE B 1 229 ? -11.107 2.187 69.106 1.00 29.05 261 PHE B C 1
ATOM 4374 O O . PHE B 1 229 ? -12.194 1.975 69.639 1.00 28.46 261 PHE B O 1
ATOM 4382 N N . PRO B 1 230 ? -10.571 3.416 69.011 1.00 30.00 262 PRO B N 1
ATOM 4383 C CA . PRO B 1 230 ? -11.246 4.554 69.616 1.00 31.07 262 PRO B CA 1
ATOM 4384 C C . PRO B 1 230 ? -12.688 4.636 69.136 1.00 30.11 262 PRO B C 1
ATOM 4385 O O . PRO B 1 230 ? -13.578 4.975 69.909 1.00 30.97 262 PRO B O 1
ATOM 4389 N N . ASN B 1 231 ? -12.941 4.308 67.870 1.00 29.61 263 ASN B N 1
ATOM 4390 C CA . ASN B 1 231 ? -14.311 4.424 67.367 1.00 29.61 263 ASN B CA 1
ATOM 4391 C C . ASN B 1 231 ? -15.347 3.347 67.746 1.00 30.14 263 ASN B C 1
ATOM 4392 O O . ASN B 1 231 ? -16.503 3.416 67.330 1.00 32.56 263 ASN B O 1
ATOM 4397 N N . SER B 1 232 ? -14.947 2.352 68.528 1.00 27.56 264 SER B N 1
ATOM 4398 C CA . SER B 1 232 ? -15.904 1.366 69.002 1.00 26.93 264 SER B CA 1
ATOM 4399 C C . SER B 1 232 ? -15.734 1.240 70.523 1.00 27.46 264 SER B C 1
ATOM 4400 O O . SER B 1 232 ? -16.359 0.389 71.153 1.00 27.20 264 SER B O 1
ATOM 4403 N N . ALA B 1 233 ? -14.899 2.106 71.103 1.00 26.94 265 ALA B N 1
ATOM 4404 C CA . ALA B 1 233 ? -14.657 2.104 72.554 1.00 28.23 265 ALA B CA 1
ATOM 4405 C C . ALA B 1 233 ? -15.927 2.095 73.397 1.00 28.63 265 ALA B C 1
ATOM 4406 O O . ALA B 1 233 ? -15.965 1.426 74.439 1.00 27.76 265 ALA B O 1
ATOM 4408 N N . ARG B 1 234 ? -16.977 2.804 72.974 1.00 28.61 266 ARG B N 1
ATOM 4409 C CA . ARG B 1 234 ? -18.211 2.813 73.765 1.00 28.44 266 ARG B CA 1
ATOM 4410 C C . ARG B 1 234 ? -18.916 1.459 73.800 1.00 29.88 266 ARG B C 1
ATOM 4411 O O . ARG B 1 234 ? -19.599 1.119 74.765 1.00 28.54 266 ARG B O 1
ATOM 4419 N N . TRP B 1 235 ? -18.728 0.657 72.755 1.00 26.70 267 TRP B N 1
ATOM 4420 C CA . TRP B 1 235 ? -19.355 -0.654 72.746 1.00 26.73 267 TRP B CA 1
ATOM 4421 C C . TRP B 1 235 ? -18.481 -1.612 73.553 1.00 25.21 267 TRP B C 1
ATOM 4422 O O . TRP B 1 235 ? -19.009 -2.574 74.151 1.00 25.58 267 TRP B O 1
ATOM 4433 N N . PHE B 1 236 ? -17.177 -1.347 73.590 1.00 25.96 268 PHE B N 1
ATOM 4434 C CA . PHE B 1 236 ? -16.261 -2.157 74.403 1.00 27.45 268 PHE B CA 1
ATOM 4435 C C . PHE B 1 236 ? -16.648 -1.892 75.866 1.00 28.91 268 PHE B C 1
ATOM 4436 O O . PHE B 1 236 ? -16.654 -2.799 76.700 1.00 28.76 268 PHE B O 1
ATOM 4444 N N . GLU B 1 237 ? -16.989 -0.636 76.160 1.00 28.98 269 GLU B N 1
ATOM 4445 C CA . GLU B 1 237 ? -17.398 -0.254 77.518 1.00 30.71 269 GLU B CA 1
ATOM 4446 C C . GLU B 1 237 ? -18.676 -0.958 77.932 1.00 30.01 269 GLU B C 1
ATOM 4447 O O . GLU B 1 237 ? -18.885 -1.255 79.120 1.00 30.84 269 GLU B O 1
ATOM 4453 N N . ARG B 1 238 ? -19.551 -1.219 76.972 1.00 28.59 270 ARG B N 1
ATOM 4454 C CA . ARG B 1 238 ? -20.768 -1.947 77.254 1.00 28.89 270 ARG B CA 1
ATOM 4455 C C . ARG B 1 238 ? -20.393 -3.397 77.635 1.00 29.85 270 ARG B C 1
ATOM 4456 O O . ARG B 1 238 ? -20.943 -3.952 78.591 1.00 28.09 270 ARG B O 1
ATOM 4464 N N . LEU B 1 239 ? -19.456 -4.012 76.907 1.00 28.39 271 LEU B N 1
ATOM 4465 C CA . LEU B 1 239 ? -19.040 -5.376 77.270 1.00 28.67 271 LEU B CA 1
ATOM 4466 C C . LEU B 1 239 ? -18.567 -5.423 78.728 1.00 29.49 271 LEU B C 1
ATOM 4467 O O . LEU B 1 239 ? -18.978 -6.310 79.483 1.00 30.12 271 LEU B O 1
ATOM 4472 N N . GLN B 1 240 ? -17.718 -4.476 79.117 1.00 29.24 272 GLN B N 1
ATOM 4473 C CA . GLN B 1 240 ? -17.216 -4.382 80.491 1.00 31.84 272 GLN B CA 1
ATOM 4474 C C . GLN B 1 240 ? -18.383 -4.269 81.463 1.00 32.36 272 GLN B C 1
ATOM 4475 O O . GLN B 1 240 ? -18.464 -5.001 82.456 1.00 30.85 272 GLN B O 1
ATOM 4481 N N . ALA B 1 241 ? -19.301 -3.344 81.181 1.00 31.96 273 ALA B N 1
ATOM 4482 C CA . ALA B 1 241 ? -20.439 -3.139 82.067 1.00 31.86 273 ALA B CA 1
ATOM 4483 C C . ALA B 1 241 ? -21.288 -4.393 82.221 1.00 32.30 273 ALA B C 1
ATOM 4484 O O . ALA B 1 241 ? -21.754 -4.691 83.316 1.00 33.75 273 ALA B O 1
ATOM 4486 N N . ILE B 1 242 ? -21.502 -5.119 81.126 1.00 30.30 274 ILE B N 1
ATOM 4487 C CA . ILE B 1 242 ? -22.289 -6.340 81.147 1.00 28.68 274 ILE B CA 1
ATOM 4488 C C . ILE B 1 242 ? -21.554 -7.410 81.951 1.00 28.90 274 ILE B C 1
ATOM 4489 O O . ILE B 1 242 ? -22.177 -8.130 82.744 1.00 29.45 274 ILE B O 1
ATOM 4494 N N . GLU B 1 243 ? -20.245 -7.514 81.744 1.00 29.29 275 GLU B N 1
ATOM 4495 C CA . GLU B 1 243 ? -19.446 -8.498 82.469 1.00 29.23 275 GLU B CA 1
ATOM 4496 C C . GLU B 1 243 ? -19.531 -8.210 83.972 1.00 31.38 275 GLU B C 1
ATOM 4497 O O . GLU B 1 243 ? -19.806 -9.108 84.765 1.00 30.22 275 GLU B O 1
ATOM 4503 N N . HIS B 1 244 ? -19.332 -6.944 84.340 1.00 31.95 276 HIS B N 1
ATOM 4504 C CA . HIS B 1 244 ? -19.353 -6.535 85.742 1.00 34.11 276 HIS B CA 1
ATOM 4505 C C . HIS B 1 244 ? -20.679 -6.857 86.407 1.00 33.75 276 HIS B C 1
ATOM 4506 O O . HIS B 1 244 ? -20.728 -7.447 87.492 1.00 34.82 276 HIS B O 1
ATOM 4513 N N . GLU B 1 245 ? -21.762 -6.476 85.760 1.00 33.77 277 GLU B N 1
ATOM 4514 C CA . GLU B 1 245 ? -23.073 -6.708 86.314 1.00 34.32 277 GLU B CA 1
ATOM 4515 C C . GLU B 1 245 ? -23.437 -8.182 86.400 1.00 34.86 277 GLU B C 1
ATOM 4516 O O . GLU B 1 245 ? -24.102 -8.611 87.349 1.00 34.04 277 GLU B O 1
ATOM 4522 N N . LEU B 1 246 ? -23.010 -8.979 85.421 1.00 32.13 278 LEU B N 1
ATOM 4523 C CA . LEU B 1 246 ? -23.324 -10.406 85.493 1.00 32.02 278 LEU B CA 1
ATOM 4524 C C . LEU B 1 246 ? -22.518 -11.001 86.659 1.00 31.45 278 LEU B C 1
ATOM 4525 O O . LEU B 1 246 ? -22.979 -11.915 87.332 1.00 33.22 278 LEU B O 1
ATOM 4530 N N . HIS B 1 247 ? -21.312 -10.495 86.884 1.00 32.32 279 HIS B N 1
ATOM 4531 C CA . HIS B 1 247 ? -20.498 -10.980 87.984 1.00 33.80 279 HIS B CA 1
ATOM 4532 C C . HIS B 1 247 ? -21.210 -10.639 89.299 1.00 35.19 279 HIS B C 1
ATOM 4533 O O . HIS B 1 247 ? -21.424 -11.513 90.146 1.00 34.06 279 HIS B O 1
ATOM 4540 N N . GLU B 1 248 ? -21.606 -9.375 89.442 1.00 35.96 280 GLU B N 1
ATOM 4541 C CA . GLU B 1 248 ? -22.271 -8.917 90.667 1.00 37.06 280 GLU B CA 1
ATOM 4542 C C . GLU B 1 248 ? -23.562 -9.653 90.984 1.00 36.65 280 GLU B C 1
ATOM 4543 O O . GLU B 1 248 ? -23.877 -9.874 92.168 1.00 38.10 280 GLU B O 1
ATOM 4549 N N . LEU B 1 249 ? -24.318 -10.016 89.955 1.00 35.41 281 LEU B N 1
ATOM 4550 C CA . LEU B 1 249 ? -25.573 -10.740 90.119 1.00 33.75 281 LEU B CA 1
ATOM 4551 C C . LEU B 1 249 ? -25.387 -12.256 90.329 1.00 34.44 281 LEU B C 1
ATOM 4552 O O . LEU B 1 249 ? -26.368 -13.008 90.333 1.00 34.39 281 LEU B O 1
ATOM 4557 N N . GLY B 1 250 ? -24.136 -12.684 90.478 1.00 34.14 282 GLY B N 1
ATOM 4558 C CA . GLY B 1 250 ? -23.824 -14.095 90.666 1.00 34.91 282 GLY B CA 1
ATOM 4559 C C . GLY B 1 250 ? -24.158 -14.988 89.478 1.00 35.60 282 GLY B C 1
ATOM 4560 O O . GLY B 1 250 ? -24.389 -16.200 89.631 1.00 35.33 282 GLY B O 1
ATOM 4561 N N . LEU B 1 251 ? -24.153 -14.405 88.277 1.00 34.79 283 LEU B N 1
ATOM 4562 C CA . LEU B 1 251 ? -24.497 -15.155 87.074 1.00 34.45 283 LEU B CA 1
ATOM 4563 C C . LEU B 1 251 ? -23.300 -15.677 86.253 1.00 33.04 283 LEU B C 1
ATOM 4564 O O . LEU B 1 251 ? -23.498 -16.316 85.237 1.00 33.47 283 LEU B O 1
ATOM 4569 N N . LEU B 1 252 ? -22.077 -15.413 86.698 1.00 32.05 284 LEU B N 1
ATOM 4570 C CA . LEU B 1 252 ? -20.878 -15.919 86.016 1.00 33.32 284 LEU B CA 1
ATOM 4571 C C . LEU B 1 252 ? -20.218 -17.019 86.884 1.00 34.54 284 LEU B C 1
ATOM 4572 O O . LEU B 1 252 ? -20.340 -17.006 88.118 1.00 35.13 284 LEU B O 1
ATOM 4577 N N . LYS B 1 253 ? -19.520 -17.962 86.253 1.00 34.71 285 LYS B N 1
ATOM 4578 C CA . LYS B 1 253 ? -18.852 -19.047 86.986 1.00 34.98 285 LYS B CA 1
ATOM 4579 C C . LYS B 1 253 ? -17.323 -18.916 86.989 1.00 35.61 285 LYS B C 1
ATOM 4580 O O . LYS B 1 253 ? -16.728 -18.510 85.991 1.00 34.11 285 LYS B O 1
ATOM 4586 N N . ASP B 1 254 ? -16.686 -19.262 88.112 1.00 35.44 286 ASP B N 1
ATOM 4587 C CA . ASP B 1 254 ? -15.230 -19.179 88.248 1.00 36.11 286 ASP B CA 1
ATOM 4588 C C . ASP B 1 254 ? -14.720 -17.838 87.731 1.00 36.42 286 ASP B C 1
ATOM 4589 O O . ASP B 1 254 ? -13.690 -17.764 87.059 1.00 35.61 286 ASP B O 1
ATOM 4594 N N . HIS B 1 255 ? -15.427 -16.768 88.063 1.00 34.65 287 HIS B N 1
ATOM 4595 C CA . HIS B 1 255 ? -15.039 -15.458 87.572 1.00 36.42 287 HIS B CA 1
ATOM 4596 C C . HIS B 1 255 ? -14.661 -14.475 88.671 1.00 37.03 287 HIS B C 1
ATOM 4597 O O . HIS B 1 255 ? -15.382 -14.344 89.655 1.00 37.51 287 HIS B O 1
ATOM 4604 N N . SER B 1 256 ? -13.527 -13.797 88.503 1.00 38.27 288 SER B N 1
ATOM 4605 C CA . SER B 1 256 ? -13.082 -12.811 89.491 1.00 40.48 288 SER B CA 1
ATOM 4606 C C . SER B 1 256 ? -12.910 -11.462 88.807 1.00 42.28 288 SER B C 1
ATOM 4607 O O . SER B 1 256 ? -12.465 -11.389 87.655 1.00 41.45 288 SER B O 1
ATOM 4610 N N . LEU B 1 257 ? -13.284 -10.387 89.502 1.00 43.29 289 LEU B N 1
ATOM 4611 C CA . LEU B 1 257 ? -13.141 -9.065 88.917 1.00 44.40 289 LEU B CA 1
ATOM 4612 C C . LEU B 1 257 ? -11.676 -8.717 88.664 1.00 45.10 289 LEU B C 1
ATOM 4613 O O . LEU B 1 257 ? -11.368 -7.947 87.752 1.00 46.26 289 LEU B O 1
ATOM 4618 N N . GLU B 1 258 ? -10.771 -9.302 89.444 1.00 45.08 290 GLU B N 1
ATOM 4619 C CA . GLU B 1 258 ? -9.338 -9.063 89.269 1.00 45.53 290 GLU B CA 1
ATOM 4620 C C . GLU B 1 258 ? -8.879 -9.768 87.988 1.00 44.61 290 GLU B C 1
ATOM 4621 O O . GLU B 1 258 ? -7.827 -9.456 87.424 1.00 45.35 290 GLU B O 1
ATOM 4627 N N . GLY B 1 259 ? -9.675 -10.732 87.545 1.00 42.50 291 GLY B N 1
ATOM 4628 C CA . GLY B 1 259 ? -9.339 -11.471 86.344 1.00 40.42 291 GLY B CA 1
ATOM 4629 C C . GLY B 1 259 ? -10.388 -11.273 85.265 1.00 38.78 291 GLY B C 1
ATOM 4630 O O . GLY B 1 259 ? -10.625 -12.174 84.460 1.00 37.59 291 GLY B O 1
ATOM 4631 N N . ARG B 1 260 ? -11.014 -10.099 85.237 1.00 36.89 292 ARG B N 1
ATOM 4632 C CA . ARG B 1 260 ? -12.038 -9.834 84.234 1.00 36.11 292 ARG B CA 1
ATOM 4633 C C . ARG B 1 260 ? -11.477 -9.911 82.813 1.00 33.31 292 ARG B C 1
ATOM 4634 O O . ARG B 1 260 ? -10.289 -9.688 82.575 1.00 33.36 292 ARG B O 1
ATOM 4642 N N . TYR B 1 261 ? -12.356 -10.252 81.884 1.00 32.37 293 TYR B N 1
ATOM 4643 C CA . TYR B 1 261 ? -11.980 -10.397 80.479 1.00 30.25 293 TYR B CA 1
ATOM 4644 C C . TYR B 1 261 ? -11.801 -9.070 79.754 1.00 30.72 293 TYR B C 1
ATOM 4645 O O . TYR B 1 261 ? -10.905 -8.926 78.927 1.00 29.68 293 TYR B O 1
ATOM 4654 N N . PHE B 1 262 ? -12.631 -8.089 80.078 1.00 31.35 294 PHE B N 1
ATOM 4655 C CA . PHE B 1 262 ? -12.542 -6.806 79.400 1.00 34.34 294 PHE B CA 1
ATOM 4656 C C . PHE B 1 262 ? -11.877 -5.749 80.253 1.00 37.18 294 PHE B C 1
ATOM 4657 O O . PHE B 1 262 ? -12.498 -5.091 81.091 1.00 36.48 294 PHE B O 1
ATOM 4665 N N . GLN B 1 263 ? -10.580 -5.628 80.001 1.00 41.33 295 GLN B N 1
ATOM 4666 C CA . GLN B 1 263 ? -9.662 -4.735 80.690 1.00 46.48 295 GLN B CA 1
ATOM 4667 C C . GLN B 1 263 ? -9.627 -3.315 80.149 1.00 48.55 295 GLN B C 1
ATOM 4668 O O . GLN B 1 263 ? -9.603 -3.109 78.940 1.00 49.09 295 GLN B O 1
ATOM 4674 N N . ASN B 1 264 ? -9.575 -2.346 81.058 1.00 51.60 296 ASN B N 1
ATOM 4675 C CA . ASN B 1 264 ? -9.510 -0.936 80.686 1.00 54.38 296 ASN B CA 1
ATOM 4676 C C . ASN B 1 264 ? -8.144 -0.699 80.035 1.00 55.69 296 ASN B C 1
ATOM 4677 O O . ASN B 1 264 ? -7.302 -0.010 80.616 1.00 56.49 296 ASN B O 1
ATOM 4682 N N . TYR B 1 265 ? -7.905 -1.243 78.844 1.00 56.69 297 TYR B N 1
ATOM 4683 C CA . TYR B 1 265 ? -6.596 -1.053 78.230 1.00 57.96 297 TYR B CA 1
ATOM 4684 C C . TYR B 1 265 ? -6.569 -0.999 76.698 1.00 58.00 297 TYR B C 1
ATOM 4685 O O . TYR B 1 265 ? -7.244 -1.765 76.011 1.00 57.76 297 TYR B O 1
ATOM 4694 N N . SER B 1 266 ? -5.782 -0.063 76.176 1.00 58.05 298 SER B N 1
ATOM 4695 C CA . SER B 1 266 ? -5.674 0.138 74.738 1.00 58.02 298 SER B CA 1
ATOM 4696 C C . SER B 1 266 ? -4.528 -0.615 74.090 1.00 57.47 298 SER B C 1
ATOM 4697 O O . SER B 1 266 ? -3.583 -1.039 74.749 1.00 57.83 298 SER B O 1
ATOM 4700 N N . TYR B 1 267 ? -4.634 -0.755 72.774 1.00 56.91 299 TYR B N 1
ATOM 4701 C CA . TYR B 1 267 ? -3.656 -1.452 71.953 1.00 55.63 299 TYR B CA 1
ATOM 4702 C C . TYR B 1 267 ? -3.461 -0.555 70.720 1.00 55.21 299 TYR B C 1
ATOM 4703 O O . TYR B 1 267 ? -4.354 -0.441 69.873 1.00 55.26 299 TYR B O 1
ATOM 4712 N N . GLY B 1 268 ? -2.293 0.085 70.646 1.00 54.65 300 GLY B N 1
ATOM 4713 C CA . GLY B 1 268 ? -1.965 1.010 69.569 1.00 53.01 300 GLY B CA 1
ATOM 4714 C C . GLY B 1 268 ? -2.177 0.591 68.129 1.00 52.02 300 GLY B C 1
ATOM 4715 O O . GLY B 1 268 ? -2.751 1.338 67.334 1.00 51.98 300 GLY B O 1
ATOM 4716 N N . GLY B 1 269 ? -1.687 -0.592 67.782 1.00 50.88 301 GLY B N 1
ATOM 4717 C CA . GLY B 1 269 ? -1.847 -1.074 66.427 1.00 48.10 301 GLY B CA 1
ATOM 4718 C C . GLY B 1 269 ? -3.007 -2.043 66.298 1.00 46.20 301 GLY B C 1
ATOM 4719 O O . GLY B 1 269 ? -3.978 -2.043 67.067 1.00 45.86 301 GLY B O 1
ATOM 4720 N N . VAL B 1 270 ? -2.913 -2.891 65.296 1.00 44.46 302 VAL B N 1
ATOM 4721 C CA . VAL B 1 270 ? -3.975 -3.839 65.100 1.00 40.09 302 VAL B CA 1
ATOM 4722 C C . VAL B 1 270 ? -3.311 -5.198 65.055 1.00 36.77 302 VAL B C 1
ATOM 4723 O O . VAL B 1 270 ? -2.091 -5.322 64.966 1.00 35.03 302 VAL B O 1
ATOM 4727 N N . ILE B 1 271 ? -4.133 -6.222 65.159 1.00 33.59 303 ILE B N 1
ATOM 4728 C CA . ILE B 1 271 ? -3.649 -7.576 65.071 1.00 30.71 303 ILE B CA 1
ATOM 4729 C C . ILE B 1 271 ? -4.337 -7.968 63.779 1.00 28.93 303 ILE B C 1
ATOM 4730 O O . ILE B 1 271 ? -5.567 -7.986 63.748 1.00 31.13 303 ILE B O 1
ATOM 4735 N N . GLN B 1 272 ? -3.565 -8.236 62.722 1.00 26.35 304 GLN B N 1
ATOM 4736 C CA . GLN B 1 272 ? -4.124 -8.609 61.414 1.00 24.76 304 GLN B CA 1
ATOM 4737 C C . GLN B 1 272 ? -5.142 -9.753 61.584 1.00 23.10 304 GLN B C 1
ATOM 4738 O O . GLN B 1 272 ? -4.838 -10.746 62.235 1.00 23.32 304 GLN B O 1
ATOM 4744 N N . ASP B 1 273 ? -6.327 -9.592 61.016 1.00 20.01 305 ASP B N 1
ATOM 4745 C CA . ASP B 1 273 ? -7.367 -10.622 61.132 1.00 18.59 305 ASP B CA 1
ATOM 4746 C C . ASP B 1 273 ? -8.452 -10.304 60.114 1.00 19.06 305 ASP B C 1
ATOM 4747 O O . ASP B 1 273 ? -8.313 -9.353 59.322 1.00 19.01 305 ASP B O 1
ATOM 4752 N N . ASP B 1 274 ? -9.536 -11.083 60.109 1.00 17.42 306 ASP B N 1
ATOM 4753 C CA . ASP B 1 274 ? -10.619 -10.902 59.131 1.00 16.17 306 ASP B CA 1
ATOM 4754 C C . ASP B 1 274 ? -11.321 -9.531 59.125 1.00 16.62 306 ASP B C 1
ATOM 4755 O O . ASP B 1 274 ? -12.031 -9.225 58.185 1.00 17.44 306 ASP B O 1
ATOM 4760 N N . HIS B 1 275 ? -11.142 -8.747 60.176 1.00 16.78 307 HIS B N 1
ATOM 4761 C CA . HIS B 1 275 ? -11.811 -7.451 60.204 1.00 17.88 307 HIS B CA 1
ATOM 4762 C C . HIS B 1 275 ? -11.080 -6.433 59.336 1.00 19.35 307 HIS B C 1
ATOM 4763 O O . HIS B 1 275 ? -11.688 -5.408 58.962 1.00 19.75 307 HIS B O 1
ATOM 4770 N N . ILE B 1 276 ? -9.809 -6.684 59.035 1.00 18.99 308 ILE B N 1
ATOM 4771 C CA . ILE B 1 276 ? -8.979 -5.695 58.288 1.00 20.04 308 ILE B CA 1
ATOM 4772 C C . ILE B 1 276 ? -9.581 -5.178 56.971 1.00 22.05 308 ILE B C 1
ATOM 4773 O O . ILE B 1 276 ? -9.635 -3.955 56.749 1.00 21.06 308 ILE B O 1
ATOM 4778 N N . PRO B 1 277 ? -10.086 -6.056 56.099 1.00 20.75 309 PRO B N 1
ATOM 4779 C CA . PRO B 1 277 ? -10.671 -5.558 54.836 1.00 19.91 309 PRO B CA 1
ATOM 4780 C C . PRO B 1 277 ? -11.902 -4.690 55.059 1.00 20.91 309 PRO B C 1
ATOM 4781 O O . PRO B 1 277 ? -12.292 -3.875 54.187 1.00 22.56 309 PRO B O 1
ATOM 4785 N N . PHE B 1 278 ? -12.541 -4.855 56.212 1.00 19.44 310 PHE B N 1
ATOM 4786 C CA . PHE B 1 278 ? -13.718 -4.062 56.543 1.00 21.54 310 PHE B CA 1
ATOM 4787 C C . PHE B 1 278 ? -13.294 -2.770 57.233 1.00 22.73 310 PHE B C 1
ATOM 4788 O O . PHE B 1 278 ? -13.801 -1.668 56.913 1.00 23.34 310 PHE B O 1
ATOM 4796 N N . LEU B 1 279 ? -12.347 -2.906 58.154 1.00 23.41 311 LEU B N 1
ATOM 4797 C CA . LEU B 1 279 ? -11.810 -1.777 58.911 1.00 24.12 311 LEU B CA 1
ATOM 4798 C C . LEU B 1 279 ? -11.273 -0.742 57.926 1.00 25.23 311 LEU B C 1
ATOM 4799 O O . LEU B 1 279 ? -11.565 0.465 58.064 1.00 25.11 311 LEU B O 1
ATOM 4804 N N . ARG B 1 280 ? -10.510 -1.206 56.937 1.00 25.76 312 ARG B N 1
ATOM 4805 C CA . ARG B 1 280 ? -9.888 -0.285 55.980 1.00 26.54 312 ARG B CA 1
ATOM 4806 C C . ARG B 1 280 ? -10.866 0.459 55.099 1.00 26.86 312 ARG B C 1
ATOM 4807 O O . ARG B 1 280 ? -10.464 1.426 54.427 1.00 27.51 312 ARG B O 1
ATOM 4815 N N . ARG B 1 281 ? -12.131 0.055 55.122 1.00 24.10 313 ARG B N 1
ATOM 4816 C CA . ARG B 1 281 ? -13.174 0.677 54.340 1.00 24.72 313 ARG B CA 1
ATOM 4817 C C . ARG B 1 281 ? -14.134 1.447 55.220 1.00 24.45 313 ARG B C 1
ATOM 4818 O O . ARG B 1 281 ? -15.185 1.892 54.775 1.00 26.29 313 ARG B O 1
ATOM 4826 N N . GLY B 1 282 ? -13.766 1.572 56.490 1.00 26.53 314 GLY B N 1
ATOM 4827 C CA . GLY B 1 282 ? -14.579 2.359 57.400 1.00 26.21 314 GLY B CA 1
ATOM 4828 C C . GLY B 1 282 ? -15.576 1.656 58.296 1.00 25.62 314 GLY B C 1
ATOM 4829 O O . GLY B 1 282 ? -16.282 2.309 59.042 1.00 24.90 314 GLY B O 1
ATOM 4830 N N . VAL B 1 283 ? -15.647 0.327 58.247 1.00 24.04 315 VAL B N 1
ATOM 4831 C CA . VAL B 1 283 ? -16.604 -0.372 59.105 1.00 21.96 315 VAL B CA 1
ATOM 4832 C C . VAL B 1 283 ? -16.109 -0.373 60.565 1.00 19.64 315 VAL B C 1
ATOM 4833 O O . VAL B 1 283 ? -14.942 -0.623 60.822 1.00 21.92 315 VAL B O 1
ATOM 4837 N N . PRO B 1 284 ? -16.979 -0.003 61.518 1.00 20.58 316 PRO B N 1
ATOM 4838 C CA . PRO B 1 284 ? -16.538 -0.003 62.920 1.00 20.87 316 PRO B CA 1
ATOM 4839 C C . PRO B 1 284 ? -16.357 -1.453 63.350 1.00 19.73 316 PRO B C 1
ATOM 4840 O O . PRO B 1 284 ? -17.196 -2.285 63.028 1.00 21.12 316 PRO B O 1
ATOM 4844 N N . VAL B 1 285 ? -15.311 -1.692 64.106 1.00 19.61 317 VAL B N 1
ATOM 4845 C CA . VAL B 1 285 ? -15.006 -3.072 64.526 1.00 19.96 317 VAL B CA 1
ATOM 4846 C C . VAL B 1 285 ? -14.819 -3.212 66.029 1.00 20.72 317 VAL B C 1
ATOM 4847 O O . VAL B 1 285 ? -14.141 -2.399 66.664 1.00 21.38 317 VAL B O 1
ATOM 4851 N N . LEU B 1 286 ? -15.407 -4.264 66.588 1.00 21.51 318 LEU B N 1
ATOM 4852 C CA . LEU B 1 286 ? -15.203 -4.604 67.989 1.00 22.04 318 LEU B CA 1
ATOM 4853 C C . LEU B 1 286 ? -14.453 -5.953 67.811 1.00 20.86 318 LEU B C 1
ATOM 4854 O O . LEU B 1 286 ? -15.072 -6.955 67.476 1.00 22.08 318 LEU B O 1
ATOM 4859 N N . HIS B 1 287 ? -13.135 -5.954 67.996 1.00 20.84 319 HIS B N 1
ATOM 4860 C CA . HIS B 1 287 ? -12.318 -7.159 67.758 1.00 19.74 319 HIS B CA 1
ATOM 4861 C C . HIS B 1 287 ? -12.133 -7.965 69.015 1.00 20.10 319 HIS B C 1
ATOM 4862 O O . HIS B 1 287 ? -11.292 -7.647 69.842 1.00 22.57 319 HIS B O 1
ATOM 4869 N N . LEU B 1 288 ? -12.924 -9.024 69.136 1.00 19.36 320 LEU B N 1
ATOM 4870 C CA . LEU B 1 288 ? -12.855 -9.867 70.331 1.00 18.45 320 LEU B CA 1
ATOM 4871 C C . LEU B 1 288 ? -11.829 -10.990 70.129 1.00 18.75 320 LEU B C 1
ATOM 4872 O O . LEU B 1 288 ? -12.190 -12.171 69.912 1.00 19.92 320 LEU B O 1
ATOM 4877 N N . ILE B 1 289 ? -10.566 -10.591 70.182 1.00 18.49 321 ILE B N 1
ATOM 4878 C CA . ILE B 1 289 ? -9.434 -11.488 70.098 1.00 19.31 321 ILE B CA 1
ATOM 4879 C C . ILE B 1 289 ? -8.592 -11.149 71.324 1.00 22.18 321 ILE B C 1
ATOM 4880 O O . ILE B 1 289 ? -8.403 -9.975 71.659 1.00 22.37 321 ILE B O 1
ATOM 4885 N N . PRO B 1 290 ? -8.126 -12.164 72.058 1.00 20.14 322 PRO B N 1
ATOM 4886 C CA . PRO B 1 290 ? -7.319 -11.863 73.250 1.00 21.60 322 PRO B CA 1
ATOM 4887 C C . PRO B 1 290 ? -5.856 -11.542 72.973 1.00 23.40 322 PRO B C 1
ATOM 4888 O O . PRO B 1 290 ? -5.275 -11.942 71.961 1.00 23.15 322 PRO B O 1
ATOM 4892 N N . SER B 1 291 ? -5.256 -10.778 73.884 1.00 23.72 323 SER B N 1
ATOM 4893 C CA . SER B 1 291 ? -3.838 -10.508 73.781 1.00 27.75 323 SER B CA 1
ATOM 4894 C C . SER B 1 291 ? -3.408 -10.629 75.237 1.00 28.09 323 SER B C 1
ATOM 4895 O O . SER B 1 291 ? -3.901 -9.887 76.096 1.00 29.55 323 SER B O 1
ATOM 4898 N N . PRO B 1 292 ? -2.509 -11.583 75.540 1.00 26.96 324 PRO B N 1
ATOM 4899 C CA . PRO B 1 292 ? -1.873 -12.538 74.629 1.00 25.52 324 PRO B CA 1
ATOM 4900 C C . PRO B 1 292 ? -2.825 -13.571 74.028 1.00 23.36 324 PRO B C 1
ATOM 4901 O O . PRO B 1 292 ? -3.917 -13.801 74.523 1.00 22.83 324 PRO B O 1
ATOM 4905 N N . PHE B 1 293 ? -2.361 -14.185 72.962 1.00 21.86 325 PHE B N 1
ATOM 4906 C CA . PHE B 1 293 ? -3.132 -15.248 72.323 1.00 22.67 325 PHE B CA 1
ATOM 4907 C C . PHE B 1 293 ? -3.038 -16.450 73.268 1.00 22.46 325 PHE B C 1
ATOM 4908 O O . PHE B 1 293 ? -2.190 -16.503 74.158 1.00 22.52 325 PHE B O 1
ATOM 4916 N N . PRO B 1 294 ? -3.908 -17.451 73.072 1.00 20.25 326 PRO B N 1
ATOM 4917 C CA . PRO B 1 294 ? -3.875 -18.659 73.915 1.00 20.33 326 PRO B CA 1
ATOM 4918 C C . PRO B 1 294 ? -2.473 -19.291 73.863 1.00 20.30 326 PRO B C 1
ATOM 4919 O O . PRO B 1 294 ? -1.780 -19.252 72.840 1.00 20.54 326 PRO B O 1
ATOM 4923 N N . GLU B 1 295 ? -2.030 -19.895 74.964 1.00 21.78 327 GLU B N 1
ATOM 4924 C CA . GLU B 1 295 ? -0.720 -20.520 74.974 1.00 23.11 327 GLU B CA 1
ATOM 4925 C C . GLU B 1 295 ? -0.564 -21.583 73.901 1.00 22.71 327 GLU B C 1
ATOM 4926 O O . GLU B 1 295 ? 0.532 -21.784 73.371 1.00 23.05 327 GLU B O 1
ATOM 4932 N N . VAL B 1 296 ? -1.669 -22.271 73.585 1.00 22.00 328 VAL B N 1
ATOM 4933 C CA . VAL B 1 296 ? -1.640 -23.329 72.575 1.00 21.21 328 VAL B CA 1
ATOM 4934 C C . VAL B 1 296 ? -1.776 -22.848 71.120 1.00 21.05 328 VAL B C 1
ATOM 4935 O O . VAL B 1 296 ? -1.850 -23.666 70.225 1.00 20.28 328 VAL B O 1
ATOM 4939 N N . TRP B 1 297 ? -1.800 -21.526 70.894 1.00 19.84 329 TRP B N 1
ATOM 4940 C CA . TRP B 1 297 ? -1.960 -20.990 69.536 1.00 19.60 329 TRP B CA 1
ATOM 4941 C C . TRP B 1 297 ? -1.055 -21.637 68.493 1.00 18.89 329 TRP B C 1
ATOM 4942 O O . TRP B 1 297 ? 0.176 -21.717 68.648 1.00 20.18 329 TRP B O 1
ATOM 4953 N N . HIS B 1 298 ? -1.676 -22.086 67.393 1.00 18.41 330 HIS B N 1
ATOM 4954 C CA . HIS B 1 298 ? -0.980 -22.720 66.290 1.00 16.99 330 HIS B CA 1
ATOM 4955 C C . HIS B 1 298 ? -0.108 -23.901 66.626 1.00 19.14 330 HIS B C 1
ATOM 4956 O O . HIS B 1 298 ? 0.921 -24.140 66.005 1.00 21.59 330 HIS B O 1
ATOM 4963 N N . THR B 1 299 ? -0.602 -24.681 67.587 1.00 19.31 331 THR B N 1
ATOM 4964 C CA . THR B 1 299 ? 0.048 -25.945 67.940 1.00 19.51 331 THR B CA 1
ATOM 4965 C C . THR B 1 299 ? -1.043 -27.011 67.966 1.00 18.43 331 THR B C 1
ATOM 4966 O O . THR B 1 299 ? -2.231 -26.710 68.006 1.00 17.51 331 THR B O 1
ATOM 4970 N N . MET B 1 300 ? -0.611 -28.266 67.990 1.00 18.59 332 MET B N 1
ATOM 4971 C CA . MET B 1 300 ? -1.548 -29.388 68.045 1.00 18.70 332 MET B CA 1
ATOM 4972 C C . MET B 1 300 ? -2.284 -29.421 69.379 1.00 19.79 332 MET B C 1
ATOM 4973 O O . MET B 1 300 ? -3.262 -30.160 69.518 1.00 20.43 332 MET B O 1
ATOM 4978 N N . ASP B 1 301 ? -1.846 -28.623 70.355 1.00 18.58 333 ASP B N 1
ATOM 4979 C CA . ASP B 1 301 ? -2.517 -28.587 71.622 1.00 19.62 333 ASP B CA 1
ATOM 4980 C C . ASP B 1 301 ? -3.708 -27.629 71.628 1.00 18.56 333 ASP B C 1
ATOM 4981 O O . ASP B 1 301 ? -4.374 -27.482 72.647 1.00 18.85 333 ASP B O 1
ATOM 4986 N N . ASP B 1 302 ? -4.011 -27.004 70.482 1.00 17.48 334 ASP B N 1
ATOM 4987 C CA . ASP B 1 302 ? -5.202 -26.144 70.484 1.00 16.36 334 ASP B CA 1
ATOM 4988 C C . ASP B 1 302 ? -6.340 -27.107 70.170 1.00 17.15 334 ASP B C 1
ATOM 4989 O O . ASP B 1 302 ? -6.855 -27.196 69.052 1.00 15.44 334 ASP B O 1
ATOM 4994 N N . ASN B 1 303 ? -6.716 -27.845 71.211 1.00 17.68 335 ASN B N 1
ATOM 4995 C CA . ASN B 1 303 ? -7.714 -28.903 71.109 1.00 18.45 335 ASN B CA 1
ATOM 4996 C C . ASN B 1 303 ? -8.806 -28.791 72.174 1.00 17.62 335 ASN B C 1
ATOM 4997 O O . ASN B 1 303 ? -8.835 -27.859 72.991 1.00 17.75 335 ASN B O 1
ATOM 5002 N N . GLU B 1 304 ? -9.722 -29.749 72.152 1.00 18.85 336 GLU B N 1
ATOM 5003 C CA . GLU B 1 304 ? -10.841 -29.726 73.073 1.00 18.72 336 GLU B CA 1
ATOM 5004 C C . GLU B 1 304 ? -10.437 -29.772 74.556 1.00 18.75 336 GLU B C 1
ATOM 5005 O O . GLU B 1 304 ? -11.007 -29.057 75.385 1.00 19.22 336 GLU B O 1
ATOM 5011 N N . GLU B 1 305 ? -9.438 -30.594 74.880 1.00 19.64 337 GLU B N 1
ATOM 5012 C CA . GLU B 1 305 ? -8.997 -30.744 76.266 1.00 23.51 337 GLU B CA 1
ATOM 5013 C C . GLU B 1 305 ? -8.459 -29.455 76.875 1.00 23.80 337 GLU B C 1
ATOM 5014 O O . GLU B 1 305 ? -8.573 -29.226 78.098 1.00 24.62 337 GLU B O 1
ATOM 5020 N N . ASN B 1 306 ? -7.919 -28.581 76.036 1.00 21.73 338 ASN B N 1
ATOM 5021 C CA . ASN B 1 306 ? -7.368 -27.348 76.583 1.00 21.29 338 ASN B CA 1
ATOM 5022 C C . ASN B 1 306 ? -8.338 -26.187 76.645 1.00 20.30 338 ASN B C 1
ATOM 5023 O O . ASN B 1 306 ? -7.960 -25.095 77.072 1.00 21.83 338 ASN B O 1
ATOM 5028 N N . LEU B 1 307 ? -9.577 -26.428 76.254 1.00 20.55 339 LEU B N 1
ATOM 5029 C CA . LEU B 1 307 ? -10.612 -25.401 76.338 1.00 19.63 339 LEU B CA 1
ATOM 5030 C C . LEU B 1 307 ? -11.088 -25.292 77.774 1.00 23.43 339 LEU B C 1
ATOM 5031 O O . LEU B 1 307 ? -10.931 -26.241 78.549 1.00 22.98 339 LEU B O 1
ATOM 5036 N N . ASP B 1 308 ? -11.667 -24.139 78.124 1.00 22.19 340 ASP B N 1
ATOM 5037 C CA . ASP B 1 308 ? -12.184 -23.920 79.468 1.00 24.56 340 ASP B CA 1
ATOM 5038 C C . ASP B 1 308 ? -13.657 -23.621 79.405 1.00 25.04 340 ASP B C 1
ATOM 5039 O O . ASP B 1 308 ? -14.096 -22.536 78.983 1.00 23.57 340 ASP B O 1
ATOM 5044 N N . GLU B 1 309 ? -14.428 -24.604 79.826 1.00 24.42 341 GLU B N 1
ATOM 5045 C CA . GLU B 1 309 ? -15.882 -24.545 79.820 1.00 26.80 341 GLU B CA 1
ATOM 5046 C C . GLU B 1 309 ? -16.491 -23.283 80.447 1.00 26.40 341 GLU B C 1
ATOM 5047 O O . GLU B 1 309 ? -17.334 -22.624 79.828 1.00 25.27 341 GLU B O 1
ATOM 5053 N N . SER B 1 310 ? -16.064 -22.958 81.668 1.00 27.12 342 SER B N 1
ATOM 5054 C CA . SER B 1 310 ? -16.622 -21.808 82.361 1.00 27.32 342 SER B CA 1
ATOM 5055 C C . SER B 1 310 ? -16.367 -20.506 81.641 1.00 26.10 342 SER B C 1
ATOM 5056 O O . SER B 1 310 ? -17.261 -19.666 81.541 1.00 26.68 342 SER B O 1
ATOM 5059 N N . THR B 1 311 ? -15.161 -20.349 81.127 1.00 23.75 343 THR B N 1
ATOM 5060 C CA . THR B 1 311 ? -14.836 -19.117 80.402 1.00 24.58 343 THR B CA 1
ATOM 5061 C C . THR B 1 311 ? -15.772 -18.917 79.215 1.00 23.98 343 THR B C 1
ATOM 5062 O O . THR B 1 311 ? -16.339 -17.820 79.018 1.00 22.80 343 THR B O 1
ATOM 5066 N N . ILE B 1 312 ? -15.950 -19.972 78.422 1.00 22.77 344 ILE B N 1
ATOM 5067 C CA . ILE B 1 312 ? -16.826 -19.906 77.251 1.00 21.20 344 ILE B CA 1
ATOM 5068 C C . ILE B 1 312 ? -18.271 -19.646 77.641 1.00 23.01 344 ILE B C 1
ATOM 5069 O O . ILE B 1 312 ? -18.979 -18.868 77.006 1.00 22.29 344 ILE B O 1
ATOM 5074 N N . ASP B 1 313 ? -18.728 -20.300 78.715 1.00 22.36 345 ASP B N 1
ATOM 5075 C CA . ASP B 1 313 ? -20.091 -20.105 79.155 1.00 21.53 345 ASP B CA 1
ATOM 5076 C C . ASP B 1 313 ? -20.273 -18.646 79.585 1.00 21.36 345 ASP B C 1
ATOM 5077 O O . ASP B 1 313 ? -21.282 -18.035 79.253 1.00 23.62 345 ASP B O 1
ATOM 5082 N N . ASN B 1 314 ? -19.289 -18.097 80.298 1.00 22.13 346 ASN B N 1
ATOM 5083 C CA . ASN B 1 314 ? -19.382 -16.697 80.755 1.00 22.40 346 ASN B CA 1
ATOM 5084 C C . ASN B 1 314 ? -19.454 -15.753 79.538 1.00 23.70 346 ASN B C 1
ATOM 5085 O O . ASN B 1 314 ? -20.275 -14.841 79.508 1.00 22.93 346 ASN B O 1
ATOM 5090 N N . LEU B 1 315 ? -18.595 -15.996 78.544 1.00 22.50 347 LEU B N 1
ATOM 5091 C CA . LEU B 1 315 ? -18.576 -15.148 77.343 1.00 21.51 347 LEU B CA 1
ATOM 5092 C C . LEU B 1 315 ? -19.847 -15.292 76.522 1.00 22.50 347 LEU B C 1
ATOM 5093 O O . LEU B 1 315 ? -20.283 -14.308 75.910 1.00 22.04 347 LEU B O 1
ATOM 5098 N N . ASN B 1 316 ? -20.450 -16.487 76.473 1.00 21.23 348 ASN B N 1
ATOM 5099 C CA . ASN B 1 316 ? -21.719 -16.660 75.775 1.00 20.75 348 ASN B CA 1
ATOM 5100 C C . ASN B 1 316 ? -22.772 -15.748 76.410 1.00 21.60 348 ASN B C 1
ATOM 5101 O O . ASN B 1 316 ? -23.565 -15.085 75.730 1.00 21.39 348 ASN B O 1
ATOM 5106 N N . LYS B 1 317 ? -22.793 -15.741 77.734 1.00 22.28 349 LYS B N 1
ATOM 5107 C CA . LYS B 1 317 ? -23.745 -14.905 78.448 1.00 23.16 349 LYS B CA 1
ATOM 5108 C C . LYS B 1 317 ? -23.527 -13.445 78.136 1.00 23.21 349 LYS B C 1
ATOM 5109 O O . LYS B 1 317 ? -24.479 -12.730 77.815 1.00 24.87 349 LYS B O 1
ATOM 5115 N N . ILE B 1 318 ? -22.282 -13.007 78.230 1.00 23.29 350 ILE B N 1
ATOM 5116 C CA . ILE B 1 318 ? -21.940 -11.610 77.981 1.00 23.31 350 ILE B CA 1
ATOM 5117 C C . ILE B 1 318 ? -22.297 -11.200 76.548 1.00 25.38 350 ILE B C 1
ATOM 5118 O O . ILE B 1 318 ? -22.894 -10.149 76.311 1.00 24.80 350 ILE B O 1
ATOM 5123 N N . LEU B 1 319 ? -21.914 -12.036 75.588 1.00 23.66 351 LEU B N 1
ATOM 5124 C CA . LEU B 1 319 ? -22.192 -11.729 74.176 1.00 24.25 351 LEU B CA 1
ATOM 5125 C C . LEU B 1 319 ? -23.676 -11.688 73.882 1.00 22.61 351 LEU B C 1
ATOM 5126 O O . LEU B 1 319 ? -24.165 -10.820 73.148 1.00 23.05 351 LEU B O 1
ATOM 5131 N N . GLN B 1 320 ? -24.413 -12.653 74.420 1.00 23.61 352 GLN B N 1
ATOM 5132 C CA . GLN B 1 320 ? -25.847 -12.707 74.185 1.00 23.53 352 GLN B CA 1
ATOM 5133 C C . GLN B 1 320 ? -26.527 -11.461 74.746 1.00 24.81 352 GLN B C 1
ATOM 5134 O O . GLN B 1 320 ? -27.422 -10.908 74.108 1.00 25.52 352 GLN B O 1
ATOM 5140 N N . VAL B 1 321 ? -26.110 -11.022 75.924 1.00 25.53 353 VAL B N 1
ATOM 5141 C CA . VAL B 1 321 ? -26.717 -9.810 76.481 1.00 25.41 353 VAL B CA 1
ATOM 5142 C C . VAL B 1 321 ? -26.399 -8.627 75.561 1.00 25.74 353 VAL B C 1
ATOM 5143 O O . VAL B 1 321 ? -27.305 -7.870 75.183 1.00 27.46 353 VAL B O 1
ATOM 5147 N N . PHE B 1 322 ? -25.127 -8.499 75.181 1.00 24.91 354 PHE B N 1
ATOM 5148 C CA . PHE B 1 322 ? -24.687 -7.412 74.307 1.00 24.20 354 PHE B CA 1
ATOM 5149 C C . PHE B 1 322 ? -25.529 -7.362 73.045 1.00 24.68 354 PHE B C 1
ATOM 5150 O O . PHE B 1 322 ? -25.947 -6.282 72.605 1.00 24.62 354 PHE B O 1
ATOM 5158 N N . VAL B 1 323 ? -25.797 -8.510 72.442 1.00 25.32 355 VAL B N 1
ATOM 5159 C CA . VAL B 1 323 ? -26.565 -8.529 71.210 1.00 24.64 355 VAL B CA 1
ATOM 5160 C C . VAL B 1 323 ? -28.038 -8.107 71.391 1.00 26.92 355 VAL B C 1
ATOM 5161 O O . VAL B 1 323 ? -28.591 -7.343 70.577 1.00 26.50 355 VAL B O 1
ATOM 5165 N N . LEU B 1 324 ? -28.681 -8.583 72.458 1.00 26.54 356 LEU B N 1
ATOM 5166 C CA . LEU B 1 324 ? -30.060 -8.210 72.723 1.00 26.93 356 LEU B CA 1
ATOM 5167 C C . LEU B 1 324 ? -30.122 -6.700 72.991 1.00 27.53 356 LEU B C 1
ATOM 5168 O O . LEU B 1 324 ? -31.021 -6.011 72.483 1.00 30.07 356 LEU B O 1
ATOM 5173 N N . GLU B 1 325 ? -29.172 -6.191 73.764 1.00 27.67 357 GLU B N 1
ATOM 5174 C CA . GLU B 1 325 ? -29.176 -4.762 74.074 1.00 27.31 357 GLU B CA 1
ATOM 5175 C C . GLU B 1 325 ? -28.960 -3.910 72.838 1.00 28.04 357 GLU B C 1
ATOM 5176 O O . GLU B 1 325 ? -29.568 -2.860 72.696 1.00 26.99 357 GLU B O 1
ATOM 5182 N N . TYR B 1 326 ? -28.119 -4.367 71.924 1.00 27.09 358 TYR B N 1
ATOM 5183 C CA . TYR B 1 326 ? -27.889 -3.614 70.700 1.00 26.76 358 TYR B CA 1
ATOM 5184 C C . TYR B 1 326 ? -29.167 -3.613 69.822 1.00 27.76 358 TYR B C 1
ATOM 5185 O O . TYR B 1 326 ? -29.558 -2.582 69.246 1.00 28.71 358 TYR B O 1
ATOM 5194 N N . LEU B 1 327 ? -29.822 -4.759 69.721 1.00 27.67 359 LEU B N 1
ATOM 5195 C CA . LEU B 1 327 ? -31.005 -4.914 68.901 1.00 28.82 359 LEU B CA 1
ATOM 5196 C C . LEU B 1 327 ? -32.309 -4.463 69.552 1.00 30.18 359 LEU B C 1
ATOM 5197 O O . LEU B 1 327 ? -33.349 -4.509 68.911 1.00 31.73 359 LEU B O 1
ATOM 5202 N N . HIS B 1 328 ? -32.233 -4.055 70.816 1.00 31.47 360 HIS B N 1
ATOM 5203 C CA . HIS B 1 328 ? -33.396 -3.638 71.596 1.00 33.23 360 HIS B CA 1
ATOM 5204 C C . HIS B 1 328 ? -34.407 -4.775 71.705 1.00 34.18 360 HIS B C 1
ATOM 5205 O O . HIS B 1 328 ? -35.609 -4.591 71.489 1.00 34.41 360 HIS B O 1
ATOM 5212 N N . LEU B 1 329 ? -33.912 -5.962 72.058 1.00 33.06 361 LEU B N 1
ATOM 5213 C CA . LEU B 1 329 ? -34.768 -7.137 72.199 1.00 33.80 361 LEU B CA 1
ATOM 5214 C C . LEU B 1 329 ? -34.737 -7.661 73.639 1.00 33.69 361 LEU B C 1
ATOM 5215 O O . LEU B 1 329 ? -35.585 -8.524 73.944 1.00 34.92 361 LEU B O 1
#

B-factor: mean 24.48, std 9.36, range [8.98, 67.75]

Secondary structure (DSSP, 8-state):
---GGGHHHH-------HHHHHHHHHH--HHHHIIIIIGGG-S---TTSHHHHHHHHHHHHHHHTSSS--EEEEEEEEE--TTSSEEEEEEEEESSTTSSEEEEEEEE--------BTTB----IIIIIHHHHHHHHHHHHTHHHHHTT---EEEEEEEES--S-SSS--SSSS-HHHHHHHHHHHTSBSSTT-SS-BTTTTEEEEEEE-S--SSS--B----GGGHHHHHHHHHHHHHHHHTT-SSS--STT-SB-S----S---STTHHHHTTT--EEEE--SSPPTTTTSTT-SSTT--HHHHHHHHHHHHHHHHHHHT-/--SGGGHHHH----PPPHHHHHHHHHH--HHHIIIIIIGGG-S---TTSHHHHHHHHHHHHHHHTSSS--EEEEEEEEEEETTEEEEEEEEEEESSTTSSEEEEEEEE--------GGG-----IIIIIHHHHHHHHHHHHTHHHHHTT---EEEEEEEES--S-SSS-BTTBS-HHHHHHHHHHHTSBSSTT-SS-BTTTTEEEEEEE-S--SSS--EEE--GGGHHHHHHHHHHHHHHHHTT-SSS--GGG-SEEEEE-SS---STTHHHHTTT--EEEE--SSPPTTTTSTT-SGGG--HHHHHHHHHHHHHHHHHHHT-

Organism: Homo sapiens (NCBI:txid9606)

Radius of gyration: 29.11 Å; Cα contacts (8 Å, |Δi|>4): 1311; chains: 2; bounding box: 44×60×95 Å

Solvent-accessible surface area: 26290 Å² total; per-residue (Å²): 144,86,62,18,29,90,71,33,85,163,21,109,26,41,112,21,103,42,73,29,8,110,104,10,6,144,38,12,33,23,77,81,0,38,114,41,1,0,81,57,0,27,57,43,0,54,5,31,8,117,11,2,131,46,0,37,57,21,0,31,108,40,1,116,147,22,125,7,71,28,60,38,97,65,7,60,5,13,28,105,9,62,128,29,122,58,26,2,10,0,0,13,0,8,2,42,62,93,10,50,10,13,0,0,0,0,0,2,0,0,0,15,73,63,77,110,150,102,152,87,54,5,23,0,0,2,3,0,0,0,0,0,0,3,0,4,0,0,0,71,27,2,16,175,65,1,55,83,39,165,151,57,12,1,0,18,0,0,0,0,2,0,21,15,5,13,97,163,144,34,84,134,7,4,8,4,0,0,86,40,8,0,42,99,14,32,32,37,12,13,32,99,76,18,188,26,29,2,58,9,54,3,2,4,2,0,0,1,1,6,5,2,0,14,74,127,10,33,1,2,30,26,40,127,90,1,26,79,11,2,99,46,1,37,40,4,2,84,68,0,46,104,51,61,22,25,123,121,31,59,54,160,39,71,10,2,41,115,78,84,68,85,47,100,20,73,2,1,3,13,8,0,43,153,111,58,4,15,0,6,4,9,3,4,23,113,64,11,182,26,106,46,48,32,61,1,34,64,152,63,19,36,100,22,7,0,20,0,7,2,24,1,6,1,0,3,0,1,4,2,11,88,53,161,59,71,23,27,92,64,56,98,157,23,104,28,42,111,23,101,40,64,31,8,121,109,8,5,133,38,13,34,24,68,79,0,41,115,41,1,0,80,55,0,28,58,48,0,46,5,60,9,120,10,2,124,42,0,38,71,22,0,46,108,39,1,118,147,21,129,7,74,27,66,39,79,62,8,58,5,12,28,105,7,61,115,29,115,60,27,2,8,0,0,12,0,12,2,42,66,91,7,68,8,12,0,0,0,0,0,2,0,0,0,32,87,64,90,94,147,93,146,86,62,6,24,0,0,2,3,0,0,0,0,0,0,3,0,4,0,0,0,68,26,3,17,177,66,1,53,84,38,156,162,58,14,1,0,18,0,0,0,0,1,0,10,8,1,12,103,144,113,45,113,133,5,6,6,3,0,0,71,42,4,0,45,70,13,35,35,35,13,9,29,100,73,20,164,31,20,1,52,10,63,4,4,5,2,0,0,2,1,8,5,4,1,16,72,122,9,34,1,2,29,14,19,129,95,2,29,81,12,4,100,43,1,41,41,6,2,88,65,0,49,102,58,64,22,21,115,138,26,61,56,161,35,75,10,2,47,110,86,91,71,91,42,62,22,95,2,1,0,30,3,0,44,166,73,53,4,16,0,5,4,11,4,2,21,110,64,11,180,27,101,44,59,17,62,2,36,63,155,65,19,47,98,16,6,0,7,0,9,1,9,2,7,1,0,3,0,0,4,2,14,99,50

InterPro domains:
  IPR007484 Peptidase M28 [PF04389] (122-352)
  IPR037457 M28 Zn-Peptidase Glutaminyl Cyclase [cd03880] (51-358)
  IPR040234 Glutaminyl-peptide cyclotransferase-like [PTHR12283] (5-361)